Protein AF-V9DF09-F1 (afdb_monomer)

Solvent-accessible surface area (backbone atoms only — not comparable to full-atom values): 22386 Å² total; per-residue (Å²): 130,84,83,50,86,47,66,71,49,50,75,71,53,87,84,87,76,54,75,65,56,52,49,46,28,57,76,66,66,41,59,74,64,53,55,55,51,43,21,43,53,12,54,73,51,42,63,26,80,68,11,50,49,51,61,52,51,40,69,69,66,52,54,68,47,77,55,96,92,39,78,44,34,62,87,74,21,90,78,29,67,66,51,62,37,47,74,38,75,18,18,34,38,30,50,55,50,54,29,61,41,53,51,52,49,56,65,71,58,49,43,53,32,51,54,54,51,49,60,72,61,59,85,76,69,64,57,75,90,66,60,76,51,71,71,46,47,45,47,54,50,63,68,41,53,71,59,53,69,89,43,67,60,30,44,43,25,39,64,63,45,77,85,50,55,52,39,93,49,68,59,52,59,67,56,53,46,52,50,56,52,50,52,17,30,44,58,67,64,75,40,83,62,50,73,46,74,65,26,24,53,44,38,38,48,54,45,35,47,36,41,52,41,35,56,48,43,36,23,32,24,28,82,90,67,48,78,75,42,53,45,91,95,52,54,76,92,66,32,34,36,39,33,27,24,58,75,45,71,88,59,99,61,75,65,83,54,64,51,68,71,66,76,43,54,70,61,65,73,76,66,73,95,78,80,93,85,82,82,93,78,87,79,89,70,77,77,83,69,74,72,76,69,87,74,60,45,42,71,56,51,70,45,39,58,53,72,76,34,33,60,46,53,72,68,47,61,59,65,58,60,11,43,52,54,8,29,52,16,18,51,43,34,47,53,65,68,43,85,90,50,77,54,63,80,79,44,62,92,65,49,82,74,42,58,55,70,23,16,57,35,22,52,52,44,52,34,69,59,28,52,74,46,53,88,30,43,73,53,18,50,54,33,14,66,38,54,82,94,76,92

Mean predicted aligned error: 14.41 Å

Sequence (391 aa):
MASVKDWDALTKARHTFTTEQLLQFNAAGVDPYLIQVAELIGSQFNISLHGQRNPVNVFSSLPQAEFYGQRMGIGFSDRHIVRILAESNGGFAFLGIVSCLGEYFASDVIVAVIMKLGSNIQTDGMWEGWEPSDSQWKRLVYLCQGLLATSPFGTLISRNHEDLETGTDHVNVAQIVEALVNLSDLVGGGAKNFSLEHAGSDAYWFAAVAEYLFDLRVAVEDPDGVLLYARPGTNAKEAQFVLRSDVPLYSDEAAELLPLSEAFADIGHILGPSHRSALKTGAVAEPKNQLAPVSGGMVTWEKLFRSCFGRTFTDIEPSLVAVFTGGAASLLSSTLQYDHTKSQEFFLPHASTMRGLSGYGLVETVISWSPELRRMAPQMAKAARLPFQQA

Foldseek 3Di:
DPQDQAPVCLVVDDDDDDPLLVVQCVVLVADPSVLSLQLNLQVLFAWAPQLLVQLVVLVVPFDWDDDPNDIDTDLQGCSHSLVVLCVHNSSVSSLLLLALCLQFPDQVLSLLLSLVSSVVRDDDCVCVPPPDDSVNSSSVSVSSHCSCVVPCLLVQLVVLVPFFLWAPDADHSVLVNVLSSVLRCCLVVNAQADEREANTSCLSSSVSCSCNGRVFWEWEAEPVRHTSDTDPPDDPVRGRYYYYTHGGDDDPDDFCQDQPCVVCVVVVVVDDDDDDDDDDDDDPDDPPRPHSPQGGGDDALACVCCNRPNVNVVPPDLLVVLLVLLQVQLVQLCLLPDPPDPSVVVDDVCCNVPQCRHQLNVLVVSCVSHVVNVVSSVSNNVNSPDHPVGD

Organism: NCBI:txid1279043

Structure (mmCIF, N/CA/C/O backbone):
data_AF-V9DF09-F1
#
_entry.id   AF-V9DF09-F1
#
loop_
_atom_site.group_PDB
_atom_site.id
_atom_site.type_symbol
_atom_site.label_atom_id
_atom_site.label_alt_id
_atom_site.label_comp_id
_atom_site.label_asym_id
_atom_site.label_entity_id
_atom_site.label_seq_id
_atom_site.pdbx_PDB_ins_code
_atom_site.Cartn_x
_atom_site.Cartn_y
_atom_site.Cartn_z
_atom_site.occupancy
_atom_site.B_iso_or_equiv
_atom_site.auth_seq_id
_atom_site.auth_comp_id
_atom_site.auth_asym_id
_atom_site.auth_atom_id
_atom_site.pdbx_PDB_model_num
ATOM 1 N N . MET A 1 1 ? 8.593 18.150 15.189 1.00 40.41 1 MET A N 1
ATOM 2 C CA . MET A 1 1 ? 7.475 19.075 14.893 1.00 40.41 1 MET A CA 1
ATOM 3 C C . MET A 1 1 ? 6.352 18.806 15.883 1.00 40.41 1 MET A C 1
ATOM 5 O O . MET A 1 1 ? 6.195 17.656 16.273 1.00 40.41 1 MET A O 1
ATOM 9 N N . ALA A 1 2 ? 5.629 19.829 16.351 1.00 38.31 2 ALA A N 1
ATOM 10 C CA . ALA A 1 2 ? 4.414 19.600 17.138 1.00 38.31 2 ALA A CA 1
ATOM 11 C C . ALA A 1 2 ? 3.401 18.856 16.252 1.00 38.31 2 ALA A C 1
ATOM 13 O O . ALA A 1 2 ? 3.217 19.260 15.106 1.00 38.31 2 ALA A O 1
ATOM 14 N N . SER A 1 3 ? 2.805 17.760 16.735 1.00 52.84 3 SER A N 1
ATOM 15 C CA . SER A 1 3 ? 1.826 17.008 15.942 1.00 52.84 3 SER A CA 1
ATOM 16 C C . SER A 1 3 ? 0.586 17.876 15.753 1.00 52.84 3 SER A C 1
ATOM 18 O O . SER A 1 3 ? -0.126 18.150 16.722 1.00 52.84 3 SER A O 1
ATOM 20 N N . VAL A 1 4 ? 0.353 18.332 14.530 1.00 61.31 4 VAL A N 1
ATOM 21 C CA . VAL A 1 4 ? -0.899 18.974 14.140 1.00 61.31 4 VAL A CA 1
ATOM 22 C C . VAL A 1 4 ? -1.991 17.906 14.210 1.00 61.31 4 VAL A C 1
ATOM 24 O O . VAL A 1 4 ? -1.830 16.846 13.613 1.00 61.31 4 VAL A O 1
ATOM 27 N N . LYS A 1 5 ? -3.042 18.144 15.002 1.00 69.31 5 LYS A N 1
ATOM 28 C CA . LYS A 1 5 ? -4.109 17.157 15.262 1.00 69.31 5 LYS A CA 1
ATOM 29 C C . LYS A 1 5 ? -5.457 17.525 14.648 1.00 69.31 5 LYS A C 1
ATOM 31 O O . LYS A 1 5 ? -6.344 16.684 14.612 1.00 69.31 5 LYS A O 1
ATOM 36 N N . ASP A 1 6 ? -5.606 18.761 14.185 1.00 74.12 6 ASP A N 1
ATOM 37 C CA . ASP A 1 6 ? -6.826 19.267 13.567 1.00 74.12 6 ASP A CA 1
ATOM 38 C C . ASP A 1 6 ? -6.505 20.301 12.471 1.00 74.12 6 ASP A C 1
ATOM 40 O O . ASP A 1 6 ? -5.369 20.770 12.318 1.00 74.12 6 ASP A O 1
ATOM 44 N N . TRP A 1 7 ? -7.527 20.633 11.682 1.00 77.50 7 TRP A N 1
ATOM 45 C CA . TRP A 1 7 ? -7.456 21.589 10.571 1.00 77.50 7 TRP A CA 1
ATOM 46 C C . TRP A 1 7 ? -7.070 23.002 11.006 1.00 77.50 7 TRP A C 1
ATOM 48 O O . TRP A 1 7 ? -6.324 23.712 10.322 1.00 77.50 7 TRP A O 1
ATOM 58 N N . ASP A 1 8 ? -7.555 23.401 12.171 1.00 78.75 8 ASP A N 1
ATOM 59 C CA . ASP A 1 8 ? -7.306 24.705 12.762 1.00 78.75 8 ASP A CA 1
ATOM 60 C C . ASP A 1 8 ? -5.833 24.896 13.122 1.00 78.75 8 ASP A C 1
ATOM 62 O O . ASP A 1 8 ? -5.244 25.950 12.867 1.00 78.75 8 ASP A O 1
ATOM 66 N N . ALA A 1 9 ? -5.218 23.868 13.696 1.00 80.81 9 ALA A N 1
ATOM 67 C CA . ALA A 1 9 ? -3.801 23.842 13.992 1.00 80.81 9 ALA A CA 1
ATOM 68 C C . ALA A 1 9 ? -2.978 23.812 12.702 1.00 80.81 9 ALA A C 1
ATOM 70 O O . ALA A 1 9 ? -1.949 24.483 12.650 1.00 80.81 9 ALA A O 1
ATOM 71 N N . LEU A 1 10 ? -3.436 23.106 11.660 1.00 82.31 10 LEU A N 1
ATOM 72 C CA . LEU A 1 10 ? -2.724 23.016 10.383 1.00 82.31 10 LEU A CA 1
ATOM 73 C C . LEU A 1 10 ? -2.609 24.382 9.705 1.00 82.31 10 LEU A C 1
ATOM 75 O O . LEU A 1 10 ? -1.524 24.788 9.300 1.00 82.31 10 LEU A O 1
ATOM 79 N N . THR A 1 11 ? -3.712 25.126 9.628 1.00 80.06 11 THR A N 1
ATOM 80 C CA . THR A 1 11 ? -3.724 26.448 8.977 1.00 80.06 11 THR A CA 1
ATOM 81 C C . THR A 1 11 ? -2.930 27.510 9.732 1.00 80.06 11 THR A C 1
ATOM 83 O O . THR A 1 11 ? -2.440 28.467 9.131 1.00 80.06 11 THR A O 1
ATOM 86 N N . LYS A 1 12 ? -2.767 27.345 11.049 1.00 82.38 12 LYS A N 1
ATOM 87 C CA . LYS A 1 12 ? -1.980 28.248 11.905 1.00 82.38 12 LYS A CA 1
ATOM 88 C C . LYS A 1 12 ? -0.514 27.813 12.025 1.00 82.38 12 LYS A C 1
ATOM 90 O O . LYS A 1 12 ? 0.316 28.597 12.498 1.00 82.38 12 LYS A O 1
ATOM 95 N N . ALA A 1 13 ? -0.183 26.585 11.628 1.00 82.19 13 ALA A N 1
ATOM 96 C CA . ALA A 1 13 ? 1.156 26.033 11.749 1.00 82.19 13 ALA A CA 1
ATOM 97 C C . ALA A 1 13 ? 2.127 26.661 10.741 1.00 82.19 13 ALA A C 1
ATOM 99 O O . ALA A 1 13 ? 1.797 26.979 9.599 1.00 82.19 13 ALA A O 1
ATOM 100 N N . ARG A 1 14 ? 3.376 26.843 11.181 1.00 81.50 14 ARG A N 1
ATOM 101 C CA . ARG A 1 14 ? 4.477 27.268 10.314 1.00 81.50 14 ARG A CA 1
ATOM 102 C C . ARG A 1 14 ? 5.303 26.054 9.934 1.00 81.50 14 ARG A C 1
ATOM 104 O O . ARG A 1 14 ? 5.921 25.437 10.800 1.00 81.50 14 ARG A O 1
ATOM 111 N N . HIS A 1 15 ? 5.361 25.781 8.639 1.00 81.94 15 HIS A N 1
ATOM 112 C CA . HIS A 1 15 ? 6.188 24.725 8.073 1.00 81.94 15 HIS A CA 1
ATOM 113 C C . HIS A 1 15 ? 7.359 25.351 7.323 1.00 81.94 15 HIS A C 1
ATOM 115 O O . HIS A 1 15 ? 7.192 26.296 6.552 1.00 81.94 15 HIS A O 1
ATOM 121 N N . THR A 1 16 ? 8.562 24.853 7.587 1.00 84.94 16 THR A N 1
ATOM 122 C CA . THR A 1 16 ? 9.786 25.298 6.922 1.00 84.94 16 THR A CA 1
ATOM 123 C C . THR A 1 16 ? 10.300 24.174 6.047 1.00 84.94 16 THR A C 1
ATOM 125 O O . THR A 1 16 ? 10.597 23.097 6.559 1.00 84.94 16 THR A O 1
ATOM 128 N N . PHE A 1 17 ? 10.443 24.449 4.755 1.00 84.81 17 PHE A N 1
ATOM 129 C CA . PHE A 1 17 ? 11.029 23.528 3.790 1.00 84.81 17 PHE A CA 1
ATOM 130 C C . PHE A 1 17 ? 12.360 24.082 3.298 1.00 84.81 17 PHE A C 1
ATOM 132 O O . PHE A 1 17 ? 12.507 25.291 3.098 1.00 84.81 17 PHE A O 1
ATOM 139 N N . THR A 1 18 ? 13.337 23.206 3.091 1.00 87.94 18 THR A N 1
ATOM 140 C CA . THR A 1 18 ? 14.576 23.596 2.414 1.00 87.94 18 THR A CA 1
ATOM 141 C C . THR A 1 18 ? 14.304 23.822 0.924 1.00 87.94 18 THR A C 1
ATOM 143 O O . THR A 1 18 ? 13.385 23.237 0.348 1.00 87.94 18 THR A O 1
ATOM 146 N N . THR A 1 19 ? 15.127 24.637 0.259 1.00 87.12 19 THR A N 1
ATOM 147 C CA . THR A 1 19 ? 15.040 24.832 -1.202 1.00 87.12 19 THR A CA 1
ATOM 148 C C . THR A 1 19 ? 15.136 23.507 -1.960 1.00 87.12 19 THR A C 1
ATOM 150 O O . THR A 1 19 ? 14.499 23.326 -2.993 1.00 87.12 19 THR A O 1
ATOM 153 N N . GLU A 1 20 ? 15.908 22.564 -1.427 1.00 84.44 20 GLU A N 1
ATOM 154 C CA . GLU A 1 20 ? 16.041 21.227 -1.989 1.00 84.44 20 GLU A CA 1
ATOM 155 C C . GLU A 1 20 ? 14.741 20.418 -1.875 1.00 84.44 20 GLU A C 1
ATOM 157 O O . GLU A 1 20 ? 14.323 19.820 -2.862 1.00 84.44 20 GLU A O 1
ATOM 162 N N . GLN A 1 21 ? 14.056 20.448 -0.727 1.00 85.31 21 GLN A N 1
ATOM 163 C CA . GLN A 1 21 ? 12.744 19.804 -0.573 1.00 85.31 21 GLN A CA 1
ATOM 164 C C . GLN A 1 21 ? 11.708 20.413 -1.527 1.00 85.31 21 GLN A C 1
ATOM 166 O O . GLN A 1 21 ? 10.985 19.679 -2.197 1.00 85.31 21 GLN A O 1
ATOM 171 N N . LEU A 1 22 ? 11.688 21.743 -1.668 1.00 88.62 22 LEU A N 1
ATOM 172 C CA . LEU A 1 22 ? 10.810 22.428 -2.625 1.00 88.62 22 LEU A CA 1
ATOM 173 C C . LEU A 1 22 ? 11.089 22.016 -4.078 1.00 88.62 22 LEU A C 1
ATOM 175 O O . LEU A 1 22 ? 10.151 21.861 -4.860 1.00 88.62 22 LEU A O 1
ATOM 179 N N . LEU A 1 23 ? 12.357 21.798 -4.440 1.00 86.94 23 LEU A N 1
ATOM 180 C CA . LEU A 1 23 ? 12.723 21.282 -5.759 1.00 86.94 23 LEU A CA 1
ATOM 181 C C . LEU A 1 23 ? 12.178 19.864 -5.982 1.00 86.94 23 LEU A C 1
ATOM 183 O O . LEU A 1 23 ? 11.677 19.585 -7.068 1.00 86.94 23 LEU A O 1
ATOM 187 N N . GLN A 1 24 ? 12.234 18.991 -4.970 1.00 85.81 24 GLN A N 1
ATOM 188 C CA . GLN A 1 24 ? 11.687 17.629 -5.056 1.00 85.81 24 GLN A CA 1
ATOM 189 C C . GLN A 1 24 ? 10.163 17.633 -5.209 1.00 85.81 24 GLN A C 1
ATOM 191 O O . GLN A 1 24 ? 9.630 16.933 -6.068 1.00 85.81 24 GLN A O 1
ATOM 196 N N . PHE A 1 25 ? 9.465 18.462 -4.429 1.00 89.94 25 PHE A N 1
ATOM 197 C CA . PHE A 1 25 ? 8.016 18.645 -4.548 1.00 89.94 25 PHE A CA 1
ATOM 198 C C . PHE A 1 25 ? 7.619 19.118 -5.949 1.00 89.94 25 PHE A C 1
ATOM 200 O O . PHE A 1 25 ? 6.749 18.521 -6.584 1.00 89.94 25 PHE A O 1
ATOM 207 N N . ASN A 1 26 ? 8.336 20.108 -6.486 1.00 88.69 26 ASN A N 1
ATOM 208 C CA . ASN A 1 26 ? 8.121 20.591 -7.848 1.00 88.69 26 ASN A CA 1
ATOM 209 C C . ASN A 1 26 ? 8.395 19.498 -8.899 1.00 88.69 26 ASN A C 1
ATOM 211 O O . ASN A 1 26 ? 7.555 19.252 -9.762 1.00 88.69 26 ASN A O 1
ATOM 215 N N . ALA A 1 27 ? 9.517 18.779 -8.788 1.00 85.62 27 ALA A N 1
ATOM 216 C CA . ALA A 1 27 ? 9.872 17.697 -9.709 1.00 85.62 27 ALA A CA 1
ATOM 217 C C . ALA A 1 27 ? 8.830 16.564 -9.728 1.00 85.62 27 ALA A C 1
ATOM 219 O O . ALA A 1 27 ? 8.558 15.993 -10.782 1.00 85.62 27 ALA A O 1
ATOM 220 N N . ALA A 1 28 ? 8.216 16.268 -8.583 1.00 84.69 28 ALA A N 1
ATOM 221 C CA . ALA A 1 28 ? 7.148 15.281 -8.477 1.00 84.69 28 ALA A CA 1
ATOM 222 C C . ALA A 1 28 ? 5.756 15.825 -8.859 1.00 84.69 28 ALA A C 1
ATOM 224 O O . ALA A 1 28 ? 4.794 15.062 -8.985 1.00 84.69 28 ALA A O 1
ATOM 225 N N . GLY A 1 29 ? 5.626 17.143 -9.043 1.00 87.75 29 GLY A N 1
ATOM 226 C CA . GLY A 1 29 ? 4.351 17.816 -9.280 1.00 87.75 29 GLY A CA 1
ATOM 227 C C . GLY A 1 29 ? 3.398 17.745 -8.085 1.00 87.75 29 GLY A C 1
ATOM 228 O O . GLY A 1 29 ? 2.182 17.709 -8.290 1.00 87.75 29 GLY A O 1
ATOM 229 N N . VAL A 1 30 ? 3.945 17.680 -6.869 1.00 90.88 30 VAL A N 1
ATOM 230 C CA . VAL A 1 30 ? 3.204 17.590 -5.608 1.00 90.88 30 VAL A CA 1
ATOM 231 C C . VAL A 1 30 ? 3.325 18.901 -4.841 1.00 90.88 30 VAL A C 1
ATOM 233 O O . VAL A 1 30 ? 4.421 19.430 -4.681 1.00 90.88 30 VAL A O 1
ATOM 236 N N . ASP A 1 31 ? 2.206 19.418 -4.348 1.00 91.19 31 ASP A N 1
ATOM 237 C CA . ASP A 1 31 ? 2.191 20.590 -3.476 1.00 91.19 31 ASP A CA 1
ATOM 238 C C . ASP A 1 31 ? 2.730 20.231 -2.071 1.00 91.19 31 ASP A C 1
ATOM 240 O O . ASP A 1 31 ? 2.260 19.257 -1.478 1.00 91.19 31 ASP A O 1
ATOM 244 N N . PRO A 1 32 ? 3.678 20.990 -1.485 1.00 91.12 32 PRO A N 1
ATOM 245 C CA . PRO A 1 32 ? 4.113 20.780 -0.100 1.00 91.12 32 PRO A CA 1
ATOM 246 C C . PRO A 1 32 ? 2.961 20.767 0.919 1.00 91.12 32 PRO A C 1
ATOM 248 O O . PRO A 1 32 ? 3.045 20.079 1.938 1.00 91.12 32 PRO A O 1
ATOM 251 N N . TYR A 1 33 ? 1.875 21.498 0.651 1.00 90.50 33 TYR A N 1
ATOM 252 C CA . TYR A 1 33 ? 0.663 21.486 1.467 1.00 90.50 33 TYR A CA 1
ATOM 253 C C . TYR A 1 33 ? 0.002 20.100 1.511 1.00 90.50 33 TYR A C 1
ATOM 255 O O . TYR A 1 33 ? -0.411 19.662 2.585 1.00 90.50 33 TYR A O 1
ATOM 263 N N . LEU A 1 34 ? -0.016 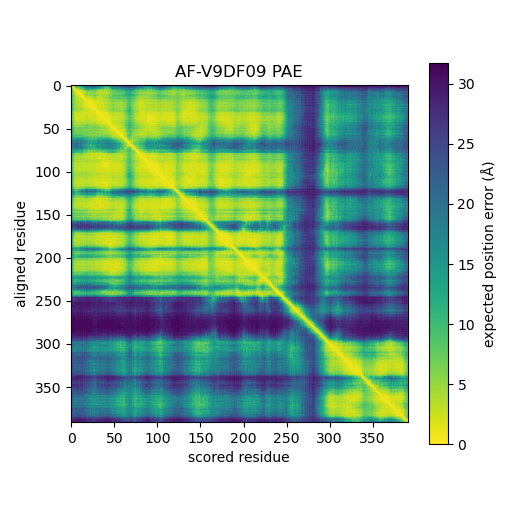19.367 0.388 1.00 92.19 34 LEU A N 1
ATOM 264 C CA . LEU A 1 34 ? -0.553 18.001 0.308 1.00 92.19 34 LEU A CA 1
ATOM 265 C C . LEU A 1 34 ? 0.107 17.078 1.334 1.00 92.19 34 LEU A C 1
ATOM 267 O O . LEU A 1 34 ? -0.566 16.270 1.967 1.00 92.19 34 LEU A O 1
ATOM 271 N N . ILE A 1 35 ? 1.423 17.215 1.511 1.00 91.88 35 ILE A N 1
ATOM 272 C CA . ILE A 1 35 ? 2.199 16.412 2.460 1.00 91.88 35 ILE A CA 1
ATOM 273 C C . ILE A 1 35 ? 1.715 16.668 3.883 1.00 91.88 35 ILE A C 1
ATOM 275 O O . ILE A 1 35 ? 1.483 15.723 4.624 1.00 91.88 35 ILE A O 1
ATOM 279 N N . GLN A 1 36 ? 1.470 17.926 4.246 1.00 90.62 36 GLN A N 1
ATOM 280 C CA . GLN A 1 36 ? 0.990 18.257 5.587 1.00 90.62 36 GLN A CA 1
ATOM 281 C C . GLN A 1 36 ? -0.442 17.765 5.833 1.00 90.62 36 GLN A C 1
ATOM 283 O O . GLN A 1 36 ? -0.755 17.299 6.928 1.00 90.62 36 GLN A O 1
ATOM 288 N N . VAL A 1 37 ? -1.298 17.793 4.808 1.00 91.12 37 VAL A N 1
ATOM 289 C CA . VAL A 1 37 ? -2.637 17.190 4.882 1.00 91.12 37 VAL A CA 1
ATOM 290 C C . VAL A 1 37 ? -2.550 15.669 5.033 1.00 91.12 37 VAL A C 1
ATOM 292 O O . VAL A 1 37 ? -3.256 15.097 5.859 1.00 91.12 37 VAL A O 1
ATOM 295 N N . ALA A 1 38 ? -1.664 15.007 4.288 1.00 93.31 38 ALA A N 1
ATOM 296 C CA . ALA A 1 38 ? -1.433 13.570 4.413 1.00 93.31 38 ALA A CA 1
ATOM 297 C C . ALA A 1 38 ? -0.951 13.192 5.825 1.00 93.31 38 ALA A C 1
ATOM 299 O O . ALA A 1 38 ? -1.461 12.241 6.419 1.00 93.31 38 ALA A O 1
ATOM 300 N N . GLU A 1 39 ? -0.028 13.971 6.399 1.00 92.44 39 GLU A N 1
ATOM 301 C CA . GLU A 1 39 ? 0.422 13.798 7.784 1.00 92.44 39 GLU A CA 1
ATOM 302 C C . GLU A 1 39 ? -0.724 13.951 8.791 1.00 92.44 39 GLU A C 1
ATOM 304 O O . GLU A 1 39 ? -0.837 13.143 9.714 1.00 92.44 39 GLU A O 1
ATOM 309 N N . LEU A 1 40 ? -1.592 14.952 8.602 1.00 90.62 40 LEU A N 1
ATOM 310 C CA . LEU A 1 40 ? -2.771 15.161 9.442 1.00 90.62 40 LEU A CA 1
ATOM 311 C C . LEU A 1 40 ? -3.735 13.969 9.352 1.00 90.62 40 LEU A C 1
ATOM 313 O O . LEU A 1 40 ? -4.148 13.448 10.388 1.00 90.62 40 LEU A O 1
ATOM 317 N N . ILE A 1 41 ? -4.036 13.488 8.142 1.00 91.88 41 ILE A N 1
ATOM 318 C CA . ILE A 1 41 ? -4.886 12.306 7.938 1.00 91.88 41 ILE A CA 1
ATOM 319 C C . ILE A 1 41 ? -4.294 11.093 8.651 1.00 91.88 41 ILE A C 1
ATOM 321 O O . ILE A 1 41 ? -5.000 10.425 9.407 1.00 91.88 41 ILE A O 1
ATOM 325 N N . GLY A 1 42 ? -3.001 10.836 8.457 1.00 92.31 42 GLY A N 1
ATOM 326 C CA . GLY A 1 42 ? -2.316 9.710 9.081 1.00 92.31 42 GLY A CA 1
ATOM 327 C C . GLY A 1 42 ? -2.197 9.814 10.600 1.00 92.31 42 GLY A C 1
ATOM 328 O O . GLY A 1 42 ? -2.158 8.791 11.275 1.00 92.31 42 GLY A O 1
ATOM 329 N N . SER A 1 43 ? -2.212 11.024 11.167 1.00 90.50 43 SER A N 1
ATOM 330 C CA . SER A 1 43 ? -2.129 11.232 12.621 1.00 90.50 43 SER A CA 1
ATOM 331 C C . SER A 1 43 ? -3.310 10.653 13.413 1.00 90.50 43 SER A C 1
ATOM 333 O O . SER A 1 43 ? -3.199 10.479 14.626 1.00 90.50 43 SER A O 1
ATOM 335 N N . GLN A 1 44 ? -4.413 10.318 12.735 1.00 87.88 44 GLN A N 1
ATOM 336 C CA . GLN A 1 44 ? -5.568 9.631 13.322 1.00 87.88 44 GLN A CA 1
ATOM 337 C C . GLN A 1 44 ? -5.314 8.145 13.598 1.00 87.88 44 GLN A C 1
ATOM 339 O O . GLN A 1 44 ? -6.076 7.511 14.327 1.00 87.88 44 GLN A O 1
ATOM 344 N N . PHE A 1 45 ? -4.273 7.571 12.996 1.00 91.19 45 PHE A N 1
ATOM 345 C CA . PHE A 1 45 ? -4.055 6.135 13.010 1.00 91.19 45 PHE A CA 1
ATOM 346 C C . PHE A 1 45 ? -3.029 5.715 14.058 1.00 91.19 45 PHE A C 1
ATOM 348 O O . PHE A 1 45 ? -1.884 6.169 14.074 1.00 91.19 45 PHE A O 1
ATOM 355 N N . ASN A 1 46 ? -3.428 4.768 14.902 1.00 90.56 46 ASN A N 1
ATOM 356 C CA . ASN A 1 46 ? -2.560 4.081 15.841 1.00 90.56 46 ASN A CA 1
ATOM 357 C C . ASN A 1 46 ? -2.034 2.804 15.187 1.00 90.56 46 ASN A C 1
ATOM 359 O O . ASN A 1 46 ? -2.727 1.793 15.111 1.00 90.56 46 ASN A O 1
ATOM 363 N N . ILE A 1 47 ? -0.784 2.840 14.732 1.00 90.25 47 ILE A N 1
ATOM 364 C CA . ILE A 1 47 ? -0.080 1.645 14.256 1.00 90.25 47 ILE A CA 1
ATOM 365 C C . ILE A 1 47 ? 0.593 0.974 15.448 1.00 90.25 47 ILE A C 1
ATOM 367 O O . ILE A 1 47 ? 1.293 1.632 16.227 1.00 90.25 47 ILE A O 1
ATOM 371 N N . SER A 1 48 ? 0.414 -0.340 15.582 1.00 89.19 48 SER A N 1
ATOM 372 C CA . SER A 1 48 ? 1.013 -1.099 16.678 1.00 89.19 48 SER A CA 1
ATOM 373 C C . SER A 1 48 ? 2.539 -1.086 16.607 1.00 89.19 48 SER A C 1
ATOM 375 O O . SER A 1 48 ? 3.140 -0.954 15.541 1.00 89.19 48 SER A O 1
ATOM 377 N N . LEU A 1 49 ? 3.202 -1.264 17.750 1.00 86.06 49 LEU A N 1
ATOM 378 C CA . LEU A 1 49 ? 4.667 -1.255 17.803 1.00 86.06 49 LEU A CA 1
ATOM 379 C C . LEU A 1 49 ? 5.291 -2.334 16.903 1.00 86.06 49 LEU A C 1
ATOM 381 O O . LEU A 1 49 ? 6.357 -2.120 16.328 1.00 86.06 49 LEU A O 1
ATOM 385 N N . HIS A 1 50 ? 4.647 -3.499 16.790 1.00 85.31 50 HIS A N 1
ATOM 386 C CA . HIS A 1 50 ? 5.103 -4.555 15.894 1.00 85.31 50 HIS A CA 1
ATOM 387 C C . HIS A 1 50 ? 4.823 -4.200 14.431 1.00 85.31 50 HIS A C 1
ATOM 389 O O . HIS A 1 50 ? 5.728 -4.308 13.606 1.00 85.31 50 HIS A O 1
ATOM 395 N N . GLY A 1 51 ? 3.629 -3.680 14.134 1.00 83.88 51 GLY A N 1
ATOM 396 C CA . GLY A 1 51 ? 3.255 -3.223 12.801 1.00 83.88 51 GLY A CA 1
ATOM 397 C C . GLY A 1 51 ? 4.164 -2.121 12.264 1.00 83.88 51 GLY A C 1
ATOM 398 O O . GLY A 1 51 ? 4.533 -2.159 11.100 1.00 83.88 51 GLY A O 1
ATOM 399 N N . GLN A 1 52 ? 4.653 -1.210 13.114 1.00 86.69 52 GLN A N 1
ATOM 400 C CA . GLN A 1 52 ? 5.636 -0.186 12.726 1.00 86.69 52 GLN A CA 1
ATOM 401 C C . GLN A 1 52 ? 6.962 -0.783 12.230 1.00 86.69 52 GLN A C 1
ATOM 403 O O . GLN A 1 52 ? 7.612 -0.208 11.357 1.00 86.69 52 GLN A O 1
ATOM 408 N N . ARG A 1 53 ? 7.380 -1.950 12.743 1.00 86.62 53 ARG A N 1
ATOM 409 C CA . ARG A 1 53 ? 8.633 -2.592 12.303 1.00 86.62 53 ARG A CA 1
ATOM 410 C C . ARG A 1 53 ? 8.568 -3.009 10.842 1.00 86.62 53 ARG A C 1
ATOM 412 O O . ARG A 1 53 ? 9.595 -2.999 10.171 1.00 86.62 53 ARG A O 1
ATOM 419 N N . ASN A 1 54 ? 7.381 -3.350 10.352 1.00 85.69 54 ASN A N 1
ATOM 420 C CA . ASN A 1 54 ? 7.202 -3.854 9.003 1.00 85.69 54 ASN A CA 1
ATOM 421 C C . ASN A 1 54 ? 7.526 -2.777 7.945 1.00 85.69 54 ASN A C 1
ATOM 423 O O . ASN A 1 54 ? 8.490 -2.986 7.202 1.00 85.69 54 ASN A O 1
ATOM 427 N N . PRO A 1 55 ? 6.882 -1.589 7.921 1.00 82.12 55 PRO A N 1
ATOM 428 C CA . PRO A 1 55 ? 7.287 -0.511 7.027 1.00 82.12 55 PRO A CA 1
ATOM 429 C C . PRO A 1 55 ? 8.726 -0.041 7.263 1.00 82.12 55 PRO A C 1
ATOM 431 O O . PRO A 1 55 ? 9.434 0.213 6.297 1.00 82.12 55 PRO A O 1
ATOM 434 N N . VAL A 1 56 ? 9.221 0.024 8.509 1.00 84.81 56 VAL A N 1
ATOM 435 C CA . VAL A 1 56 ? 10.626 0.409 8.783 1.00 84.81 56 VAL A CA 1
ATOM 436 C C . VAL A 1 56 ? 11.624 -0.542 8.110 1.00 84.81 56 VAL A C 1
ATOM 438 O O . VAL A 1 56 ? 12.602 -0.098 7.498 1.00 84.81 56 VAL A O 1
ATOM 441 N N . ASN A 1 57 ? 11.377 -1.851 8.178 1.00 84.00 57 ASN A N 1
ATOM 442 C CA . ASN A 1 57 ? 12.197 -2.851 7.495 1.00 84.00 57 ASN A CA 1
ATOM 443 C C . ASN A 1 57 ? 12.124 -2.682 5.975 1.00 84.00 57 ASN A C 1
ATOM 445 O O . ASN A 1 57 ? 13.141 -2.762 5.291 1.00 84.00 57 ASN A O 1
ATOM 449 N N . VAL A 1 58 ? 10.941 -2.371 5.449 1.00 82.00 58 VAL A N 1
ATOM 450 C CA . VAL A 1 58 ? 10.759 -2.077 4.027 1.00 82.00 58 VAL A CA 1
ATOM 451 C C . VAL A 1 58 ? 11.580 -0.852 3.622 1.00 82.00 58 VAL A C 1
ATOM 453 O O . VAL A 1 58 ? 12.437 -0.978 2.752 1.00 82.00 58 VAL A O 1
ATOM 456 N N . PHE A 1 59 ? 11.435 0.286 4.311 1.00 75.75 59 PHE A N 1
ATOM 457 C CA . PHE A 1 59 ? 12.173 1.525 4.027 1.00 75.75 59 PHE A CA 1
ATOM 458 C C . PHE A 1 59 ? 13.699 1.364 4.090 1.00 75.75 59 PHE A C 1
ATOM 460 O O . PHE A 1 59 ? 14.428 2.003 3.321 1.00 75.75 59 PHE A O 1
ATOM 467 N N . SER A 1 60 ? 14.188 0.514 4.997 1.00 75.75 60 SER A N 1
ATOM 468 C CA . SER A 1 60 ? 15.617 0.209 5.137 1.00 75.75 60 SER A CA 1
ATOM 469 C C . SER A 1 60 ? 16.133 -0.807 4.114 1.00 75.75 60 SER A C 1
ATOM 471 O O . SER A 1 60 ? 17.318 -0.774 3.791 1.00 75.75 60 SER A O 1
ATOM 473 N N . SER A 1 61 ? 15.263 -1.656 3.558 1.00 75.12 61 SER A N 1
ATOM 474 C CA . SER A 1 61 ? 15.609 -2.625 2.506 1.00 75.12 61 SER A CA 1
ATOM 475 C C . SER A 1 61 ? 15.687 -2.028 1.096 1.00 75.12 61 SER A C 1
ATOM 477 O O . SER A 1 61 ? 16.146 -2.700 0.171 1.00 75.12 61 SER A O 1
ATOM 479 N N . LEU A 1 62 ? 15.241 -0.779 0.913 1.00 70.44 62 LEU A N 1
ATOM 480 C CA . LEU A 1 62 ? 15.220 -0.128 -0.398 1.00 70.44 62 LEU A CA 1
ATOM 481 C C . LEU A 1 62 ? 16.652 0.021 -0.947 1.00 70.44 62 LEU A C 1
ATOM 483 O O . LEU A 1 62 ? 17.526 0.489 -0.212 1.00 70.44 62 LEU A O 1
ATOM 487 N N . PRO A 1 63 ? 16.919 -0.345 -2.218 1.00 65.62 63 PRO A N 1
ATOM 488 C CA . PRO A 1 63 ? 18.279 -0.400 -2.745 1.00 65.62 63 PRO A CA 1
ATOM 489 C C . PRO A 1 63 ? 18.972 0.963 -2.704 1.00 65.62 63 PRO A C 1
ATOM 491 O O . PRO A 1 63 ? 18.509 1.935 -3.308 1.00 65.62 63 PRO A O 1
ATOM 494 N N . GLN A 1 64 ? 20.122 1.016 -2.034 1.00 65.81 64 GLN A N 1
ATOM 495 C CA . GLN A 1 64 ? 21.002 2.179 -2.020 1.00 65.81 64 GLN A CA 1
ATOM 496 C C . GLN A 1 64 ? 22.387 1.785 -2.524 1.00 65.81 64 GLN A C 1
ATOM 498 O O . GLN A 1 64 ? 22.987 0.830 -2.038 1.00 65.81 64 GLN A O 1
ATOM 503 N N . ALA A 1 65 ? 22.893 2.537 -3.494 1.00 61.69 65 ALA A N 1
ATOM 504 C CA . ALA A 1 65 ? 24.252 2.437 -3.993 1.00 61.69 65 ALA A CA 1
ATOM 505 C C . ALA A 1 65 ? 25.003 3.721 -3.640 1.00 61.69 65 ALA A C 1
ATOM 507 O O . ALA A 1 65 ? 24.477 4.818 -3.798 1.00 61.69 65 ALA A O 1
ATOM 508 N N . GLU A 1 66 ? 26.239 3.609 -3.172 1.00 60.16 66 GLU A N 1
ATOM 509 C CA . GLU A 1 66 ? 27.096 4.773 -2.964 1.00 60.16 66 GLU A CA 1
ATOM 510 C C . GLU A 1 66 ? 27.974 4.993 -4.198 1.00 60.16 66 GLU A C 1
ATOM 512 O O . GLU A 1 66 ? 28.623 4.067 -4.687 1.00 60.16 66 GLU A O 1
ATOM 517 N N . PHE A 1 67 ? 27.996 6.219 -4.714 1.00 57.94 67 PHE A N 1
ATOM 518 C CA . PHE A 1 67 ? 28.819 6.613 -5.851 1.00 57.94 67 PHE A CA 1
ATOM 519 C C . PHE A 1 67 ? 29.478 7.963 -5.559 1.00 57.94 67 PHE A C 1
ATOM 521 O O . PHE A 1 67 ? 28.797 8.949 -5.295 1.00 57.94 67 PHE A O 1
ATOM 528 N N . TYR A 1 68 ? 30.816 7.999 -5.555 1.00 63.38 68 TYR A N 1
ATOM 529 C CA . TYR A 1 68 ? 31.623 9.182 -5.202 1.00 63.38 68 TYR A CA 1
ATOM 530 C C . TYR A 1 68 ? 31.208 9.877 -3.886 1.00 63.38 68 TYR A C 1
ATOM 532 O O . TYR A 1 68 ? 31.127 11.102 -3.819 1.00 63.38 68 TYR A O 1
ATOM 540 N N . GLY A 1 69 ? 30.936 9.105 -2.828 1.00 63.62 69 GLY A N 1
ATOM 541 C CA . GLY A 1 69 ? 30.533 9.650 -1.524 1.00 63.62 69 GLY A CA 1
ATOM 542 C C . GLY A 1 69 ? 29.094 10.176 -1.473 1.00 63.62 69 GLY A C 1
ATOM 543 O O . GLY A 1 69 ? 28.684 10.750 -0.465 1.00 63.62 69 GLY A O 1
ATOM 544 N N . GLN A 1 70 ? 28.316 10.001 -2.547 1.00 58.28 70 GLN A N 1
ATOM 545 C CA . GLN A 1 70 ? 26.884 10.287 -2.580 1.00 58.28 70 GLN A CA 1
ATOM 546 C C . GLN A 1 70 ? 26.091 8.980 -2.551 1.00 58.28 70 GLN A C 1
ATOM 548 O O . GLN A 1 70 ? 26.327 8.077 -3.355 1.00 58.28 70 GLN A O 1
ATOM 553 N N . ARG A 1 71 ? 25.115 8.881 -1.643 1.00 58.66 71 ARG A N 1
ATOM 554 C CA . ARG A 1 71 ? 24.147 7.777 -1.628 1.00 58.66 71 ARG A CA 1
ATOM 555 C C . ARG A 1 71 ? 23.101 8.026 -2.712 1.00 58.66 71 ARG A C 1
ATOM 557 O O . ARG A 1 71 ? 22.319 8.970 -2.631 1.00 58.66 71 ARG A O 1
ATOM 564 N N . MET A 1 72 ? 23.092 7.176 -3.729 1.00 54.34 72 MET A N 1
ATOM 565 C CA . MET A 1 72 ? 22.060 7.103 -4.755 1.00 54.34 72 MET A CA 1
ATOM 566 C C . MET A 1 72 ? 21.105 5.964 -4.401 1.00 54.34 72 MET A C 1
ATOM 568 O O . MET A 1 72 ? 21.491 4.798 -4.389 1.00 54.34 72 MET A O 1
ATOM 572 N N . GLY A 1 73 ? 19.849 6.282 -4.102 1.00 58.41 73 GLY A N 1
ATOM 573 C CA . GLY A 1 73 ? 18.813 5.253 -4.007 1.00 58.41 73 GLY A CA 1
ATOM 574 C C . GLY A 1 73 ? 18.202 4.982 -5.375 1.00 58.41 73 GLY A C 1
ATOM 575 O O . GLY A 1 73 ? 17.941 5.923 -6.124 1.00 58.41 73 GLY A O 1
ATOM 576 N N . ILE A 1 74 ? 17.956 3.712 -5.689 1.00 58.25 74 ILE A N 1
ATOM 577 C CA . ILE A 1 74 ? 17.149 3.328 -6.852 1.00 58.25 74 ILE A CA 1
ATOM 578 C C . ILE A 1 74 ? 15.686 3.290 -6.395 1.00 58.25 74 ILE A C 1
ATOM 580 O O . ILE A 1 74 ? 15.351 2.623 -5.416 1.00 58.25 74 ILE A O 1
ATOM 584 N N . GLY A 1 75 ? 14.821 4.050 -7.073 1.00 64.75 75 GLY A N 1
ATOM 585 C CA . GLY A 1 75 ? 13.432 4.273 -6.663 1.00 64.75 75 GLY A CA 1
ATOM 586 C C . GLY A 1 75 ? 13.336 5.327 -5.558 1.00 64.75 75 GLY A C 1
ATOM 587 O O . GLY A 1 75 ? 13.324 6.527 -5.826 1.00 64.75 75 GLY A O 1
ATOM 588 N N . PHE A 1 76 ? 13.328 4.888 -4.301 1.00 69.38 76 PHE A N 1
ATOM 589 C CA . PHE A 1 76 ? 13.114 5.745 -3.130 1.00 69.38 76 PHE A CA 1
ATOM 590 C C . PHE A 1 76 ? 14.432 6.249 -2.528 1.00 69.38 76 PHE A C 1
ATOM 592 O O . PHE A 1 76 ? 14.862 5.805 -1.454 1.00 69.38 76 PHE A O 1
ATOM 599 N N . SER A 1 77 ? 15.085 7.180 -3.227 1.00 69.75 77 SER A N 1
ATOM 600 C CA . SER A 1 77 ? 16.289 7.857 -2.722 1.00 69.75 77 SER A CA 1
ATOM 601 C C . SER A 1 77 ? 16.074 8.501 -1.348 1.00 69.75 77 SER A C 1
ATOM 603 O O . SER A 1 77 ? 14.937 8.780 -0.972 1.00 69.75 77 SER A O 1
ATOM 605 N N . ASP A 1 78 ? 17.162 8.781 -0.618 1.00 69.88 78 ASP A N 1
ATOM 606 C CA . ASP A 1 78 ? 17.130 9.443 0.703 1.00 69.88 78 ASP A CA 1
ATOM 607 C C . ASP A 1 78 ? 16.340 10.765 0.706 1.00 69.88 78 ASP A C 1
ATOM 609 O O . ASP A 1 78 ? 15.884 11.215 1.750 1.00 69.88 78 ASP A O 1
ATOM 613 N N . ARG A 1 79 ? 16.143 11.365 -0.473 1.00 75.06 79 ARG A N 1
ATOM 614 C CA . ARG A 1 79 ? 15.479 12.657 -0.685 1.00 75.06 79 ARG A CA 1
ATOM 615 C C . ARG A 1 79 ? 14.089 12.527 -1.312 1.00 75.06 79 ARG A C 1
ATOM 617 O O . ARG A 1 79 ? 13.482 13.532 -1.667 1.00 75.06 79 ARG A O 1
ATOM 624 N N . HIS A 1 80 ? 13.604 11.302 -1.500 1.00 83.00 80 HIS A N 1
ATOM 625 C CA . HIS A 1 80 ? 12.295 11.042 -2.084 1.00 83.00 80 HIS A CA 1
ATOM 626 C C . HIS A 1 80 ? 11.177 11.520 -1.147 1.00 83.00 80 HIS A C 1
ATOM 628 O O . HIS A 1 80 ? 11.278 11.364 0.069 1.00 83.00 80 HIS A O 1
ATOM 634 N N . ILE A 1 81 ? 10.079 12.034 -1.710 1.00 87.06 81 ILE A N 1
ATOM 635 C CA . ILE A 1 81 ? 8.935 12.585 -0.954 1.00 87.06 81 ILE A CA 1
ATOM 636 C C . ILE A 1 81 ? 8.393 11.595 0.079 1.00 87.06 81 ILE A C 1
ATOM 638 O O . ILE A 1 81 ? 8.086 11.979 1.199 1.00 87.06 81 ILE A O 1
ATOM 642 N N . VAL A 1 82 ? 8.344 10.310 -0.267 1.00 86.94 82 VAL A N 1
ATOM 643 C CA . VAL A 1 82 ? 7.941 9.238 0.658 1.00 86.94 82 VAL A CA 1
ATOM 644 C C . VAL A 1 82 ? 8.829 9.169 1.903 1.00 86.94 82 VAL A C 1
ATOM 646 O O . VAL A 1 82 ? 8.320 8.955 2.994 1.00 86.94 82 VAL A O 1
ATOM 649 N N . ARG A 1 83 ? 10.144 9.389 1.789 1.00 84.94 83 ARG A N 1
ATOM 650 C CA . ARG A 1 83 ? 11.015 9.409 2.972 1.00 84.94 83 ARG A CA 1
ATOM 651 C C . ARG A 1 83 ? 10.791 10.653 3.817 1.00 84.94 83 ARG A C 1
ATOM 653 O O . ARG A 1 83 ? 10.752 10.518 5.028 1.00 84.94 83 ARG A O 1
ATOM 660 N N . ILE A 1 84 ? 10.575 11.808 3.182 1.00 86.12 84 ILE A N 1
ATOM 661 C CA . ILE A 1 84 ? 10.218 13.056 3.877 1.00 86.12 84 ILE A CA 1
ATOM 662 C C . ILE A 1 84 ? 8.917 12.857 4.666 1.00 86.12 84 ILE A C 1
ATOM 664 O O . ILE A 1 84 ? 8.849 13.181 5.845 1.00 86.12 84 ILE A O 1
ATOM 668 N N . LEU A 1 85 ? 7.901 12.260 4.040 1.00 88.62 85 LEU A N 1
ATOM 669 C CA . LEU A 1 85 ? 6.620 11.980 4.683 1.00 88.62 85 LEU A CA 1
ATOM 670 C C . LEU A 1 85 ? 6.768 10.958 5.830 1.00 88.62 85 LEU A C 1
ATOM 672 O O . LEU A 1 85 ? 6.109 11.085 6.854 1.00 88.62 85 LEU A O 1
ATOM 676 N N . ALA A 1 86 ? 7.684 9.993 5.719 1.00 88.31 86 ALA A N 1
ATOM 677 C CA . ALA A 1 86 ? 7.969 9.033 6.786 1.00 88.31 86 ALA A CA 1
ATOM 678 C C . ALA A 1 86 ? 8.700 9.632 8.009 1.00 88.31 86 ALA A C 1
ATOM 680 O O . ALA A 1 86 ? 8.797 8.954 9.032 1.00 88.31 86 ALA A O 1
ATOM 681 N N . GLU A 1 87 ? 9.221 10.866 7.939 1.00 87.12 87 GLU A N 1
ATOM 682 C CA . GLU A 1 87 ? 9.912 11.513 9.069 1.00 87.12 87 GLU A CA 1
ATOM 683 C C . GLU A 1 87 ? 8.963 11.876 10.219 1.00 87.12 87 GLU A C 1
ATOM 685 O O . GLU A 1 87 ? 9.398 11.995 11.369 1.00 87.12 87 GLU A O 1
ATOM 690 N N . SER A 1 88 ? 7.672 12.060 9.930 1.00 88.88 88 SER A N 1
ATOM 691 C CA . SER A 1 88 ? 6.658 12.340 10.942 1.00 88.88 88 SER A CA 1
ATOM 692 C C . SER A 1 88 ? 5.828 11.095 11.245 1.00 88.88 88 SER A C 1
ATOM 694 O O . SER A 1 88 ? 5.575 10.269 10.374 1.00 88.88 88 SER A O 1
ATOM 696 N N . ASN A 1 89 ? 5.363 10.954 12.491 1.00 88.44 89 ASN A N 1
ATOM 697 C CA . ASN A 1 89 ? 4.535 9.805 12.880 1.00 88.44 89 ASN A CA 1
ATOM 698 C C . ASN A 1 89 ? 3.234 9.731 12.062 1.00 88.44 89 ASN A C 1
ATOM 700 O O . ASN A 1 89 ? 2.804 8.642 11.692 1.00 88.44 89 ASN A O 1
ATOM 704 N N . GLY A 1 90 ? 2.623 10.887 11.775 1.00 90.19 90 GLY A N 1
ATOM 705 C CA . GLY A 1 90 ? 1.407 10.964 10.970 1.00 90.19 90 GLY A CA 1
ATOM 706 C C . GLY A 1 90 ? 1.669 10.564 9.523 1.00 90.19 90 GLY A C 1
ATOM 707 O O . GLY A 1 90 ? 0.966 9.718 8.982 1.00 90.19 90 GLY A O 1
ATOM 708 N N . GLY A 1 91 ? 2.731 11.087 8.909 1.00 92.19 91 GLY A N 1
ATOM 709 C CA . GLY A 1 91 ? 3.080 10.720 7.541 1.00 92.19 91 GLY A CA 1
ATOM 710 C C . GLY A 1 91 ? 3.547 9.268 7.410 1.00 92.19 91 GLY A C 1
ATOM 711 O O . GLY A 1 91 ? 3.154 8.587 6.466 1.00 92.19 91 GLY A O 1
ATOM 712 N N . PHE A 1 92 ? 4.274 8.738 8.397 1.00 91.38 92 PHE A N 1
ATOM 713 C CA . PHE A 1 92 ? 4.603 7.314 8.484 1.00 91.38 92 PHE A CA 1
ATOM 714 C C . PHE A 1 92 ? 3.341 6.444 8.505 1.00 91.38 92 PHE A C 1
ATOM 716 O O . PHE A 1 92 ? 3.254 5.457 7.770 1.00 91.38 92 PHE A O 1
ATOM 723 N N . ALA A 1 93 ? 2.344 6.820 9.311 1.00 92.88 93 ALA A N 1
ATOM 724 C CA . ALA A 1 93 ? 1.103 6.067 9.393 1.00 92.88 93 ALA A CA 1
ATOM 725 C C . ALA A 1 93 ? 0.271 6.148 8.110 1.00 92.88 93 ALA A C 1
ATOM 727 O O . ALA A 1 93 ? -0.199 5.123 7.610 1.00 92.88 93 ALA A O 1
ATOM 728 N N . PHE A 1 94 ? 0.176 7.344 7.528 1.00 94.69 94 PHE A N 1
ATOM 729 C CA . PHE A 1 94 ? -0.442 7.558 6.224 1.00 94.69 94 PHE A CA 1
ATOM 730 C C . PHE A 1 94 ? 0.201 6.682 5.143 1.00 94.69 94 PHE A C 1
ATOM 732 O O . PHE A 1 94 ? -0.504 5.996 4.405 1.00 94.69 94 PHE A O 1
ATOM 739 N N . LEU A 1 95 ? 1.536 6.652 5.078 1.00 92.94 95 LEU A N 1
ATOM 740 C CA . LEU A 1 95 ? 2.274 5.827 4.122 1.00 92.94 95 LEU A CA 1
ATOM 741 C C . LEU A 1 95 ? 1.981 4.344 4.298 1.00 92.94 95 LEU A C 1
ATOM 743 O O . LEU A 1 95 ? 1.779 3.658 3.299 1.00 92.94 95 LEU A O 1
ATOM 747 N N . GLY A 1 96 ? 1.933 3.850 5.537 1.00 92.19 96 GLY A N 1
ATOM 748 C CA . GLY A 1 96 ? 1.577 2.459 5.813 1.00 92.19 96 GLY A CA 1
ATOM 749 C C . GLY A 1 96 ? 0.220 2.090 5.211 1.00 92.19 96 GLY A C 1
ATOM 750 O O . GLY A 1 96 ? 0.112 1.095 4.496 1.00 92.19 96 GLY A O 1
ATOM 751 N N . ILE A 1 97 ? -0.789 2.936 5.425 1.00 94.00 97 ILE A N 1
ATOM 752 C CA . ILE A 1 97 ? -2.160 2.713 4.947 1.00 94.00 97 ILE A CA 1
ATOM 753 C C . ILE A 1 97 ? -2.249 2.823 3.427 1.00 94.00 97 ILE A C 1
ATOM 755 O O . ILE A 1 97 ? -2.748 1.907 2.777 1.00 94.00 97 ILE A O 1
ATOM 759 N N . VAL A 1 98 ? -1.738 3.911 2.845 1.00 94.06 98 VAL A N 1
ATOM 760 C CA . VAL A 1 98 ? -1.787 4.131 1.390 1.00 94.06 98 VAL A CA 1
ATOM 761 C C . VAL A 1 98 ? -1.006 3.062 0.640 1.00 94.06 98 VAL A C 1
ATOM 763 O O . VAL A 1 98 ? -1.433 2.646 -0.433 1.00 94.06 98 VAL A O 1
ATOM 766 N N . SER A 1 99 ? 0.090 2.564 1.208 1.00 90.62 99 SER A N 1
ATOM 767 C CA . SER A 1 99 ? 0.842 1.477 0.581 1.00 90.62 99 SER A CA 1
ATOM 768 C C . SER A 1 99 ? 0.090 0.153 0.660 1.00 90.62 99 SER A C 1
ATOM 770 O O . SER A 1 99 ? 0.042 -0.558 -0.333 1.00 90.62 99 SER A O 1
ATOM 772 N N . CYS A 1 100 ? -0.571 -0.156 1.784 1.00 91.88 100 CYS A N 1
ATOM 773 C CA . CYS A 1 100 ? -1.435 -1.338 1.872 1.00 91.88 100 CYS A CA 1
ATOM 774 C C . CYS A 1 100 ? -2.609 -1.268 0.882 1.00 91.88 100 CYS A C 1
ATOM 776 O O . CYS A 1 100 ? -2.953 -2.271 0.258 1.00 91.88 100 CYS A O 1
ATOM 778 N N . LEU A 1 101 ? -3.215 -0.087 0.722 1.00 91.69 101 LEU A N 1
ATOM 779 C CA . LEU A 1 101 ? -4.259 0.160 -0.274 1.00 91.69 101 LEU A CA 1
ATOM 780 C C . LEU A 1 101 ? -3.715 0.007 -1.705 1.00 91.69 101 LEU A C 1
ATOM 782 O O . LEU A 1 101 ? -4.375 -0.598 -2.542 1.00 91.69 101 LEU A O 1
ATOM 786 N N . GLY A 1 102 ? -2.505 0.510 -1.967 1.00 88.06 102 GLY A N 1
ATOM 787 C CA . GLY A 1 102 ? -1.831 0.486 -3.270 1.00 88.06 102 GLY A CA 1
ATOM 788 C C . GLY A 1 102 ? -1.468 -0.898 -3.803 1.00 88.06 102 GLY A C 1
ATOM 789 O O . GLY A 1 102 ? -1.265 -1.039 -5.004 1.00 88.06 102 GLY A O 1
ATOM 790 N N . GLU A 1 103 ? -1.404 -1.906 -2.936 1.00 85.25 103 GLU A N 1
ATOM 791 C CA . GLU A 1 103 ? -1.128 -3.298 -3.319 1.00 85.25 103 GLU A CA 1
ATOM 792 C C . GLU A 1 103 ? -2.384 -4.052 -3.798 1.00 85.25 103 GLU A C 1
ATOM 794 O O . GLU A 1 103 ? -2.265 -5.136 -4.367 1.00 85.25 103 GLU A O 1
ATOM 799 N N . TYR A 1 104 ? -3.586 -3.504 -3.573 1.00 84.31 104 TYR A N 1
ATOM 800 C CA . TYR A 1 104 ? -4.848 -4.202 -3.857 1.00 84.31 104 TYR A CA 1
ATOM 801 C C . TYR A 1 104 ? -5.860 -3.366 -4.648 1.00 84.31 104 TYR A C 1
ATOM 803 O O . TYR A 1 104 ? -6.460 -3.865 -5.596 1.00 84.31 104 TYR A O 1
ATOM 811 N N . PHE A 1 105 ? -6.042 -2.092 -4.299 1.00 84.25 105 PHE A N 1
ATOM 812 C CA . PHE A 1 105 ? -7.054 -1.230 -4.906 1.00 84.25 105 PHE A CA 1
ATOM 813 C C . PHE A 1 105 ? -6.483 -0.344 -6.018 1.00 84.25 105 PHE A C 1
ATOM 815 O O . PHE A 1 105 ? -5.342 0.115 -5.973 1.00 84.25 105 PHE A O 1
ATOM 822 N N . ALA A 1 106 ? -7.321 -0.030 -7.008 1.00 83.75 106 ALA A N 1
ATOM 823 C CA . ALA A 1 106 ? -6.988 0.949 -8.038 1.00 83.75 106 ALA A CA 1
ATOM 824 C C . ALA A 1 106 ? -6.866 2.365 -7.449 1.00 83.75 106 ALA A C 1
ATOM 826 O O . ALA A 1 106 ? -7.610 2.735 -6.539 1.00 83.75 106 ALA A O 1
ATOM 827 N N . SER A 1 107 ? -5.991 3.198 -8.024 1.00 84.75 107 SER A N 1
ATOM 828 C CA . SER A 1 107 ? -5.695 4.547 -7.516 1.00 84.75 107 SER A CA 1
ATOM 829 C C . SER A 1 107 ? -6.934 5.425 -7.299 1.00 84.75 107 SER A C 1
ATOM 831 O O . SER A 1 107 ? -6.946 6.217 -6.363 1.00 84.75 107 SER A O 1
ATOM 833 N N . ASP A 1 108 ? -7.983 5.285 -8.115 1.00 84.94 108 ASP A N 1
ATOM 834 C CA . ASP A 1 108 ? -9.237 6.038 -7.950 1.00 84.94 108 ASP A CA 1
ATOM 835 C C . ASP A 1 108 ? -9.956 5.709 -6.632 1.00 84.94 108 ASP A C 1
ATOM 837 O O . ASP A 1 108 ? -10.422 6.612 -5.937 1.00 84.94 108 ASP A O 1
ATOM 841 N N . VAL A 1 109 ? -9.980 4.430 -6.247 1.00 87.12 109 VAL A N 1
ATOM 842 C CA . VAL A 1 109 ? -10.555 3.976 -4.972 1.00 87.12 109 VAL A CA 1
ATOM 843 C C . VAL A 1 109 ? -9.719 4.500 -3.808 1.00 87.12 109 VAL A C 1
ATOM 845 O O . VAL A 1 109 ? -10.271 5.008 -2.836 1.00 87.12 109 VAL A O 1
ATOM 848 N N . ILE A 1 110 ? -8.389 4.451 -3.926 1.00 91.12 110 ILE A N 1
ATOM 849 C CA . ILE A 1 110 ? -7.468 4.946 -2.892 1.00 91.12 110 ILE A CA 1
ATOM 850 C C . ILE A 1 110 ? -7.696 6.436 -2.637 1.00 91.12 110 ILE A C 1
ATOM 852 O O . ILE A 1 110 ? -7.799 6.855 -1.486 1.00 91.12 110 ILE A O 1
ATOM 856 N N . VAL A 1 111 ? -7.816 7.237 -3.698 1.00 91.50 111 VAL A N 1
ATOM 857 C CA . VAL A 1 111 ? -8.104 8.670 -3.566 1.00 91.50 111 VAL A CA 1
ATOM 858 C C . VAL A 1 111 ? -9.462 8.890 -2.909 1.00 91.50 111 VAL A C 1
ATOM 860 O O . VAL A 1 111 ? -9.543 9.676 -1.969 1.00 91.50 111 VAL A O 1
ATOM 863 N N . ALA A 1 112 ? -10.503 8.156 -3.308 1.00 89.44 112 ALA A N 1
ATOM 864 C CA . ALA A 1 112 ? -11.813 8.256 -2.666 1.00 89.44 112 ALA A CA 1
ATOM 865 C C . ALA A 1 112 ? -11.759 7.920 -1.161 1.00 89.44 112 ALA A C 1
ATOM 867 O O . ALA A 1 112 ? -12.372 8.620 -0.352 1.00 89.44 112 ALA A O 1
ATOM 868 N N . VAL A 1 113 ? -10.981 6.904 -0.769 1.00 92.81 113 VAL A N 1
ATOM 869 C CA . VAL A 1 113 ? -10.730 6.546 0.638 1.00 92.81 113 VAL A CA 1
ATOM 870 C C . VAL A 1 113 ? -10.005 7.675 1.373 1.00 92.81 113 VAL A C 1
ATOM 872 O O . VAL A 1 113 ? -10.447 8.071 2.449 1.00 92.81 113 VAL A O 1
ATOM 875 N N . ILE A 1 114 ? -8.939 8.243 0.796 1.00 93.25 114 ILE A N 1
ATOM 876 C CA . ILE A 1 114 ? -8.191 9.361 1.398 1.00 93.25 114 ILE A CA 1
ATOM 877 C C . ILE A 1 114 ? -9.097 10.578 1.607 1.00 93.25 114 ILE A C 1
ATOM 879 O O . ILE A 1 114 ? -9.106 11.156 2.693 1.00 93.25 114 ILE A O 1
ATOM 883 N N . MET A 1 115 ? -9.886 10.947 0.599 1.00 89.44 115 MET A N 1
ATOM 884 C CA . MET A 1 115 ? -10.809 12.082 0.677 1.00 89.44 115 MET A CA 1
ATOM 885 C C . MET A 1 115 ? -11.867 11.860 1.759 1.00 89.44 115 MET A C 1
ATOM 887 O O . MET A 1 115 ? -12.146 12.749 2.567 1.00 89.44 115 MET A O 1
ATOM 891 N N . LYS A 1 116 ? -12.408 10.640 1.844 1.00 89.44 116 LYS A N 1
ATOM 892 C CA . LYS A 1 116 ? -13.368 10.273 2.884 1.00 89.44 116 LYS A CA 1
ATOM 893 C C . LYS A 1 116 ? -12.733 10.290 4.282 1.00 89.44 116 LYS A C 1
ATOM 895 O O . LYS A 1 116 ? -13.357 10.803 5.208 1.00 89.44 116 LYS A O 1
ATOM 900 N N . LEU A 1 117 ? -11.491 9.830 4.437 1.00 89.81 117 LEU A N 1
ATOM 901 C CA . LEU A 1 117 ? -10.735 9.946 5.691 1.00 89.81 117 LEU A CA 1
ATOM 902 C C . LEU A 1 117 ? -10.474 11.402 6.086 1.00 89.81 117 LEU A C 1
ATOM 904 O O . LEU A 1 117 ? -10.620 11.746 7.256 1.00 89.81 117 LEU A O 1
ATOM 908 N N . GLY A 1 118 ? -10.131 12.262 5.125 1.00 86.44 118 GLY A N 1
ATOM 909 C CA . GLY A 1 118 ? -9.965 13.698 5.352 1.00 86.44 118 GLY A CA 1
ATOM 910 C C . GLY A 1 118 ? -11.250 14.366 5.841 1.00 86.44 118 GLY A C 1
ATOM 911 O O . GLY A 1 118 ? -11.213 15.171 6.774 1.00 86.44 118 GLY A O 1
ATOM 912 N N . SER A 1 119 ? -12.401 13.956 5.292 1.00 82.81 119 SER A N 1
ATOM 913 C CA . SER A 1 119 ? -13.709 14.463 5.719 1.00 82.81 119 SER A CA 1
ATOM 914 C C . SER A 1 119 ? -14.055 14.133 7.178 1.00 82.81 119 SER A C 1
ATOM 916 O O . SER A 1 119 ? -14.724 14.926 7.832 1.00 82.81 119 SER A O 1
ATOM 918 N N . ASN A 1 120 ? -13.539 13.029 7.733 1.00 81.06 120 ASN A N 1
ATOM 919 C CA . ASN A 1 120 ? -13.786 12.649 9.130 1.00 81.06 120 ASN A CA 1
ATOM 920 C C . ASN A 1 120 ? -13.045 13.542 10.147 1.00 81.06 120 ASN A C 1
ATOM 922 O O . ASN A 1 120 ? -13.416 13.567 11.316 1.00 81.06 120 ASN A O 1
ATOM 926 N N . ILE A 1 121 ? -12.020 14.286 9.714 1.00 75.75 121 ILE A N 1
ATOM 927 C CA . ILE A 1 121 ? -11.234 15.206 10.564 1.00 75.75 121 ILE A CA 1
ATOM 928 C C . ILE A 1 121 ? -11.934 16.565 10.704 1.00 75.75 121 ILE A C 1
ATOM 930 O O . ILE A 1 121 ? -11.507 17.419 11.478 1.00 75.75 121 ILE A O 1
ATOM 934 N N . GLN A 1 122 ? -12.980 16.818 9.915 1.00 67.88 122 GLN A N 1
ATOM 935 C CA . GLN A 1 122 ? -13.643 18.115 9.877 1.00 67.88 122 GLN A CA 1
ATOM 936 C C . GLN A 1 122 ? -14.224 18.497 11.241 1.00 67.88 122 GLN A C 1
ATOM 938 O O . GLN A 1 122 ? -15.019 17.761 11.821 1.00 67.88 122 GLN A O 1
ATOM 943 N N . THR A 1 123 ? -13.888 19.701 11.702 1.00 58.31 123 THR A N 1
ATOM 944 C CA . THR A 1 123 ? -14.561 20.343 12.835 1.00 58.31 123 THR A CA 1
ATOM 945 C C . THR A 1 123 ? -15.560 21.419 12.406 1.00 58.31 123 THR A C 1
ATOM 947 O O . THR A 1 123 ? -16.559 21.554 13.091 1.00 58.31 123 THR A O 1
ATOM 950 N N . ASP A 1 124 ? -15.378 22.112 11.268 1.00 56.62 124 ASP A N 1
ATOM 951 C CA . ASP A 1 124 ? -16.225 23.270 10.892 1.00 56.62 124 ASP A CA 1
ATOM 952 C C . ASP A 1 124 ? -16.290 23.565 9.366 1.00 56.62 124 ASP A C 1
ATOM 954 O O . ASP A 1 124 ? -16.122 24.701 8.926 1.00 56.62 124 ASP A O 1
ATOM 958 N N . GLY A 1 125 ? -16.474 22.559 8.499 1.00 58.06 125 GLY A N 1
ATOM 959 C CA . GLY A 1 125 ? -16.668 22.774 7.044 1.00 58.06 125 GLY A CA 1
ATOM 960 C C . GLY A 1 125 ? -15.450 23.307 6.260 1.00 58.06 125 GLY A C 1
ATOM 961 O O . GLY A 1 125 ? -15.510 23.435 5.043 1.00 58.06 125 GLY A O 1
ATOM 962 N N . MET A 1 126 ? -14.316 23.556 6.926 1.00 60.84 126 MET A N 1
ATOM 963 C CA . MET A 1 126 ? -13.071 24.079 6.331 1.00 60.84 126 MET A CA 1
ATOM 964 C C . MET A 1 126 ? -12.464 23.217 5.216 1.00 60.84 126 MET A C 1
ATOM 966 O O . MET A 1 126 ? -11.677 23.715 4.419 1.00 60.84 126 MET A O 1
ATOM 970 N N . TRP A 1 127 ? -12.797 21.932 5.166 1.00 68.38 127 TRP A N 1
ATOM 971 C CA . TRP A 1 127 ? -12.341 21.026 4.112 1.00 68.38 127 TRP A CA 1
ATOM 972 C C . TRP A 1 127 ? -12.910 21.407 2.736 1.00 68.38 127 TRP A C 1
ATOM 974 O O . TRP A 1 127 ? -12.215 21.278 1.729 1.00 68.38 127 TRP A O 1
ATOM 984 N N . GLU A 1 128 ? -14.135 21.946 2.687 1.00 66.00 128 GLU A N 1
ATOM 985 C CA . GLU A 1 128 ? -14.752 22.411 1.444 1.00 66.00 128 GLU A CA 1
ATOM 986 C C . GLU A 1 128 ? -13.995 23.645 0.917 1.00 66.00 128 GLU A C 1
ATOM 988 O O . GLU A 1 128 ? -14.138 24.763 1.410 1.00 66.00 128 GLU A O 1
ATOM 993 N N . GLY A 1 129 ? -13.140 23.428 -0.088 1.00 70.44 129 GLY A N 1
ATOM 994 C CA . GLY A 1 129 ? -12.359 24.472 -0.766 1.00 70.44 129 GLY A CA 1
ATOM 995 C C . GLY A 1 129 ? -10.874 24.539 -0.398 1.00 70.44 129 GLY A C 1
ATOM 996 O O . GLY A 1 129 ? -10.124 25.221 -1.095 1.00 70.44 129 GLY A O 1
ATOM 997 N N . TRP A 1 130 ? -10.438 23.817 0.638 1.00 76.19 130 TRP A N 1
ATOM 998 C CA . TRP A 1 130 ? -9.016 23.672 0.995 1.00 76.19 130 TRP A CA 1
ATOM 999 C C . TRP A 1 130 ? -8.490 22.254 0.771 1.00 76.19 130 TRP A C 1
ATOM 1001 O O . TRP A 1 130 ? -7.304 22.002 0.961 1.00 76.19 130 TRP A O 1
ATOM 1011 N N . GLU A 1 131 ? -9.345 21.324 0.349 1.00 83.25 131 GLU A N 1
ATOM 1012 C CA . GLU A 1 131 ? -8.922 19.977 -0.006 1.00 83.25 131 GLU A CA 1
ATOM 1013 C C . GLU A 1 131 ? -7.938 19.990 -1.193 1.00 83.25 131 GLU A C 1
ATOM 1015 O O . GLU A 1 131 ? -8.149 20.687 -2.194 1.00 83.25 131 GLU A O 1
ATOM 1020 N N . PRO A 1 132 ? -6.844 19.217 -1.118 1.00 89.25 132 PRO A N 1
ATOM 1021 C CA . PRO A 1 132 ? -6.009 18.995 -2.283 1.00 89.25 132 PRO A CA 1
ATOM 1022 C C . PRO A 1 132 ? -6.803 18.291 -3.388 1.00 89.25 132 PRO A C 1
ATOM 1024 O O . PRO A 1 132 ? -7.631 17.424 -3.116 1.00 89.25 132 PRO A O 1
ATOM 1027 N N . SER A 1 133 ? -6.530 18.637 -4.647 1.00 89.81 133 SER A N 1
ATOM 1028 C CA . SER A 1 133 ? -7.267 18.077 -5.781 1.00 89.81 133 SER A CA 1
ATOM 1029 C C . SER A 1 133 ? -7.022 16.576 -5.963 1.00 89.81 133 SER A C 1
ATOM 1031 O O . SER A 1 133 ? -5.929 16.075 -5.691 1.00 89.81 133 SER A O 1
ATOM 1033 N N . ASP A 1 134 ? -7.977 15.868 -6.572 1.00 88.88 134 ASP A N 1
ATOM 1034 C CA . ASP A 1 134 ? -7.832 14.449 -6.943 1.00 88.88 134 ASP A CA 1
ATOM 1035 C C . ASP A 1 134 ? -6.524 14.161 -7.688 1.00 88.88 134 ASP A C 1
ATOM 1037 O O . ASP A 1 134 ? -5.855 13.157 -7.456 1.00 88.88 134 ASP A O 1
ATOM 1041 N N . SER A 1 135 ? -6.121 15.062 -8.587 1.00 89.50 135 SER A N 1
ATOM 1042 C CA . SER A 1 135 ? -4.873 14.939 -9.341 1.00 89.50 135 SER A CA 1
ATOM 1043 C C . SER A 1 135 ? -3.621 15.011 -8.461 1.00 89.50 135 SER A C 1
ATOM 1045 O O . SER A 1 135 ? -2.635 14.342 -8.772 1.00 89.50 135 SER A O 1
ATOM 1047 N N . GLN A 1 136 ? -3.646 15.788 -7.374 1.00 92.62 136 GLN A N 1
ATOM 1048 C CA . GLN A 1 136 ? -2.563 15.855 -6.393 1.00 92.62 136 GLN A CA 1
ATOM 1049 C C . GLN A 1 136 ? -2.500 14.555 -5.587 1.00 92.62 136 GLN A C 1
ATOM 1051 O O . GLN A 1 136 ? -1.430 13.952 -5.487 1.00 92.62 136 GLN A O 1
ATOM 1056 N N . TRP A 1 137 ? -3.647 14.051 -5.125 1.00 93.56 137 TRP A N 1
ATOM 1057 C CA . TRP A 1 137 ? -3.712 12.767 -4.428 1.00 93.56 137 TRP A CA 1
ATOM 1058 C C . TRP A 1 137 ? -3.248 11.601 -5.295 1.00 93.56 137 TRP A C 1
ATOM 1060 O O . TRP A 1 137 ? -2.423 10.810 -4.848 1.00 93.56 137 TRP A O 1
ATOM 1070 N N . LYS A 1 138 ? -3.682 11.528 -6.559 1.00 92.12 138 LYS A N 1
ATOM 1071 C CA . LYS A 1 138 ? -3.220 10.494 -7.501 1.00 92.12 138 LYS A CA 1
ATOM 1072 C C . LYS A 1 138 ? -1.706 10.511 -7.668 1.00 92.12 138 LYS A C 1
ATOM 1074 O O . LYS A 1 138 ? -1.086 9.454 -7.650 1.00 92.12 138 LYS A O 1
ATOM 1079 N N . ARG A 1 139 ? -1.098 11.696 -7.803 1.00 91.69 139 ARG A N 1
ATOM 1080 C CA . ARG A 1 139 ? 0.367 11.825 -7.886 1.00 91.69 139 ARG A CA 1
ATOM 1081 C C . ARG A 1 139 ? 1.039 11.280 -6.634 1.00 91.69 139 ARG A C 1
ATOM 1083 O O . ARG A 1 139 ? 1.981 10.508 -6.762 1.00 91.69 139 ARG A O 1
ATOM 1090 N N . LEU A 1 140 ? 0.536 11.620 -5.448 1.00 92.88 140 LEU A N 1
ATOM 1091 C CA . LEU A 1 140 ? 1.079 11.087 -4.200 1.00 92.88 140 LEU A CA 1
ATOM 1092 C C . LEU A 1 140 ? 0.913 9.566 -4.095 1.00 92.88 140 LEU A C 1
ATOM 1094 O O . LEU A 1 140 ? 1.862 8.887 -3.715 1.00 92.88 140 LEU A O 1
ATOM 1098 N N . VAL A 1 141 ? -0.241 9.023 -4.489 1.00 92.12 141 VAL A N 1
ATOM 1099 C CA . VAL A 1 141 ? -0.478 7.571 -4.541 1.00 92.12 141 VAL A CA 1
ATOM 1100 C C . VAL A 1 141 ? 0.531 6.897 -5.471 1.00 92.12 141 VAL A C 1
ATOM 1102 O O . VAL A 1 141 ? 1.180 5.943 -5.054 1.00 92.12 141 VAL A O 1
ATOM 1105 N N . TYR A 1 142 ? 0.750 7.425 -6.681 1.00 89.81 142 TYR A N 1
ATOM 1106 C CA . TYR A 1 142 ? 1.756 6.890 -7.608 1.00 89.81 142 TYR A CA 1
ATOM 1107 C C . TYR A 1 142 ? 3.177 6.949 -7.046 1.00 89.81 142 TYR A C 1
ATOM 1109 O O . TYR A 1 142 ? 3.956 6.027 -7.264 1.00 89.81 142 TYR A O 1
ATOM 1117 N N . LEU A 1 143 ? 3.514 7.988 -6.278 1.00 87.69 143 LEU A N 1
ATOM 1118 C CA . LEU A 1 143 ? 4.806 8.065 -5.595 1.00 87.69 143 LEU A CA 1
ATOM 1119 C C . LEU A 1 143 ? 4.958 7.024 -4.482 1.00 87.69 143 LEU A C 1
ATOM 1121 O O . LEU A 1 143 ? 6.090 6.725 -4.120 1.00 87.69 143 LEU A O 1
ATOM 1125 N N . CYS A 1 144 ? 3.864 6.500 -3.925 1.00 87.00 144 CYS A N 1
ATOM 1126 C CA . CYS A 1 144 ? 3.880 5.477 -2.874 1.00 87.00 144 CYS A CA 1
ATOM 1127 C C . CYS A 1 144 ? 3.785 4.044 -3.424 1.00 87.00 144 CYS A C 1
ATOM 1129 O O . CYS A 1 144 ? 3.974 3.089 -2.671 1.00 87.00 144 CYS A O 1
ATOM 1131 N N . GLN A 1 145 ? 3.491 3.871 -4.716 1.00 83.31 145 GLN A N 1
ATOM 1132 C CA . GLN A 1 145 ? 3.340 2.547 -5.318 1.00 83.31 145 GLN A CA 1
ATOM 1133 C C . GLN A 1 145 ? 4.635 1.736 -5.268 1.00 83.31 145 GLN A C 1
ATOM 1135 O O . GLN A 1 145 ? 5.739 2.259 -5.423 1.00 83.31 145 GLN A O 1
ATOM 1140 N N . GLY A 1 146 ? 4.483 0.428 -5.055 1.00 78.19 146 GLY A N 1
ATOM 1141 C CA . GLY A 1 146 ? 5.602 -0.503 -4.958 1.00 78.19 146 GLY A CA 1
ATOM 1142 C C . GLY A 1 146 ? 6.436 -0.340 -3.689 1.00 78.19 146 GLY A C 1
ATOM 1143 O O . GLY A 1 146 ? 7.493 -0.961 -3.586 1.00 78.19 146 GLY A O 1
ATOM 1144 N N . LEU A 1 147 ? 5.990 0.463 -2.713 1.00 84.31 147 LEU A N 1
ATOM 1145 C CA . LEU A 1 147 ? 6.698 0.577 -1.445 1.00 84.31 147 LEU A CA 1
ATOM 1146 C C . LEU A 1 147 ? 6.768 -0.781 -0.742 1.00 84.31 147 LEU A C 1
ATOM 1148 O O . LEU A 1 147 ? 7.840 -1.173 -0.301 1.00 84.31 147 LEU A O 1
ATOM 1152 N N . LEU A 1 148 ? 5.660 -1.523 -0.690 1.00 86.25 148 LEU A N 1
ATOM 1153 C CA . LEU A 1 148 ? 5.583 -2.831 -0.035 1.00 86.25 148 LEU A CA 1
ATOM 1154 C C . LEU A 1 148 ? 6.030 -3.993 -0.937 1.00 86.25 148 LEU A C 1
ATOM 1156 O O . LEU A 1 148 ? 5.932 -5.144 -0.509 1.00 86.25 148 LEU A O 1
ATOM 1160 N N . ALA A 1 149 ? 6.604 -3.716 -2.114 1.00 79.12 149 ALA A N 1
ATOM 1161 C CA . ALA A 1 149 ? 6.950 -4.736 -3.104 1.00 79.12 149 ALA A CA 1
ATOM 1162 C C . ALA A 1 149 ? 7.995 -5.758 -2.622 1.00 79.12 149 ALA A C 1
ATOM 1164 O O . ALA A 1 149 ? 8.018 -6.898 -3.082 1.00 79.12 149 ALA A O 1
ATOM 1165 N N . THR A 1 150 ? 8.880 -5.365 -1.700 1.00 76.81 150 THR A N 1
ATOM 1166 C CA . THR A 1 150 ? 9.875 -6.263 -1.080 1.00 76.81 150 THR A CA 1
ATOM 1167 C C . THR A 1 150 ? 9.369 -6.917 0.205 1.00 76.81 150 THR A C 1
ATOM 1169 O O . THR A 1 150 ? 10.088 -7.689 0.842 1.00 76.81 150 THR A O 1
ATOM 1172 N N . SER A 1 151 ? 8.145 -6.596 0.614 1.00 83.44 151 SER A N 1
ATOM 1173 C CA . SER A 1 151 ? 7.545 -7.061 1.855 1.00 83.44 151 SER A CA 1
ATOM 1174 C C . SER A 1 151 ? 6.701 -8.322 1.632 1.00 83.44 151 SER A C 1
ATOM 1176 O O . SER A 1 151 ? 6.240 -8.580 0.520 1.00 83.44 151 SER A O 1
ATOM 1178 N N . PRO A 1 152 ? 6.413 -9.097 2.691 1.00 81.62 152 PRO A N 1
ATOM 1179 C CA . PRO A 1 152 ? 5.502 -10.229 2.583 1.00 81.62 152 PRO A CA 1
ATOM 1180 C C . PRO A 1 152 ? 4.028 -9.810 2.444 1.00 81.62 152 PRO A C 1
ATOM 1182 O O . PRO A 1 152 ? 3.196 -10.690 2.243 1.00 81.62 152 PRO A O 1
ATOM 1185 N N . PHE A 1 153 ? 3.679 -8.520 2.544 1.00 85.69 153 PHE A N 1
ATOM 1186 C CA . PHE A 1 153 ? 2.287 -8.059 2.586 1.00 85.69 153 PHE A CA 1
ATOM 1187 C C . PHE A 1 153 ? 1.465 -8.529 1.382 1.00 85.69 153 PHE A C 1
ATOM 1189 O O . PHE A 1 153 ? 0.440 -9.181 1.562 1.00 85.69 153 PHE A O 1
ATOM 1196 N N . GLY A 1 154 ? 1.954 -8.299 0.160 1.00 78.25 154 GLY A N 1
ATOM 1197 C CA . GLY A 1 154 ? 1.255 -8.735 -1.049 1.00 78.25 154 GLY A CA 1
ATOM 1198 C C . GLY A 1 154 ? 1.053 -10.254 -1.108 1.00 78.25 154 GLY A C 1
ATOM 1199 O O . GLY A 1 154 ? 0.025 -10.721 -1.585 1.00 78.25 154 GLY A O 1
ATOM 1200 N N . THR A 1 155 ? 1.984 -11.032 -0.541 1.00 73.88 155 THR A N 1
ATOM 1201 C CA . THR A 1 155 ? 1.838 -12.492 -0.432 1.00 73.88 155 THR A CA 1
ATOM 1202 C C . THR A 1 155 ? 0.902 -12.934 0.691 1.00 73.88 155 THR A C 1
ATOM 1204 O O . THR A 1 155 ? 0.371 -14.035 0.604 1.00 73.88 155 THR A O 1
ATOM 1207 N N . LEU A 1 156 ? 0.685 -12.120 1.733 1.00 75.44 156 LEU A N 1
ATOM 1208 C CA . LEU A 1 156 ? -0.312 -12.402 2.775 1.00 75.44 156 LEU A CA 1
ATOM 1209 C C . LEU A 1 156 ? -1.725 -12.330 2.193 1.00 75.44 156 LEU A C 1
ATOM 1211 O O . LEU A 1 156 ? -2.530 -13.209 2.476 1.00 75.44 156 LEU A O 1
ATOM 1215 N N . ILE A 1 157 ? -1.989 -11.354 1.318 1.00 74.81 157 ILE A N 1
ATOM 1216 C CA . ILE A 1 157 ? -3.257 -11.253 0.580 1.00 74.81 157 ILE A CA 1
ATOM 1217 C C . ILE A 1 157 ? -3.475 -12.521 -0.259 1.00 74.81 157 ILE A C 1
ATOM 1219 O O . ILE A 1 157 ? -4.509 -13.170 -0.140 1.00 74.81 157 ILE A O 1
ATOM 1223 N N . SER A 1 158 ? -2.469 -12.913 -1.050 1.00 64.50 158 SER A N 1
ATOM 1224 C CA . SER A 1 158 ? -2.558 -14.062 -1.961 1.00 64.50 158 SER A CA 1
ATOM 1225 C C . SER A 1 158 ? -2.620 -15.414 -1.238 1.00 64.50 158 SER A C 1
ATOM 1227 O O . SER A 1 158 ? -3.359 -16.296 -1.659 1.00 64.50 158 SER A O 1
ATOM 1229 N N . ARG A 1 159 ? -1.884 -15.594 -0.129 1.00 59.00 159 ARG A N 1
ATOM 1230 C CA . ARG A 1 159 ? -1.948 -16.818 0.700 1.00 59.00 159 ARG A CA 1
ATOM 1231 C C . ARG A 1 159 ? -3.328 -17.046 1.289 1.00 59.00 159 ARG A C 1
ATOM 1233 O O . ARG A 1 159 ? -3.740 -18.186 1.438 1.00 59.00 159 ARG A O 1
ATOM 1240 N N . ASN A 1 160 ? -4.016 -15.965 1.619 1.00 52.31 160 ASN A N 1
ATOM 1241 C CA . ASN A 1 160 ? -5.364 -16.026 2.151 1.00 52.31 160 ASN A CA 1
ATOM 1242 C C . ASN A 1 160 ? -6.409 -16.335 1.052 1.00 52.31 160 ASN A C 1
ATOM 1244 O O . ASN A 1 160 ? -7.542 -16.663 1.377 1.00 52.31 160 ASN A O 1
ATOM 1248 N N . HIS A 1 161 ? -6.018 -16.281 -0.230 1.00 52.66 161 HIS A N 1
ATOM 1249 C CA . HIS A 1 161 ? -6.860 -16.550 -1.400 1.00 52.66 161 HIS A CA 1
ATOM 1250 C C . HIS A 1 161 ? -6.686 -17.964 -1.993 1.00 52.66 161 HIS A C 1
ATOM 1252 O O . HIS A 1 161 ? -7.549 -18.390 -2.754 1.00 52.66 161 HIS A O 1
ATOM 1258 N N . GLU A 1 162 ? -5.594 -18.689 -1.686 1.00 48.75 162 GLU A N 1
ATOM 1259 C CA . GLU A 1 162 ? -5.250 -19.967 -2.355 1.00 48.75 162 GLU A CA 1
ATOM 1260 C C . GLU A 1 162 ? -6.268 -21.107 -2.104 1.00 48.75 162 GLU A C 1
ATOM 1262 O O . GLU A 1 162 ? -6.247 -22.075 -2.858 1.00 48.75 162 GLU A O 1
ATOM 1267 N N . ASP A 1 163 ? -7.196 -20.973 -1.145 1.00 42.50 163 ASP A N 1
ATOM 1268 C CA . ASP A 1 163 ? -8.138 -22.043 -0.767 1.00 42.50 163 ASP A CA 1
ATOM 1269 C C . ASP A 1 163 ? -9.639 -21.677 -0.884 1.00 42.50 163 ASP A C 1
ATOM 1271 O O . ASP A 1 163 ? -10.492 -22.518 -0.595 1.00 42.50 163 ASP A O 1
ATOM 1275 N N . LEU A 1 164 ? -10.006 -20.438 -1.252 1.00 46.62 164 LEU A N 1
ATOM 1276 C CA . LEU A 1 164 ? -11.377 -19.927 -1.059 1.00 46.62 164 LEU A CA 1
ATOM 1277 C C . LEU A 1 164 ? -11.807 -18.950 -2.181 1.00 46.62 164 LEU A C 1
ATOM 1279 O O . LEU A 1 164 ? -11.324 -17.819 -2.243 1.00 46.62 164 LEU A O 1
ATOM 1283 N N . GLU A 1 165 ? -12.747 -19.360 -3.047 1.00 47.34 165 GLU A N 1
ATOM 1284 C CA . GLU A 1 165 ? -13.436 -18.486 -4.023 1.00 47.34 165 GLU A CA 1
ATOM 1285 C C . GLU A 1 165 ? -14.371 -17.493 -3.315 1.00 47.34 165 GLU A C 1
ATOM 1287 O O . GLU A 1 165 ? -15.534 -17.776 -3.057 1.00 47.34 165 GLU A O 1
ATOM 1292 N N . THR A 1 166 ? -13.891 -16.311 -2.961 1.00 47.91 166 THR A N 1
ATOM 1293 C CA . THR A 1 166 ? -14.751 -15.297 -2.342 1.00 47.91 166 THR A CA 1
ATOM 1294 C C . THR A 1 166 ? -15.851 -14.804 -3.284 1.00 47.91 166 THR A C 1
ATOM 1296 O O . THR A 1 166 ? -15.671 -14.751 -4.501 1.00 47.91 166 THR A O 1
ATOM 1299 N N . GLY A 1 167 ? -17.005 -14.431 -2.716 1.00 51.72 167 GLY A N 1
ATOM 1300 C CA . GLY A 1 167 ? -18.095 -13.814 -3.475 1.00 51.72 167 GLY A CA 1
ATOM 1301 C C . GLY A 1 167 ? -17.635 -12.580 -4.266 1.00 51.72 167 GLY A C 1
ATOM 1302 O O . GLY A 1 167 ? -16.663 -11.923 -3.9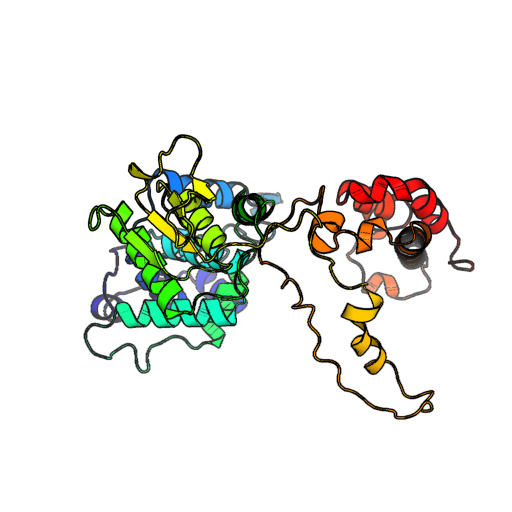03 1.00 51.72 167 GLY A O 1
ATOM 1303 N N . THR A 1 168 ? -18.353 -12.244 -5.341 1.00 53.62 168 THR A N 1
ATOM 1304 C CA . THR A 1 168 ? -18.024 -11.123 -6.249 1.00 53.62 168 THR A CA 1
ATOM 1305 C C . THR A 1 168 ? -18.250 -9.734 -5.651 1.00 53.62 168 THR A C 1
ATOM 1307 O O . THR A 1 168 ? -18.010 -8.725 -6.316 1.00 53.62 168 THR A O 1
ATOM 1310 N N . ASP A 1 169 ? -18.784 -9.670 -4.435 1.00 62.25 169 ASP A N 1
ATOM 1311 C CA . ASP A 1 169 ? -19.099 -8.412 -3.782 1.00 62.25 169 ASP A CA 1
ATOM 1312 C C . ASP A 1 169 ? -17.817 -7.794 -3.216 1.00 62.25 169 ASP A C 1
ATOM 1314 O O . ASP A 1 169 ? -17.109 -8.392 -2.406 1.00 62.25 169 ASP A O 1
ATOM 1318 N N . HIS A 1 170 ? -17.526 -6.576 -3.662 1.00 71.31 170 HIS A N 1
ATOM 1319 C CA . HIS A 1 170 ? -16.438 -5.751 -3.149 1.00 71.31 170 HIS A CA 1
ATOM 1320 C C . HIS A 1 170 ? -16.972 -4.767 -2.112 1.00 71.31 170 HIS A C 1
ATOM 1322 O O . HIS A 1 170 ? -18.097 -4.263 -2.230 1.00 71.31 170 HIS A O 1
ATOM 1328 N N . VAL A 1 171 ? -16.148 -4.429 -1.124 1.00 75.25 171 VAL A N 1
ATOM 1329 C CA . VAL A 1 171 ? -16.507 -3.403 -0.150 1.00 75.25 171 VAL A CA 1
ATOM 1330 C C . VAL A 1 171 ? -16.539 -2.024 -0.799 1.00 75.25 171 VAL A C 1
ATOM 1332 O O . VAL A 1 171 ? -15.740 -1.675 -1.671 1.00 75.25 171 VAL A O 1
ATOM 1335 N N . ASN A 1 172 ? -17.464 -1.187 -0.339 1.00 84.12 172 ASN A N 1
ATOM 1336 C CA . ASN A 1 172 ? -17.496 0.206 -0.761 1.00 84.12 172 ASN A CA 1
ATOM 1337 C C . ASN A 1 172 ? -16.489 1.061 0.035 1.00 84.12 172 ASN A C 1
ATOM 1339 O O . ASN A 1 172 ? -15.994 0.683 1.097 1.00 84.12 172 ASN A O 1
ATOM 1343 N N . VAL A 1 173 ? -16.227 2.276 -0.454 1.00 87.00 173 VAL A N 1
ATOM 1344 C CA . VAL A 1 173 ? -15.287 3.226 0.171 1.00 87.00 173 VAL A CA 1
ATOM 1345 C C . VAL A 1 173 ? -15.624 3.515 1.640 1.00 87.00 173 VAL A C 1
ATOM 1347 O O . VAL A 1 173 ? -14.715 3.675 2.453 1.00 87.00 173 VAL A O 1
ATOM 1350 N N . ALA A 1 174 ? -16.909 3.577 2.005 1.00 86.69 174 ALA A N 1
ATOM 1351 C CA . ALA A 1 174 ? -17.312 3.853 3.381 1.00 86.69 174 ALA A CA 1
ATOM 1352 C C . ALA A 1 174 ? -16.945 2.696 4.321 1.00 86.69 174 ALA A C 1
ATOM 1354 O O . ALA A 1 174 ? -16.411 2.954 5.396 1.00 86.69 174 ALA A O 1
ATOM 1355 N N . GLN A 1 175 ? -17.141 1.448 3.884 1.00 85.69 175 GLN A N 1
ATOM 1356 C CA . GLN A 1 175 ? -16.737 0.253 4.631 1.00 85.69 175 GLN A CA 1
ATOM 1357 C C . GLN A 1 175 ? -15.213 0.158 4.779 1.00 85.69 175 GLN A C 1
ATOM 1359 O O . GLN A 1 175 ? -14.729 -0.170 5.860 1.00 85.69 175 GLN A O 1
ATOM 1364 N N . ILE A 1 176 ? -14.439 0.501 3.736 1.00 90.00 176 ILE A N 1
ATOM 1365 C CA . ILE A 1 176 ? -12.966 0.553 3.825 1.00 90.00 176 ILE A CA 1
ATOM 1366 C C . ILE A 1 176 ? -12.534 1.537 4.913 1.00 90.00 176 ILE A C 1
ATOM 1368 O O . ILE A 1 176 ? -11.713 1.206 5.769 1.00 90.00 176 ILE A O 1
ATOM 1372 N N . VAL A 1 177 ? -13.101 2.744 4.899 1.00 91.38 177 VAL A N 1
ATOM 1373 C CA . VAL A 1 177 ? -12.791 3.782 5.887 1.00 91.38 177 VAL A CA 1
ATOM 1374 C C . VAL A 1 177 ? -13.198 3.360 7.294 1.00 91.38 177 VAL A C 1
ATOM 1376 O O . VAL A 1 177 ? -12.394 3.482 8.216 1.00 91.38 177 VAL A O 1
ATOM 1379 N N . GLU A 1 178 ? -14.415 2.846 7.456 1.00 90.50 178 GLU A N 1
ATOM 1380 C CA . GLU A 1 178 ? -14.923 2.359 8.737 1.00 90.50 178 GLU A CA 1
ATOM 1381 C C . GLU A 1 178 ? -14.006 1.284 9.320 1.00 90.50 178 GLU A C 1
ATOM 1383 O O . GLU A 1 178 ? -13.587 1.384 10.473 1.00 90.50 178 GLU A O 1
ATOM 1388 N N . ALA A 1 179 ? -13.636 0.286 8.521 1.00 91.38 179 ALA A N 1
ATOM 1389 C CA . ALA A 1 179 ? -12.758 -0.782 8.963 1.00 91.38 179 ALA A CA 1
ATOM 1390 C C . ALA A 1 179 ? -11.368 -0.257 9.352 1.00 91.38 179 ALA A C 1
ATOM 1392 O O . ALA A 1 179 ? -10.884 -0.584 10.431 1.00 91.38 179 ALA A O 1
ATOM 1393 N N . LEU A 1 180 ? -10.740 0.603 8.540 1.00 93.94 180 LEU A N 1
ATOM 1394 C CA . LEU A 1 180 ? -9.419 1.168 8.850 1.00 93.94 180 LEU A CA 1
ATOM 1395 C C . LEU A 1 180 ? -9.413 1.976 10.159 1.00 93.94 180 LEU A C 1
ATOM 1397 O O . LEU A 1 180 ? -8.473 1.855 10.949 1.00 93.94 180 LEU A O 1
ATOM 1401 N N . VAL A 1 181 ? -10.452 2.779 10.404 1.00 91.62 181 VAL A N 1
ATOM 1402 C CA . VAL A 1 181 ? -10.596 3.544 11.654 1.00 91.62 181 VAL A CA 1
ATOM 1403 C C . VAL A 1 181 ? -10.791 2.600 12.842 1.00 91.62 181 VAL A C 1
ATOM 1405 O O . VAL A 1 181 ? -10.079 2.720 13.837 1.00 91.62 181 VAL A O 1
ATOM 1408 N N . ASN A 1 182 ? -11.661 1.593 12.722 1.00 91.44 182 ASN A N 1
ATOM 1409 C CA . ASN A 1 182 ? -11.873 0.618 13.794 1.00 91.44 182 ASN A CA 1
ATOM 1410 C C . ASN A 1 182 ? -10.611 -0.208 14.104 1.00 91.44 182 ASN A C 1
ATOM 1412 O O . ASN A 1 182 ? -10.331 -0.485 15.269 1.00 91.44 182 ASN A O 1
ATOM 1416 N N . LEU A 1 183 ? -9.809 -0.570 13.095 1.00 92.38 183 LEU A N 1
ATOM 1417 C CA . LEU A 1 183 ? -8.519 -1.243 13.303 1.00 92.38 183 LEU A CA 1
ATOM 1418 C C . LEU A 1 183 ? -7.553 -0.375 14.124 1.00 92.38 183 LEU A C 1
ATOM 1420 O O . LEU A 1 183 ? -6.904 -0.872 15.046 1.00 92.38 183 LEU A O 1
ATOM 1424 N N . SER A 1 184 ? -7.502 0.928 13.837 1.00 91.56 184 SER A N 1
ATOM 1425 C CA . SER A 1 184 ? -6.743 1.896 14.636 1.00 91.56 184 SER A CA 1
ATOM 1426 C C . SER A 1 184 ? -7.252 1.988 16.077 1.00 91.56 184 SER A C 1
ATOM 1428 O O . SER A 1 184 ? -6.456 1.966 17.021 1.00 91.56 184 SER A O 1
ATOM 1430 N N . ASP A 1 185 ? -8.569 2.042 16.271 1.00 90.06 185 ASP A N 1
ATOM 1431 C CA . ASP A 1 185 ? -9.179 2.155 17.598 1.00 90.06 185 ASP A CA 1
ATOM 1432 C C . ASP A 1 185 ? -8.965 0.900 18.453 1.00 90.06 185 ASP A C 1
ATOM 1434 O O . ASP A 1 185 ? -8.764 1.005 19.667 1.00 90.06 185 ASP A O 1
ATOM 1438 N N . LEU A 1 186 ? -8.932 -0.288 17.837 1.00 89.69 186 LEU A N 1
ATOM 1439 C CA . LEU A 1 186 ? -8.571 -1.541 18.509 1.00 89.69 186 LEU A CA 1
ATOM 1440 C C . LEU A 1 186 ? -7.140 -1.497 19.064 1.00 89.69 186 LEU A C 1
ATOM 1442 O O . LEU A 1 186 ? -6.901 -1.951 20.185 1.00 89.69 186 LEU A O 1
ATOM 1446 N N . VAL A 1 187 ? -6.190 -0.923 18.319 1.00 88.94 187 VAL A N 1
ATOM 1447 C CA . VAL A 1 187 ? -4.802 -0.746 18.786 1.00 88.94 187 VAL A CA 1
ATOM 1448 C C . VAL A 1 187 ? -4.709 0.337 19.860 1.00 88.94 187 VAL A C 1
ATOM 1450 O O . VAL A 1 187 ? -3.989 0.168 20.845 1.00 88.94 187 VAL A O 1
ATOM 1453 N N . GLY A 1 188 ? -5.456 1.433 19.703 1.00 82.94 188 GLY A N 1
ATOM 1454 C CA . GLY A 1 188 ? -5.531 2.525 20.678 1.00 82.94 188 GLY A CA 1
ATOM 1455 C C . GLY A 1 188 ? -6.226 2.151 21.994 1.00 82.94 188 GLY A C 1
ATOM 1456 O O . GLY A 1 188 ? -6.175 2.924 22.951 1.00 82.94 188 GLY A O 1
ATOM 1457 N N . GLY A 1 189 ? -6.862 0.976 22.066 1.00 77.75 189 GLY A N 1
ATOM 1458 C CA . GLY A 1 189 ? -7.618 0.506 23.228 1.00 77.75 189 GLY A CA 1
ATOM 1459 C C . GLY A 1 189 ? -9.022 1.109 23.350 1.00 77.75 189 GLY A C 1
ATOM 1460 O O . GLY A 1 189 ? -9.646 0.979 24.404 1.00 77.75 189 GLY A O 1
ATOM 1461 N N . GLY A 1 190 ? -9.518 1.766 22.296 1.00 68.44 190 GLY A N 1
ATOM 1462 C CA . GLY A 1 190 ? -10.862 2.345 22.234 1.00 68.44 190 GLY A CA 1
ATOM 1463 C C . GLY A 1 190 ? -11.962 1.293 22.069 1.00 68.44 190 GLY A C 1
ATOM 1464 O O . GLY A 1 190 ? -13.034 1.424 22.659 1.00 68.44 190 GLY A O 1
ATOM 1465 N N . ALA A 1 191 ? -11.676 0.209 21.344 1.00 71.75 191 ALA A N 1
ATOM 1466 C CA . ALA A 1 191 ? -12.578 -0.925 21.154 1.00 71.75 191 ALA A CA 1
ATOM 1467 C C . ALA A 1 191 ? -11.933 -2.233 21.645 1.00 71.75 191 ALA A C 1
ATOM 1469 O O . ALA A 1 191 ? -10.712 -2.381 21.634 1.00 71.75 191 ALA A O 1
ATOM 1470 N N . LYS A 1 192 ? -12.752 -3.201 22.084 1.00 73.44 192 LYS A N 1
ATOM 1471 C CA . LYS A 1 192 ? -12.266 -4.547 22.450 1.00 73.44 192 LYS A CA 1
ATOM 1472 C C . LYS A 1 192 ? -12.265 -5.499 21.255 1.00 73.44 192 LYS A C 1
ATOM 1474 O O . LYS A 1 192 ? -11.314 -6.258 21.077 1.00 73.44 192 LYS A O 1
ATOM 1479 N N . ASN A 1 1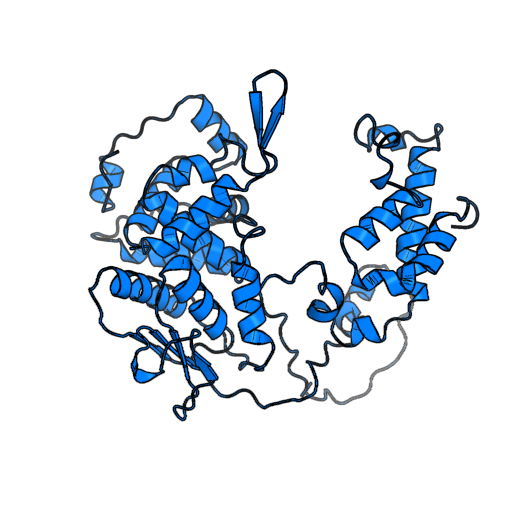93 ? -13.339 -5.452 20.469 1.00 83.50 193 ASN A N 1
ATOM 1480 C CA . ASN A 1 193 ? -13.591 -6.328 19.335 1.00 83.50 193 ASN A CA 1
ATOM 1481 C C . ASN A 1 193 ? -14.373 -5.532 18.276 1.00 83.50 193 ASN A C 1
ATOM 1483 O O . ASN A 1 193 ? -15.229 -4.728 18.649 1.00 83.50 193 ASN A O 1
ATOM 1487 N N . PHE A 1 194 ? -14.124 -5.779 16.991 1.00 86.81 194 PHE A N 1
ATOM 1488 C CA . PHE A 1 194 ? -14.894 -5.218 15.876 1.00 86.81 194 PHE A CA 1
ATOM 1489 C C . PHE A 1 194 ? -15.221 -6.320 14.864 1.00 86.81 194 PHE A C 1
ATOM 1491 O O . PHE A 1 194 ? -14.396 -7.207 14.628 1.00 86.81 194 PHE A O 1
ATOM 1498 N N . SER A 1 195 ? -16.418 -6.267 14.280 1.00 85.44 195 SER A N 1
ATOM 1499 C CA . SER A 1 195 ? -16.836 -7.183 13.223 1.00 85.44 195 SER A CA 1
ATOM 1500 C C . SER A 1 195 ? -17.305 -6.418 11.996 1.00 85.44 195 SER A C 1
ATOM 1502 O O . SER A 1 195 ? -18.193 -5.577 12.121 1.00 85.44 195 SER A O 1
ATOM 1504 N N . LEU A 1 196 ? -16.742 -6.736 10.832 1.00 84.56 196 LEU A N 1
ATOM 1505 C CA . LEU A 1 196 ? -17.162 -6.171 9.553 1.00 84.56 196 LEU A CA 1
ATOM 1506 C C . LEU A 1 196 ? -18.008 -7.197 8.797 1.00 84.56 196 LEU A C 1
ATOM 1508 O O . LEU A 1 196 ? -17.548 -8.310 8.536 1.00 84.56 196 LEU A O 1
ATOM 1512 N N . GLU A 1 197 ? -19.235 -6.816 8.456 1.00 82.19 197 GLU A N 1
ATOM 1513 C CA . GLU A 1 197 ? -20.155 -7.639 7.668 1.00 82.19 197 GLU A CA 1
ATOM 1514 C C . GLU A 1 197 ? -20.006 -7.343 6.171 1.00 82.19 197 GLU A C 1
ATOM 1516 O O . GLU A 1 197 ? -19.668 -6.221 5.784 1.00 82.19 197 GLU A O 1
ATOM 1521 N N . HIS A 1 198 ? -20.268 -8.355 5.338 1.00 75.19 198 HIS A N 1
ATOM 1522 C CA . HIS A 1 198 ? -20.189 -8.275 3.875 1.00 75.19 198 HIS A CA 1
ATOM 1523 C C . HIS A 1 198 ? -18.818 -7.810 3.365 1.00 75.19 198 HIS A C 1
ATOM 1525 O O . HIS A 1 198 ? -18.720 -6.952 2.490 1.00 75.19 198 HIS A O 1
ATOM 1531 N N . ALA A 1 199 ? -17.743 -8.370 3.929 1.00 72.81 199 ALA A N 1
ATOM 1532 C CA . ALA A 1 199 ? -16.382 -8.063 3.488 1.00 72.81 199 ALA A CA 1
ATOM 1533 C C . ALA A 1 199 ? -16.040 -8.678 2.113 1.00 72.81 199 ALA A C 1
ATOM 1535 O O . ALA A 1 199 ? -15.067 -8.258 1.488 1.00 72.81 199 ALA A O 1
ATOM 1536 N N . GLY A 1 200 ? -16.828 -9.659 1.655 1.00 72.69 200 GLY A N 1
ATOM 1537 C CA . GLY A 1 200 ? -16.758 -10.225 0.309 1.00 72.69 200 GLY A CA 1
ATOM 1538 C C . GLY A 1 200 ? -15.358 -10.705 -0.081 1.00 72.69 200 GLY A C 1
ATOM 1539 O O . GLY A 1 200 ? -14.679 -11.366 0.717 1.00 72.69 200 GLY A O 1
ATOM 1540 N N . SER A 1 201 ? -14.910 -10.350 -1.287 1.00 72.31 201 SER A N 1
ATOM 1541 C CA . SER A 1 201 ? -13.559 -10.664 -1.781 1.00 72.31 201 SER A CA 1
ATOM 1542 C C . SER A 1 201 ? -12.435 -9.937 -1.063 1.00 72.31 201 SER A C 1
ATOM 1544 O O . SER A 1 201 ? -11.290 -10.391 -1.065 1.00 72.31 201 SER A O 1
ATOM 1546 N N . ASP A 1 202 ? -12.763 -8.838 -0.399 1.00 79.75 202 ASP A N 1
ATOM 1547 C CA . ASP A 1 202 ? -11.778 -7.939 0.184 1.00 79.75 202 ASP A CA 1
ATOM 1548 C C . ASP A 1 202 ? -11.451 -8.332 1.639 1.00 79.75 202 ASP A C 1
ATOM 1550 O O . ASP A 1 202 ? -10.539 -7.774 2.256 1.00 79.75 202 ASP A O 1
ATOM 1554 N N . ALA A 1 203 ? -12.144 -9.340 2.192 1.00 79.62 203 ALA A N 1
ATOM 1555 C CA . ALA A 1 203 ? -11.935 -9.856 3.546 1.00 79.62 203 ALA A CA 1
ATOM 1556 C C . ALA A 1 203 ? -10.463 -10.206 3.815 1.00 79.62 203 ALA A C 1
ATOM 1558 O O . ALA A 1 203 ? -9.898 -9.844 4.847 1.00 79.62 203 ALA A O 1
ATOM 1559 N N . TYR A 1 204 ? -9.796 -10.848 2.860 1.00 78.44 204 TYR A N 1
ATOM 1560 C CA . TYR A 1 204 ? -8.397 -11.241 3.012 1.00 78.44 204 TYR A CA 1
ATOM 1561 C C . TYR A 1 204 ? -7.424 -10.075 2.976 1.00 78.44 204 TYR A C 1
ATOM 1563 O O . TYR A 1 204 ? -6.396 -10.119 3.656 1.00 78.44 204 TYR A O 1
ATOM 1571 N N . TRP A 1 205 ? -7.761 -9.021 2.232 1.00 87.19 205 TRP A N 1
ATOM 1572 C CA . TRP A 1 205 ? -7.009 -7.778 2.282 1.00 87.19 205 TRP A CA 1
ATOM 1573 C C . TRP A 1 205 ? -7.125 -7.145 3.671 1.00 87.19 205 TRP A C 1
ATOM 1575 O O . TRP A 1 205 ? -6.105 -6.830 4.284 1.00 87.19 205 TRP A O 1
ATOM 1585 N N . PHE A 1 206 ? -8.337 -7.052 4.228 1.00 87.62 206 PHE A N 1
ATOM 1586 C CA . PHE A 1 206 ? -8.531 -6.547 5.590 1.00 87.62 206 PHE A CA 1
ATOM 1587 C C . PHE A 1 206 ? -7.797 -7.387 6.637 1.00 87.62 206 PHE A C 1
ATOM 1589 O O . PHE A 1 206 ? -7.190 -6.826 7.551 1.00 87.62 206 PHE A O 1
ATOM 1596 N N . ALA A 1 207 ? -7.805 -8.714 6.493 1.00 84.44 207 ALA A N 1
ATOM 1597 C CA . ALA A 1 207 ? -7.053 -9.601 7.370 1.00 84.44 207 ALA A CA 1
ATOM 1598 C C . ALA A 1 207 ? -5.545 -9.336 7.277 1.00 84.44 207 ALA A C 1
ATOM 1600 O O . ALA A 1 207 ? -4.891 -9.145 8.303 1.00 84.44 207 ALA A O 1
ATOM 1601 N N . ALA A 1 208 ? -5.006 -9.217 6.060 1.00 87.56 208 ALA A N 1
ATOM 1602 C CA . ALA A 1 208 ? -3.602 -8.887 5.847 1.00 87.56 208 ALA A CA 1
ATOM 1603 C C . ALA A 1 208 ? -3.234 -7.522 6.453 1.00 87.56 208 ALA A C 1
ATOM 1605 O O . ALA A 1 208 ? -2.196 -7.410 7.099 1.00 87.56 208 ALA A O 1
ATOM 1606 N N . VAL A 1 209 ? -4.076 -6.493 6.306 1.00 92.12 209 VAL A N 1
ATOM 1607 C CA . VAL A 1 209 ? -3.849 -5.162 6.903 1.00 92.12 209 VAL A CA 1
ATOM 1608 C C . VAL A 1 209 ? -3.847 -5.228 8.426 1.00 92.12 209 VAL A C 1
ATOM 1610 O O . VAL A 1 209 ? -2.940 -4.697 9.074 1.00 92.12 209 VAL A O 1
ATOM 1613 N N . ALA A 1 210 ? -4.844 -5.890 9.005 1.00 90.38 210 ALA A N 1
ATOM 1614 C CA . ALA A 1 210 ? -4.980 -6.028 10.446 1.00 90.38 210 ALA A CA 1
ATOM 1615 C C . ALA A 1 210 ? -3.786 -6.779 11.064 1.00 90.38 210 ALA A C 1
ATOM 1617 O O . ALA A 1 210 ? -3.276 -6.363 12.105 1.00 90.38 210 ALA A O 1
ATOM 1618 N N . GLU A 1 211 ? -3.278 -7.821 10.403 1.00 89.31 211 GLU A N 1
ATOM 1619 C CA . GLU A 1 211 ? -2.087 -8.551 10.848 1.00 89.31 211 GLU A CA 1
ATOM 1620 C C . GLU A 1 211 ? -0.787 -7.776 10.622 1.00 89.31 211 GLU A C 1
ATOM 1622 O O . GLU A 1 211 ? 0.047 -7.673 11.522 1.00 89.31 211 GLU A O 1
ATOM 1627 N N . TYR A 1 212 ? -0.598 -7.230 9.422 1.00 89.75 212 TYR A N 1
ATOM 1628 C CA . TYR A 1 212 ? 0.671 -6.645 9.001 1.00 89.75 212 TYR A CA 1
ATOM 1629 C C . TYR A 1 212 ? 0.911 -5.259 9.599 1.00 89.75 212 TYR A C 1
ATOM 1631 O O . TYR A 1 212 ? 2.027 -4.962 10.028 1.00 89.75 212 TYR A O 1
ATOM 1639 N N . LEU A 1 213 ? -0.115 -4.404 9.621 1.00 91.06 213 LEU A N 1
ATOM 1640 C CA . LEU A 1 213 ? 0.014 -3.006 10.033 1.00 91.06 213 LEU A CA 1
ATOM 1641 C C . LEU A 1 213 ? -0.439 -2.782 11.479 1.00 91.06 213 LEU A C 1
A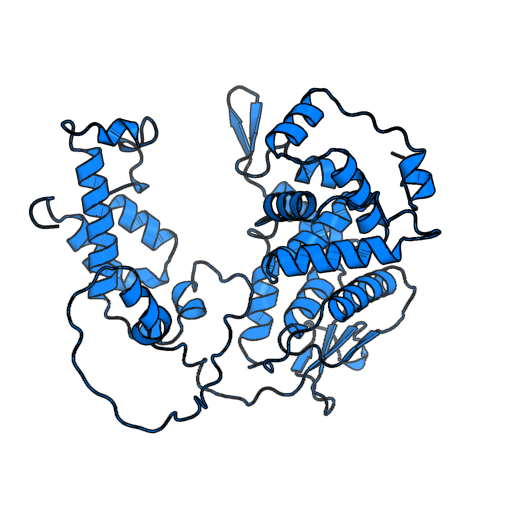TOM 1643 O O . LEU A 1 213 ? 0.178 -2.003 12.199 1.00 91.06 213 LEU A O 1
ATOM 1647 N N . PHE A 1 214 ? -1.482 -3.477 11.931 1.00 91.00 214 PHE A N 1
ATOM 1648 C CA . PHE A 1 214 ? -2.046 -3.269 13.269 1.00 91.00 214 PHE A CA 1
ATOM 1649 C C . PHE A 1 214 ? -1.654 -4.361 14.279 1.00 91.00 214 PHE A C 1
ATOM 1651 O O . PHE A 1 214 ? -1.864 -4.177 15.474 1.00 91.00 214 PHE A O 1
ATOM 1658 N N . ASP A 1 215 ? -0.989 -5.445 13.853 1.00 89.69 215 ASP A N 1
ATOM 1659 C CA . ASP A 1 215 ? -0.638 -6.618 14.683 1.00 89.69 215 ASP A CA 1
ATOM 1660 C C . ASP A 1 215 ? -1.824 -7.168 15.493 1.00 89.69 215 ASP A C 1
ATOM 1662 O O . ASP A 1 215 ? -1.698 -7.582 16.647 1.00 89.69 215 ASP A O 1
ATOM 1666 N N . LEU A 1 216 ? -3.006 -7.156 14.884 1.00 88.06 216 LEU A N 1
ATOM 1667 C CA . LEU A 1 216 ? -4.226 -7.635 15.512 1.00 88.06 216 LEU A CA 1
ATOM 1668 C C . LEU A 1 216 ? -4.386 -9.145 15.325 1.00 88.06 216 LEU A C 1
ATOM 1670 O O . LEU A 1 216 ? -3.791 -9.781 14.448 1.00 88.06 216 LEU A O 1
ATOM 1674 N N . ARG A 1 217 ? -5.200 -9.735 16.199 1.00 86.50 217 ARG A N 1
ATOM 1675 C CA . ARG A 1 217 ? -5.683 -11.111 16.055 1.00 86.50 217 ARG A CA 1
ATOM 1676 C C . ARG A 1 217 ? -6.942 -11.111 15.197 1.00 86.50 217 ARG A C 1
ATOM 1678 O O . ARG A 1 217 ? -7.951 -10.540 15.614 1.00 86.50 217 ARG A O 1
ATOM 1685 N N . VAL A 1 218 ? -6.874 -11.746 14.031 1.00 84.38 218 VAL A N 1
ATOM 1686 C CA . VAL A 1 218 ? -7.946 -11.731 13.029 1.00 84.38 218 VAL A CA 1
ATOM 1687 C C . VAL A 1 218 ? -8.547 -13.119 12.850 1.00 84.38 218 VAL A C 1
ATOM 1689 O O . VAL A 1 218 ? -7.824 -14.119 12.877 1.00 84.38 218 VAL A O 1
ATOM 1692 N N . ALA A 1 219 ? -9.860 -13.155 12.641 1.00 82.75 219 ALA A N 1
ATOM 1693 C CA . ALA A 1 219 ? -10.589 -14.310 12.141 1.00 82.75 219 ALA A CA 1
ATOM 1694 C C . ALA A 1 219 ? -11.502 -13.897 10.976 1.00 82.75 219 ALA A C 1
ATOM 1696 O O . ALA A 1 219 ? -12.046 -12.793 10.970 1.00 82.75 219 ALA A O 1
ATOM 1697 N N . VAL A 1 220 ? -11.671 -14.784 10.001 1.00 78.06 220 VAL A N 1
ATOM 1698 C CA . VAL A 1 220 ? -12.678 -14.679 8.942 1.00 78.06 220 VAL A CA 1
ATOM 1699 C C . VAL A 1 220 ? -13.672 -15.809 9.155 1.00 78.06 220 VAL A C 1
ATOM 1701 O O . VAL A 1 220 ? -13.280 -16.973 9.254 1.00 78.06 220 VAL A O 1
ATOM 1704 N N . GLU A 1 221 ? -14.943 -15.456 9.245 1.00 80.25 221 GLU A N 1
ATOM 1705 C CA . GLU A 1 221 ? -16.065 -16.361 9.439 1.00 80.25 221 GLU A CA 1
ATOM 1706 C C . GLU A 1 221 ? -17.037 -16.248 8.259 1.00 80.25 221 GLU A C 1
ATOM 1708 O O . GLU A 1 221 ? -17.206 -15.195 7.645 1.00 80.25 221 GLU A O 1
ATOM 1713 N N . ASP A 1 222 ? -17.688 -17.357 7.963 1.00 73.25 222 ASP A N 1
ATOM 1714 C CA . ASP A 1 222 ? -18.892 -17.448 7.143 1.00 73.25 222 ASP A CA 1
ATOM 1715 C C . ASP A 1 222 ? -20.091 -16.779 7.870 1.00 73.25 222 ASP A C 1
ATOM 1717 O O . ASP A 1 222 ? -20.099 -16.758 9.108 1.00 73.25 222 ASP A O 1
ATOM 1721 N N . PRO A 1 223 ? -21.114 -16.244 7.171 1.00 71.00 223 PRO A N 1
ATOM 1722 C CA . PRO A 1 223 ? -22.450 -15.973 7.713 1.00 71.00 223 PRO A CA 1
ATOM 1723 C C . PRO A 1 223 ? -22.984 -16.996 8.725 1.00 71.00 223 PRO A C 1
ATOM 1725 O O . PRO A 1 223 ? -23.581 -16.599 9.729 1.00 71.00 223 PRO A O 1
ATOM 1728 N N . ASP A 1 224 ? -22.738 -18.292 8.510 1.00 70.81 224 ASP A N 1
ATOM 1729 C CA . ASP A 1 224 ? -23.157 -19.369 9.420 1.00 70.81 224 ASP A CA 1
ATOM 1730 C C . ASP A 1 224 ? -22.263 -19.497 10.678 1.00 70.81 224 ASP A C 1
ATOM 1732 O O . ASP A 1 224 ? -22.497 -20.338 11.552 1.00 70.81 224 ASP A O 1
ATOM 1736 N N . GLY A 1 225 ? -21.237 -18.650 10.807 1.00 71.94 225 GLY A N 1
ATOM 1737 C CA . GLY A 1 225 ? -20.279 -18.631 11.915 1.00 71.94 225 GLY A CA 1
ATOM 1738 C C . GLY A 1 225 ? -19.190 -19.700 11.811 1.00 71.94 225 GLY A C 1
ATOM 1739 O O . GLY A 1 225 ? -18.513 -19.999 12.799 1.00 71.94 225 GLY A O 1
ATOM 1740 N N . VAL A 1 226 ? -19.028 -20.313 10.636 1.00 74.56 226 VAL A N 1
ATOM 1741 C CA . VAL A 1 226 ? -17.959 -21.280 10.368 1.00 74.56 226 VAL A CA 1
ATOM 1742 C C . VAL A 1 226 ? -16.649 -20.529 10.152 1.00 74.56 226 VAL A C 1
ATOM 1744 O O . VAL A 1 226 ? -16.574 -19.607 9.346 1.00 74.56 226 VAL A O 1
ATOM 1747 N N . LEU A 1 227 ? -15.597 -20.923 10.871 1.00 73.00 227 LEU A N 1
ATOM 1748 C CA . LEU A 1 227 ? -14.280 -20.304 10.745 1.00 73.00 227 LEU A CA 1
ATOM 1749 C C . LEU A 1 227 ? -13.638 -20.680 9.402 1.00 73.00 227 LEU A C 1
ATOM 1751 O O . LEU A 1 227 ? -13.294 -21.842 9.193 1.00 73.00 227 LEU A O 1
ATOM 1755 N N . LEU A 1 228 ? -13.439 -19.688 8.536 1.00 69.69 228 LEU A N 1
ATOM 1756 C CA . LEU A 1 228 ? -12.765 -19.829 7.243 1.00 69.69 228 LEU A CA 1
ATOM 1757 C C . LEU A 1 228 ? -11.257 -19.604 7.380 1.00 69.69 228 LEU A C 1
ATOM 1759 O O . LEU A 1 228 ? -10.452 -20.331 6.806 1.00 69.69 228 LEU A O 1
ATOM 1763 N N . TYR A 1 229 ? -10.868 -18.617 8.188 1.00 71.88 229 TYR A N 1
ATOM 1764 C CA . TYR A 1 229 ? -9.472 -18.269 8.428 1.00 71.88 229 TYR A CA 1
ATOM 1765 C C . TYR A 1 229 ? -9.271 -17.761 9.852 1.00 71.88 229 TYR A C 1
ATOM 1767 O O . TYR A 1 229 ? -10.107 -17.043 10.393 1.00 71.88 229 TYR A O 1
ATOM 1775 N N . ALA A 1 230 ? -8.125 -18.067 10.449 1.00 74.00 230 ALA A N 1
ATOM 1776 C CA . ALA A 1 230 ? -7.644 -17.382 11.639 1.00 74.00 230 ALA A CA 1
ATOM 1777 C C . ALA A 1 230 ? -6.128 -17.255 11.583 1.00 74.00 230 ALA A C 1
ATOM 1779 O O . ALA A 1 230 ? -5.434 -18.175 11.136 1.00 74.00 230 ALA A O 1
ATOM 1780 N N . ARG A 1 231 ? -5.613 -16.147 12.123 1.00 71.81 231 ARG A N 1
ATOM 1781 C CA . ARG A 1 231 ? -4.175 -15.974 12.322 1.00 71.81 231 ARG A CA 1
ATOM 1782 C C . ARG A 1 231 ? -3.607 -17.192 13.071 1.00 71.81 231 ARG A C 1
ATOM 1784 O O . ARG A 1 231 ? -4.160 -17.565 14.113 1.00 71.81 231 ARG A O 1
ATOM 1791 N N . PRO A 1 232 ? -2.487 -17.791 12.628 1.00 64.88 232 PRO A N 1
ATOM 1792 C CA . PRO A 1 232 ? -1.885 -18.928 13.318 1.00 64.88 232 PRO A CA 1
ATOM 1793 C C . PRO A 1 232 ? -1.660 -18.644 14.810 1.00 64.88 232 PRO A C 1
ATOM 1795 O O . PRO A 1 232 ? -1.027 -17.655 15.178 1.00 64.88 232 PRO A O 1
ATOM 1798 N N . GLY A 1 233 ? -2.192 -19.512 15.676 1.00 62.34 233 GLY A N 1
ATOM 1799 C CA . GLY A 1 233 ? -2.129 -19.346 17.134 1.00 62.34 233 GLY A CA 1
ATOM 1800 C C . GLY A 1 233 ? -3.245 -18.491 17.748 1.00 62.34 233 GLY A C 1
ATOM 1801 O O . GLY A 1 233 ? -3.188 -18.216 18.943 1.00 62.34 233 GLY A O 1
ATOM 1802 N N . THR A 1 234 ? -4.252 -18.087 16.968 1.00 65.38 234 THR A N 1
ATOM 1803 C CA . THR A 1 234 ? -5.455 -17.384 17.442 1.00 65.38 234 THR A CA 1
ATOM 1804 C C . THR A 1 234 ? -6.673 -18.303 17.362 1.00 65.38 234 THR A C 1
ATOM 1806 O O . THR A 1 234 ? -6.944 -18.891 16.319 1.00 65.38 234 THR A O 1
ATOM 1809 N N . ASN A 1 235 ? -7.443 -18.399 18.448 1.00 64.06 235 ASN A N 1
ATOM 1810 C CA . ASN A 1 235 ? -8.776 -19.008 18.420 1.00 64.06 235 ASN A CA 1
ATOM 1811 C C . ASN A 1 235 ? -9.817 -17.966 17.975 1.00 64.06 235 ASN A C 1
ATOM 1813 O O . ASN A 1 235 ? -9.695 -16.802 18.349 1.00 64.06 235 ASN A O 1
ATOM 1817 N N . ALA A 1 236 ? -10.894 -18.368 17.289 1.00 60.62 236 ALA A N 1
ATOM 1818 C CA . ALA A 1 236 ? -11.971 -17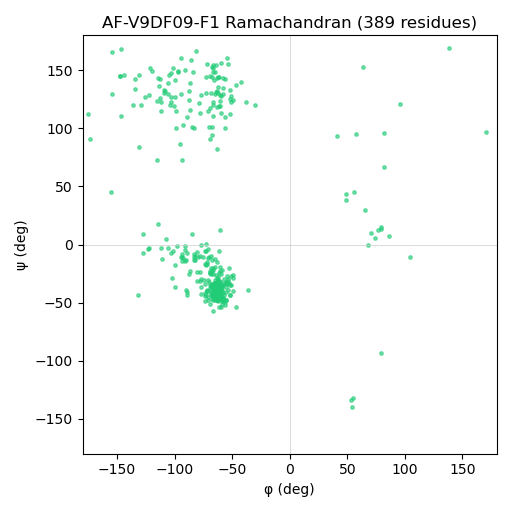.454 16.859 1.00 60.62 236 ALA A CA 1
ATOM 1819 C C . ALA A 1 236 ? -12.525 -16.576 18.007 1.00 60.62 236 ALA A C 1
ATOM 1821 O O . ALA A 1 236 ? -12.792 -15.392 17.842 1.00 60.62 236 ALA A O 1
ATOM 1822 N N . LYS A 1 237 ? -12.590 -17.127 19.228 1.00 65.12 237 LYS A N 1
ATOM 1823 C CA . LYS A 1 237 ? -13.043 -16.416 20.440 1.00 65.12 237 LYS A CA 1
ATOM 1824 C C . LYS A 1 237 ? -12.061 -15.364 20.975 1.00 65.12 237 LYS A C 1
ATOM 1826 O O . LYS A 1 237 ? -12.431 -14.569 21.834 1.00 65.12 237 LYS A O 1
ATOM 1831 N N . GLU A 1 238 ? -10.815 -15.387 20.518 1.00 74.44 238 GLU A N 1
ATOM 1832 C CA . GLU A 1 238 ? -9.742 -14.472 20.922 1.00 74.44 238 GLU A CA 1
ATOM 1833 C C . GLU A 1 238 ? -9.433 -13.425 19.839 1.00 74.44 238 GLU A C 1
ATOM 1835 O O . GLU A 1 238 ? -8.598 -12.537 20.064 1.00 74.44 238 GLU A O 1
ATOM 1840 N N . ALA A 1 239 ? -10.102 -13.517 18.682 1.00 77.62 239 ALA A N 1
ATOM 1841 C CA . ALA A 1 239 ? -9.990 -12.554 17.600 1.00 77.62 239 ALA A CA 1
ATOM 1842 C C . ALA A 1 239 ? -10.511 -11.180 18.048 1.00 77.62 239 ALA A C 1
ATOM 1844 O O . ALA A 1 239 ? -11.582 -11.043 18.643 1.00 77.62 239 ALA A O 1
ATOM 1845 N N . GLN A 1 240 ? -9.713 -10.153 17.774 1.00 80.19 240 GLN A N 1
ATOM 1846 C CA . GLN A 1 240 ? -10.063 -8.751 18.003 1.00 80.19 240 GLN A CA 1
ATOM 1847 C C . GLN A 1 240 ? -10.795 -8.172 16.793 1.00 80.19 240 GLN A C 1
ATOM 1849 O O . GLN A 1 240 ? -11.575 -7.234 16.936 1.00 80.19 240 GLN A O 1
ATOM 1854 N N . PHE A 1 241 ? -10.558 -8.746 15.616 1.00 81.19 241 PHE A N 1
ATOM 1855 C CA . PHE A 1 241 ? -11.195 -8.349 14.377 1.00 81.19 241 PHE A CA 1
ATOM 1856 C C . PHE A 1 241 ? -11.775 -9.575 13.674 1.00 81.19 241 PHE A C 1
ATOM 1858 O O . PHE A 1 241 ? -11.046 -10.525 13.385 1.00 81.19 241 PHE A O 1
ATOM 1865 N N . VAL A 1 242 ? -13.089 -9.561 13.454 1.00 81.75 242 VAL A N 1
ATOM 1866 C CA . VAL A 1 242 ? -13.827 -10.653 12.812 1.00 81.75 242 V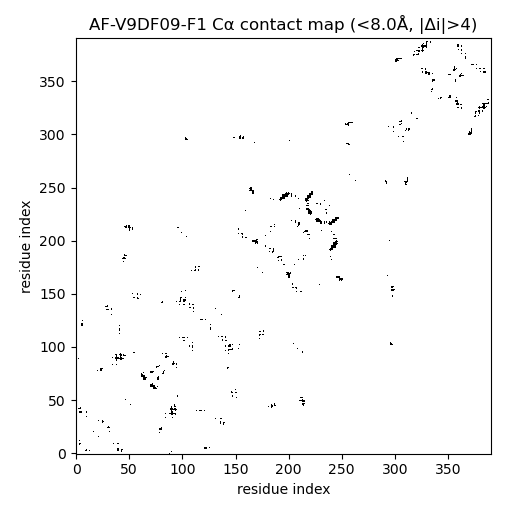AL A CA 1
ATOM 1867 C C . VAL A 1 242 ? -14.407 -10.156 11.494 1.00 81.75 242 VAL A C 1
ATOM 1869 O O . VAL A 1 242 ? -15.144 -9.176 11.456 1.00 81.75 242 VAL A O 1
ATOM 1872 N N . LEU A 1 243 ? -14.081 -10.826 10.402 1.00 79.31 243 LEU A N 1
ATOM 1873 C CA . LEU A 1 243 ? -14.608 -10.522 9.077 1.00 79.31 243 LEU A CA 1
ATOM 1874 C C . LEU A 1 243 ? -15.675 -11.548 8.735 1.00 79.31 243 LEU A C 1
ATOM 1876 O O . LEU A 1 243 ? -15.395 -12.739 8.800 1.00 79.31 243 LEU A O 1
ATOM 1880 N N . ARG A 1 244 ? -16.872 -11.098 8.363 1.00 77.00 244 ARG A N 1
ATOM 1881 C CA . ARG A 1 244 ? -17.923 -11.982 7.858 1.00 77.00 244 ARG A CA 1
ATOM 1882 C C . ARG A 1 244 ? -18.036 -11.834 6.353 1.00 77.00 244 ARG A C 1
ATOM 1884 O O . ARG A 1 244 ? -18.282 -10.730 5.858 1.00 77.00 244 ARG A O 1
ATOM 1891 N N . SER A 1 245 ? -17.829 -12.933 5.639 1.00 68.06 245 SER A N 1
ATOM 1892 C CA . SER A 1 245 ? -17.904 -12.978 4.180 1.00 68.06 245 SER A CA 1
ATOM 1893 C C . SER A 1 245 ? -18.707 -14.189 3.732 1.00 68.06 245 SER A C 1
ATOM 1895 O O . SER A 1 245 ? -18.511 -15.277 4.271 1.00 68.06 245 SER A O 1
ATOM 1897 N N . ASP A 1 246 ? -19.624 -13.982 2.785 1.00 63.25 246 ASP A N 1
ATOM 1898 C CA . ASP A 1 246 ? -20.474 -15.040 2.242 1.00 63.25 246 ASP A CA 1
ATOM 1899 C C . ASP A 1 246 ? -19.636 -16.181 1.635 1.00 63.25 246 ASP A C 1
ATOM 1901 O O . ASP A 1 246 ? -18.567 -15.964 1.058 1.00 63.25 246 ASP A O 1
ATOM 1905 N N . VAL A 1 247 ? -20.129 -17.411 1.804 1.00 49.19 247 VAL A N 1
ATOM 1906 C CA . VAL A 1 247 ? -19.422 -18.667 1.509 1.00 49.19 247 VAL A CA 1
ATOM 1907 C C . VAL A 1 247 ? -18.971 -18.783 0.051 1.00 49.19 247 VAL A C 1
ATOM 1909 O O . VAL A 1 247 ? -19.807 -18.712 -0.852 1.00 49.19 247 VAL A O 1
ATOM 1912 N N . PRO A 1 248 ? -17.689 -19.114 -0.181 1.00 47.19 248 PRO A N 1
ATOM 1913 C CA . PRO A 1 248 ? -17.212 -19.729 -1.412 1.00 47.19 248 PRO A CA 1
ATOM 1914 C C . PRO A 1 248 ? -17.880 -21.070 -1.707 1.00 47.19 248 PRO A C 1
ATOM 1916 O O . PRO A 1 248 ? -17.808 -22.002 -0.901 1.00 47.19 248 PRO A O 1
ATOM 1919 N N . LEU A 1 249 ? -18.434 -21.239 -2.906 1.00 36.62 249 LEU A N 1
ATOM 1920 C CA . LEU A 1 249 ? -18.590 -22.584 -3.454 1.00 36.62 249 LEU A CA 1
ATOM 1921 C C . LEU A 1 249 ? -17.185 -23.174 -3.633 1.00 36.62 249 LEU A C 1
ATOM 1923 O O . LEU A 1 249 ? -16.369 -22.646 -4.375 1.00 36.62 249 LEU A O 1
ATOM 1927 N N . TYR A 1 250 ? -16.896 -24.270 -2.932 1.00 32.69 250 TYR A N 1
ATOM 1928 C CA . TYR A 1 250 ? -15.688 -25.055 -3.169 1.00 32.69 250 TYR A CA 1
ATOM 1929 C C . TYR A 1 250 ? -15.697 -25.560 -4.616 1.00 32.69 250 TYR A C 1
ATOM 1931 O O . TYR A 1 250 ? -16.508 -26.420 -4.970 1.00 32.69 250 TYR A O 1
ATOM 1939 N N . SER A 1 251 ? -14.771 -25.063 -5.429 1.00 35.34 251 SER A N 1
ATOM 1940 C CA . SER A 1 251 ? -14.387 -25.686 -6.688 1.00 35.34 251 SER A CA 1
ATOM 1941 C C . SER A 1 251 ? -12.956 -26.203 -6.548 1.00 35.34 251 SER A C 1
ATOM 1943 O O . SER A 1 251 ? -12.016 -25.429 -6.404 1.00 35.34 251 SER A O 1
ATOM 1945 N N . ASP A 1 252 ? -12.778 -27.525 -6.617 1.00 31.27 252 ASP A N 1
ATOM 1946 C CA . ASP A 1 252 ? -11.463 -28.184 -6.770 1.00 31.27 252 ASP A CA 1
ATOM 1947 C C . ASP A 1 252 ? -10.762 -27.787 -8.092 1.00 31.27 252 ASP A C 1
ATOM 1949 O O . ASP A 1 252 ? -9.618 -28.163 -8.373 1.00 31.27 252 ASP A O 1
ATOM 1953 N N . GLU A 1 253 ? -11.451 -27.034 -8.946 1.00 36.72 253 GLU A N 1
ATOM 1954 C CA . GLU A 1 253 ? -10.938 -26.528 -10.200 1.00 36.72 253 GLU A CA 1
ATOM 1955 C C . GLU A 1 253 ? -10.510 -25.082 -9.989 1.00 36.72 253 GLU A C 1
ATOM 1957 O O . GLU A 1 253 ? -11.339 -24.178 -9.979 1.00 36.72 253 GLU A O 1
ATOM 1962 N N . ALA A 1 254 ? -9.197 -24.879 -9.817 1.00 35.12 254 ALA A N 1
ATOM 1963 C CA . ALA A 1 254 ? -8.567 -23.567 -9.928 1.00 35.12 254 ALA A CA 1
ATOM 1964 C C . ALA A 1 254 ? -9.230 -22.788 -11.068 1.00 35.12 254 ALA A C 1
ATOM 1966 O O . ALA A 1 254 ? -9.246 -23.311 -12.187 1.00 35.12 254 ALA A O 1
ATOM 1967 N N . ALA A 1 255 ? -9.767 -21.603 -10.748 1.00 41.28 255 ALA A N 1
ATOM 1968 C CA . ALA A 1 255 ? -10.555 -20.763 -11.641 1.00 41.28 255 ALA A CA 1
ATOM 1969 C C . ALA A 1 255 ? -10.136 -20.943 -13.105 1.00 41.28 255 ALA A C 1
ATOM 1971 O O . ALA A 1 255 ? -8.969 -20.723 -13.458 1.00 41.28 255 ALA A O 1
ATOM 1972 N N . GLU A 1 256 ? -11.079 -21.372 -13.949 1.00 38.47 256 GLU A N 1
ATOM 1973 C CA . GLU A 1 256 ? -10.916 -21.366 -15.400 1.00 38.47 256 GLU A CA 1
ATOM 1974 C C . GLU A 1 256 ? -10.753 -19.911 -15.851 1.00 38.47 256 GLU A C 1
ATOM 1976 O O . GLU A 1 256 ? -11.698 -19.234 -16.253 1.00 38.47 256 GLU A O 1
ATOM 1981 N N . LEU A 1 257 ? -9.531 -19.389 -15.743 1.00 39.41 257 LEU A N 1
ATOM 1982 C CA .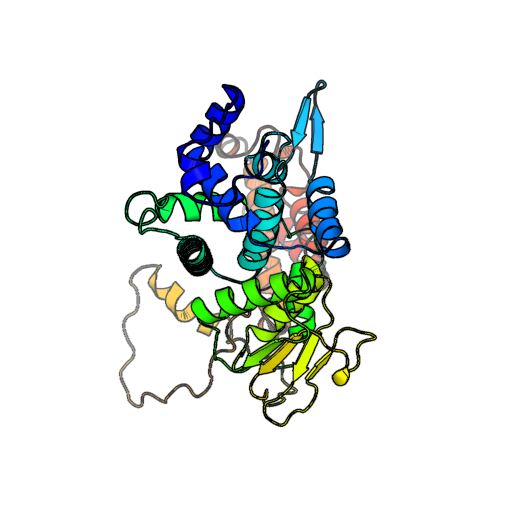 LEU A 1 257 ? -9.158 -18.154 -16.402 1.00 39.41 257 LEU A CA 1
ATOM 1983 C C . LEU A 1 257 ? -9.348 -18.405 -17.890 1.00 39.41 257 LEU A C 1
ATOM 1985 O O . LEU A 1 257 ? -8.725 -19.313 -18.447 1.00 39.41 257 LEU A O 1
ATOM 1989 N N . LEU A 1 258 ? -10.241 -17.617 -18.494 1.00 39.78 258 LEU A N 1
ATOM 1990 C CA . LEU A 1 258 ? -10.596 -17.709 -19.904 1.00 39.78 258 LEU A CA 1
ATOM 1991 C C . LEU A 1 258 ? -9.331 -17.918 -20.751 1.00 39.78 258 LEU A C 1
ATOM 1993 O O . LEU A 1 258 ? -8.300 -17.279 -20.487 1.00 39.78 258 LEU A O 1
ATOM 1997 N N . PRO A 1 259 ? -9.383 -18.780 -21.781 1.00 39.78 259 PRO A N 1
ATOM 1998 C CA . PRO A 1 259 ? -8.303 -18.893 -22.745 1.00 39.78 259 PRO A CA 1
ATOM 1999 C C . PRO A 1 259 ? -7.864 -17.494 -23.193 1.00 39.78 259 PRO A C 1
ATOM 2001 O O . PRO A 1 259 ? -8.705 -16.634 -23.457 1.00 39.78 259 PRO A O 1
ATOM 2004 N N . LEU A 1 260 ? -6.554 -17.246 -23.304 1.00 39.25 260 LEU A N 1
ATOM 2005 C CA . LEU A 1 260 ? -6.003 -15.943 -23.724 1.00 39.25 260 LEU A CA 1
ATOM 2006 C C . LEU A 1 260 ? -6.667 -15.408 -25.010 1.00 39.25 260 LEU A C 1
ATOM 2008 O O . LEU A 1 260 ? -6.778 -14.200 -25.193 1.00 39.25 260 LEU A O 1
ATOM 2012 N N . SER A 1 261 ? -7.139 -16.303 -25.884 1.00 42.97 261 SER A N 1
ATOM 2013 C CA . SER A 1 261 ? -7.893 -15.977 -27.099 1.00 42.97 261 SER A CA 1
ATOM 2014 C C . SER A 1 261 ? -9.242 -15.298 -26.846 1.00 42.97 261 SER A C 1
ATOM 2016 O O . SER A 1 261 ? -9.676 -14.504 -27.673 1.00 42.97 261 SER A O 1
ATOM 2018 N N . GLU A 1 262 ? -9.902 -15.602 -25.732 1.00 43.97 262 GLU A N 1
ATOM 2019 C CA . GLU A 1 262 ? -11.189 -15.021 -25.338 1.00 43.97 262 GLU A CA 1
ATOM 2020 C C . GLU A 1 262 ? -10.990 -13.754 -24.499 1.00 43.97 262 GLU A C 1
ATOM 2022 O O . GLU A 1 262 ? -11.660 -12.755 -24.746 1.00 43.97 262 GLU A O 1
ATOM 2027 N N . ALA A 1 263 ? -9.999 -13.739 -23.598 1.00 42.25 263 ALA A N 1
ATOM 2028 C CA . ALA A 1 263 ? -9.644 -12.548 -22.815 1.00 42.25 263 ALA A CA 1
ATOM 2029 C C . ALA A 1 263 ? -9.127 -11.381 -23.684 1.00 42.25 263 ALA A C 1
ATOM 2031 O O . ALA A 1 263 ? -9.268 -10.216 -23.316 1.00 42.25 263 ALA A O 1
ATOM 2032 N N . PHE A 1 264 ? -8.549 -11.686 -24.853 1.00 41.00 264 PHE A N 1
ATOM 2033 C CA . PHE A 1 264 ? -8.014 -10.703 -25.801 1.00 41.00 264 PHE A CA 1
ATOM 2034 C C . PHE A 1 264 ? -8.765 -10.641 -27.138 1.00 41.00 264 PHE A C 1
ATOM 2036 O O . PHE A 1 264 ? -8.239 -10.072 -28.100 1.00 41.00 264 PHE A O 1
ATOM 2043 N N . ALA A 1 265 ? -9.994 -11.163 -27.214 1.00 44.03 265 ALA A N 1
ATOM 2044 C CA . ALA A 1 265 ? -10.809 -11.115 -28.433 1.00 44.03 265 ALA A CA 1
ATOM 2045 C C . ALA A 1 265 ? -10.959 -9.680 -28.994 1.00 44.03 265 ALA A C 1
ATOM 2047 O O . ALA A 1 265 ? -10.953 -9.482 -30.210 1.00 44.03 265 ALA A O 1
ATOM 2048 N N . ASP A 1 266 ? -10.964 -8.668 -28.119 1.00 42.25 266 ASP A N 1
ATOM 2049 C CA . ASP A 1 266 ? -11.069 -7.255 -28.499 1.00 42.25 266 ASP A CA 1
ATOM 2050 C C . ASP A 1 266 ? -9.746 -6.593 -28.925 1.00 42.25 266 ASP A C 1
ATOM 2052 O O . ASP A 1 266 ? -9.767 -5.535 -29.558 1.00 42.25 266 ASP A O 1
ATOM 2056 N N . ILE A 1 267 ? -8.579 -7.208 -28.689 1.00 40.78 267 ILE A N 1
ATOM 2057 C CA . ILE A 1 267 ? -7.306 -6.674 -29.220 1.00 40.78 267 ILE A CA 1
ATOM 2058 C C . ILE A 1 267 ? -7.251 -6.821 -30.750 1.00 40.78 267 ILE A C 1
ATOM 2060 O O . ILE A 1 267 ? -6.622 -6.008 -31.434 1.00 40.78 267 ILE A O 1
ATOM 2064 N N . GLY A 1 268 ? -8.004 -7.772 -31.315 1.00 35.09 268 GLY A N 1
ATOM 2065 C CA . GLY A 1 268 ? -8.197 -7.904 -32.761 1.00 35.09 268 GLY A CA 1
ATOM 2066 C C . GLY A 1 268 ? -8.846 -6.679 -33.421 1.00 35.09 268 GLY A C 1
ATOM 2067 O O . GLY A 1 268 ? -8.683 -6.478 -34.623 1.00 35.09 268 GLY A O 1
ATOM 2068 N N . HIS A 1 269 ? -9.517 -5.809 -32.656 1.00 38.72 269 HIS A N 1
ATOM 2069 C CA . HIS A 1 269 ? -10.127 -4.584 -33.178 1.00 38.72 269 HIS A CA 1
ATOM 2070 C C . HIS A 1 269 ? -9.159 -3.394 -33.311 1.00 38.72 269 HIS A C 1
ATOM 2072 O O . HIS A 1 269 ? -9.522 -2.394 -33.934 1.00 38.72 269 HIS A O 1
ATOM 2078 N N . ILE A 1 270 ? -7.923 -3.493 -32.803 1.00 37.22 270 ILE A N 1
ATOM 2079 C CA . ILE A 1 270 ? -6.932 -2.398 -32.846 1.00 37.22 270 ILE A CA 1
ATOM 2080 C C . ILE A 1 270 ? -5.999 -2.496 -34.077 1.00 37.22 270 ILE A C 1
ATOM 2082 O O . ILE A 1 270 ? -5.304 -1.537 -34.410 1.00 37.22 270 ILE A O 1
ATOM 2086 N N . LEU A 1 271 ? -6.045 -3.590 -34.847 1.00 29.53 271 LEU A N 1
ATOM 2087 C CA . LEU A 1 271 ? -5.231 -3.780 -36.057 1.00 29.53 271 LEU A CA 1
ATOM 2088 C C . LEU A 1 271 ? -6.073 -3.872 -37.342 1.00 29.53 271 LEU A C 1
ATOM 2090 O O . LEU A 1 271 ? -6.146 -4.925 -37.951 1.00 29.53 271 LEU A O 1
ATOM 2094 N N . GLY A 1 272 ? -6.635 -2.744 -37.791 1.00 28.56 272 GLY A N 1
ATOM 2095 C CA . GLY A 1 272 ? -6.938 -2.460 -39.209 1.00 28.56 272 GLY A CA 1
ATOM 2096 C C . GLY A 1 272 ? -7.977 -3.337 -39.956 1.00 28.56 272 GLY A C 1
ATOM 2097 O O . GLY A 1 272 ? -8.205 -4.499 -39.648 1.00 28.56 272 GLY A O 1
ATOM 2098 N N . PRO A 1 273 ? -8.659 -2.799 -40.987 1.00 37.75 273 PRO A N 1
ATOM 2099 C CA . PRO A 1 273 ? -9.864 -3.416 -41.525 1.00 37.75 273 PRO A CA 1
ATOM 2100 C C . PRO A 1 273 ? -9.534 -4.412 -42.638 1.00 37.75 273 PRO A C 1
ATOM 2102 O O . PRO A 1 273 ? -9.196 -4.016 -43.751 1.00 37.75 273 PRO A O 1
ATOM 2105 N N . SER A 1 274 ? -9.700 -5.709 -42.398 1.00 32.62 274 SER A N 1
ATOM 2106 C CA . SER A 1 274 ? -9.845 -6.706 -43.464 1.00 32.62 274 SER A CA 1
ATOM 2107 C C . SER A 1 274 ? -10.616 -7.914 -42.942 1.00 32.62 274 SER A C 1
ATOM 2109 O O . SER A 1 274 ? -10.276 -8.460 -41.905 1.00 32.62 274 SER A O 1
ATOM 2111 N N . HIS A 1 275 ? -11.642 -8.316 -43.696 1.00 28.88 275 HIS A N 1
ATOM 2112 C CA . HIS A 1 275 ? -12.572 -9.426 -43.434 1.00 28.88 275 HIS A CA 1
ATOM 2113 C C . HIS A 1 275 ? -13.749 -9.163 -42.478 1.00 28.88 275 HIS A C 1
ATOM 2115 O O . HIS A 1 275 ? -13.961 -9.831 -41.473 1.00 28.88 275 HIS A O 1
ATOM 2121 N N . ARG A 1 276 ? -14.661 -8.289 -42.928 1.00 33.25 276 ARG A N 1
ATOM 2122 C CA . ARG A 1 276 ? -16.098 -8.536 -42.734 1.00 33.25 276 ARG A CA 1
ATOM 2123 C C . ARG A 1 276 ? -16.508 -9.723 -43.607 1.00 33.25 276 ARG A C 1
ATOM 2125 O O . ARG A 1 276 ? -16.436 -9.587 -44.823 1.00 33.25 276 ARG A O 1
ATOM 2132 N N . SER A 1 277 ? -16.968 -10.825 -43.012 1.00 27.89 277 SER A N 1
ATOM 2133 C CA . SER A 1 277 ? -18.108 -11.627 -43.503 1.00 27.89 277 SER A CA 1
ATOM 2134 C C . SER A 1 277 ? -18.244 -12.959 -42.748 1.00 27.89 277 SER A C 1
ATOM 2136 O O . SER A 1 277 ? -17.627 -13.942 -43.141 1.00 27.89 277 SER A O 1
ATOM 2138 N N . ALA A 1 278 ? -19.113 -12.996 -41.733 1.00 29.06 278 ALA A N 1
ATOM 2139 C CA . ALA A 1 278 ? -19.970 -14.138 -41.365 1.00 29.06 278 ALA A CA 1
ATOM 2140 C C . ALA A 1 278 ? -20.928 -13.668 -40.244 1.00 29.06 278 ALA A C 1
ATOM 2142 O O . ALA A 1 278 ? -20.508 -13.451 -39.117 1.00 29.06 278 ALA A O 1
ATOM 2143 N N . LEU A 1 279 ? -22.117 -13.158 -40.595 1.00 27.33 279 LEU A N 1
ATOM 2144 C CA . LEU A 1 279 ? -23.419 -13.822 -40.362 1.00 27.33 279 LEU A CA 1
ATOM 2145 C C . LEU A 1 279 ? -23.681 -14.141 -38.876 1.00 27.33 279 LEU A C 1
ATOM 2147 O O . LEU A 1 279 ? -23.167 -15.109 -38.343 1.00 27.33 279 LEU A O 1
ATOM 2151 N N . LYS A 1 280 ? -24.387 -13.276 -38.133 1.00 32.34 280 LYS A N 1
ATOM 2152 C CA . LYS A 1 280 ? -25.861 -13.292 -37.954 1.00 32.34 280 LYS A CA 1
ATOM 2153 C C . LYS A 1 280 ? -26.463 -14.695 -37.781 1.00 32.34 280 LYS A C 1
ATOM 2155 O O . LYS A 1 280 ? -26.892 -15.271 -38.769 1.00 32.34 280 LYS A O 1
ATOM 2160 N N . THR A 1 281 ? -26.615 -15.109 -36.523 1.00 28.42 281 THR A N 1
ATOM 2161 C CA . THR A 1 281 ? -27.760 -15.817 -35.898 1.00 28.42 281 THR A CA 1
ATOM 2162 C C . THR A 1 281 ? -27.407 -15.907 -34.407 1.00 28.42 281 THR A C 1
ATOM 2164 O O . THR A 1 281 ? -26.349 -16.421 -34.088 1.00 28.42 281 THR A O 1
ATOM 2167 N N . GLY A 1 282 ? -28.093 -15.227 -33.489 1.00 28.81 282 GLY A N 1
ATOM 2168 C CA . GLY A 1 282 ? -29.304 -15.745 -32.848 1.00 28.81 282 GLY A CA 1
ATOM 2169 C C . GLY A 1 282 ? -28.942 -16.408 -31.507 1.00 28.81 282 GLY A C 1
ATOM 2170 O O . GLY A 1 282 ? -28.187 -17.367 -31.513 1.00 28.81 282 GLY A O 1
ATOM 2171 N N . ALA A 1 283 ? -29.520 -15.899 -30.411 1.00 23.95 283 ALA A N 1
ATOM 2172 C CA . ALA A 1 283 ? -29.311 -16.254 -28.997 1.00 23.95 283 ALA A CA 1
ATOM 2173 C C . ALA A 1 283 ? -28.082 -15.611 -28.322 1.00 23.95 283 ALA A C 1
ATOM 2175 O O . ALA A 1 283 ? -26.969 -16.123 -28.365 1.00 23.95 283 ALA A O 1
ATOM 2176 N N . VAL A 1 284 ? -28.324 -14.491 -27.631 1.00 28.55 284 VAL A N 1
ATOM 2177 C CA . VAL A 1 284 ? -27.490 -14.070 -26.499 1.00 28.55 284 VAL A CA 1
ATOM 2178 C C . VAL A 1 284 ? -27.732 -15.110 -25.408 1.00 28.55 284 VAL A C 1
ATOM 2180 O O . VAL A 1 284 ? -28.736 -15.051 -24.703 1.00 28.55 284 VAL A O 1
ATOM 2183 N N . ALA A 1 285 ? -26.877 -16.128 -25.351 1.00 26.20 285 ALA A N 1
ATOM 2184 C CA . ALA A 1 285 ? -26.741 -16.921 -24.146 1.00 26.20 285 ALA A CA 1
ATOM 2185 C C . ALA A 1 285 ? -26.135 -15.995 -23.088 1.00 26.20 285 ALA A C 1
ATOM 2187 O O . ALA A 1 285 ? -25.067 -15.424 -23.307 1.00 26.20 285 ALA A O 1
ATOM 2188 N N . GLU A 1 286 ? -26.850 -15.794 -21.983 1.00 26.17 286 GLU A N 1
ATOM 2189 C CA . GLU A 1 286 ? -26.293 -15.176 -20.783 1.00 26.17 286 GLU A CA 1
ATOM 2190 C C . GLU A 1 286 ? -24.992 -15.913 -20.423 1.00 26.17 286 GLU A C 1
ATOM 2192 O O . GLU A 1 286 ? -25.028 -17.140 -20.261 1.00 26.17 286 GLU A O 1
ATOM 2197 N N . PRO A 1 287 ? -23.838 -15.229 -20.326 1.00 30.89 287 PRO A N 1
ATOM 2198 C CA . PRO A 1 287 ? -22.621 -15.885 -19.889 1.00 30.89 287 PRO A CA 1
ATOM 2199 C C . PRO A 1 287 ? -22.773 -16.214 -18.401 1.00 30.89 287 PRO A C 1
ATOM 2201 O O . PRO A 1 287 ? -22.644 -15.354 -17.536 1.00 30.89 287 PRO A O 1
ATOM 2204 N N . LYS A 1 288 ? -23.078 -17.484 -18.114 1.00 30.81 288 LYS A N 1
ATOM 2205 C CA . LYS A 1 288 ? -23.094 -18.071 -16.765 1.00 30.81 288 LYS A CA 1
ATOM 2206 C C . LYS A 1 288 ? -21.701 -18.295 -16.170 1.00 30.81 288 LYS A C 1
ATOM 2208 O O . LYS A 1 288 ? -21.611 -18.740 -15.034 1.00 30.81 288 LYS A O 1
ATOM 2213 N N . ASN A 1 289 ? -20.640 -17.947 -16.887 1.00 31.95 289 ASN A N 1
ATOM 2214 C CA . ASN A 1 289 ? -19.295 -17.936 -16.336 1.00 31.95 289 ASN A CA 1
ATOM 2215 C C . ASN A 1 289 ? -19.011 -16.509 -15.877 1.00 31.95 289 ASN A C 1
ATOM 2217 O O . ASN A 1 289 ? -18.510 -15.686 -16.645 1.00 31.95 289 ASN A O 1
ATOM 2221 N N . GLN A 1 290 ? -19.417 -16.206 -14.641 1.00 34.75 290 GLN A N 1
ATOM 2222 C CA . GLN A 1 290 ? -18.871 -15.064 -13.917 1.00 34.75 290 GLN A CA 1
ATOM 2223 C C . GLN A 1 290 ? -17.353 -15.223 -13.970 1.00 34.75 290 GLN A C 1
ATOM 2225 O O . GLN A 1 290 ? -16.816 -16.205 -13.463 1.00 34.75 290 GLN A O 1
ATOM 2230 N N . LEU A 1 291 ? -16.686 -14.317 -14.691 1.00 34.28 291 LEU A N 1
ATOM 2231 C CA . LEU A 1 291 ? -15.235 -14.239 -14.692 1.00 34.28 291 LEU A CA 1
ATOM 2232 C C . LEU A 1 291 ? -14.800 -14.237 -13.231 1.00 34.28 291 LEU A C 1
ATOM 2234 O O . LEU A 1 291 ? -15.251 -13.360 -12.498 1.00 34.28 291 LEU A O 1
ATOM 2238 N N . ALA A 1 292 ? -13.933 -15.165 -12.822 1.00 36.69 292 ALA A N 1
ATOM 2239 C CA . ALA A 1 292 ? -13.160 -14.949 -11.611 1.00 36.69 292 ALA A CA 1
ATOM 2240 C C . ALA A 1 292 ? -12.415 -13.622 -11.832 1.00 36.69 292 ALA A C 1
ATOM 2242 O O . ALA A 1 292 ? -11.583 -13.547 -12.749 1.00 36.69 292 ALA A O 1
ATOM 2243 N N . PRO A 1 293 ? -12.774 -12.537 -11.121 1.00 39.44 293 PRO A N 1
ATOM 2244 C CA . PRO A 1 293 ? -12.082 -11.280 -11.306 1.00 39.44 293 PRO A CA 1
ATOM 2245 C C . PRO A 1 293 ? -10.621 -11.506 -10.927 1.00 39.44 293 PRO A C 1
ATOM 2247 O O . PRO A 1 293 ? -10.313 -12.288 -10.028 1.00 39.44 293 PRO A O 1
ATOM 2250 N N . VAL A 1 294 ? -9.711 -10.841 -11.638 1.00 39.84 294 VAL A N 1
ATOM 2251 C CA . VAL A 1 294 ? -8.302 -10.782 -11.247 1.00 39.84 294 VAL A CA 1
ATOM 2252 C C . VAL A 1 294 ? -8.265 -10.216 -9.828 1.00 39.84 294 VAL A C 1
ATOM 2254 O O . VAL A 1 294 ? -8.436 -9.014 -9.637 1.00 39.84 294 VAL A O 1
ATOM 2257 N N . SER A 1 295 ? -8.111 -11.086 -8.830 1.00 44.06 295 SER A N 1
ATOM 2258 C CA . SER A 1 295 ? -7.989 -10.679 -7.436 1.00 44.06 295 SER A CA 1
ATOM 2259 C C . SER A 1 295 ? -6.698 -9.877 -7.292 1.00 44.06 295 SER A C 1
ATOM 2261 O O . SER A 1 295 ? -5.639 -10.324 -7.744 1.00 44.06 295 SER A O 1
ATOM 2263 N N . GLY A 1 296 ? -6.774 -8.690 -6.687 1.00 51.31 296 GLY A N 1
ATOM 2264 C CA . GLY A 1 296 ? -5.590 -7.892 -6.370 1.00 51.31 296 GLY A CA 1
ATOM 2265 C C . GLY A 1 296 ? -4.629 -8.643 -5.438 1.00 51.31 296 GLY A C 1
ATOM 2266 O O . GLY A 1 296 ? -5.029 -9.546 -4.704 1.00 51.31 296 GLY A O 1
ATOM 2267 N N . GLY A 1 297 ? -3.350 -8.270 -5.455 1.00 55.38 297 GLY A N 1
ATOM 2268 C CA . GLY A 1 297 ? -2.302 -8.894 -4.643 1.00 55.38 297 GLY A CA 1
ATOM 2269 C C . GLY A 1 297 ? -1.000 -9.108 -5.414 1.00 55.38 297 GLY A C 1
ATOM 2270 O O . GLY A 1 297 ? -0.942 -8.966 -6.637 1.00 55.38 297 GLY A O 1
ATOM 2271 N N . MET A 1 298 ? 0.069 -9.457 -4.693 1.00 60.78 298 MET A N 1
ATOM 2272 C CA . MET A 1 298 ? 1.351 -9.791 -5.318 1.00 60.78 298 MET A CA 1
ATOM 2273 C C . MET A 1 298 ? 1.531 -11.297 -5.411 1.00 60.78 298 MET A C 1
ATOM 2275 O O . MET A 1 298 ? 1.252 -12.045 -4.468 1.00 60.78 298 MET A O 1
ATOM 2279 N N . VAL A 1 299 ? 2.103 -11.731 -6.527 1.00 62.50 299 VAL A N 1
ATOM 2280 C CA . VAL A 1 299 ? 2.567 -13.102 -6.705 1.00 62.50 299 VAL A CA 1
ATOM 2281 C C . VAL A 1 299 ? 4.085 -13.142 -6.619 1.00 62.50 299 VAL A C 1
ATOM 2283 O O . VAL A 1 299 ? 4.773 -12.224 -7.069 1.00 62.50 299 VAL A O 1
ATOM 2286 N N . THR A 1 300 ? 4.636 -14.222 -6.070 1.00 66.81 300 THR A N 1
ATOM 2287 C CA . THR A 1 300 ? 6.074 -14.451 -6.162 1.00 66.81 300 THR A CA 1
ATOM 2288 C C . THR A 1 300 ? 6.472 -14.700 -7.615 1.00 66.81 300 THR A C 1
ATOM 2290 O O . THR A 1 300 ? 5.800 -15.420 -8.351 1.00 66.81 300 THR A O 1
ATOM 2293 N N . TRP A 1 301 ? 7.624 -14.162 -8.010 1.00 69.44 301 TRP A N 1
ATOM 2294 C CA . TRP A 1 301 ? 8.244 -14.402 -9.318 1.00 69.44 301 TRP A CA 1
ATOM 2295 C C . TRP A 1 301 ? 8.385 -15.894 -9.678 1.00 69.44 301 TRP A C 1
ATOM 2297 O O . TRP A 1 301 ? 8.377 -16.263 -10.850 1.00 69.44 301 TRP A O 1
ATOM 2307 N N . GLU A 1 302 ? 8.481 -16.761 -8.667 1.00 69.69 302 GLU A N 1
ATOM 2308 C CA . GLU A 1 302 ? 8.558 -18.218 -8.809 1.00 69.69 302 GLU A CA 1
ATOM 2309 C C . GLU A 1 302 ? 7.261 -18.879 -9.293 1.00 69.69 302 GLU A C 1
ATOM 2311 O O . GLU A 1 302 ? 7.324 -19.997 -9.801 1.00 69.69 302 GLU A O 1
ATOM 2316 N N . LYS A 1 303 ? 6.110 -18.223 -9.107 1.00 67.31 303 LYS A N 1
ATOM 2317 C CA . LYS A 1 303 ? 4.774 -18.724 -9.469 1.00 67.31 303 LYS A CA 1
ATOM 2318 C C . LYS A 1 303 ? 3.979 -17.736 -10.335 1.00 67.31 303 LYS A C 1
ATOM 2320 O O . LYS A 1 303 ? 2.784 -17.932 -10.531 1.00 67.31 303 LYS A O 1
ATOM 2325 N N . LEU A 1 304 ? 4.613 -16.662 -10.813 1.00 73.38 304 LEU A N 1
ATOM 2326 C CA . LEU A 1 304 ? 3.964 -15.549 -11.506 1.00 73.38 304 LEU A CA 1
ATOM 2327 C C . LEU A 1 304 ? 2.986 -16.020 -12.589 1.00 73.38 304 LEU A C 1
ATOM 2329 O O . LEU A 1 304 ? 1.823 -15.633 -12.588 1.00 73.38 304 LEU A O 1
ATOM 2333 N N . PHE A 1 305 ? 3.443 -16.862 -13.511 1.00 73.38 305 PHE A N 1
ATOM 2334 C CA . PHE A 1 305 ? 2.639 -17.266 -14.651 1.00 73.38 305 PHE A CA 1
ATOM 2335 C C . PHE A 1 305 ? 1.520 -18.220 -14.253 1.00 73.38 305 PHE A C 1
ATOM 2337 O O . PHE A 1 305 ? 0.389 -18.050 -14.703 1.00 73.38 305 PHE A O 1
ATOM 2344 N N . ARG A 1 306 ? 1.799 -19.211 -13.401 1.00 69.00 306 ARG A N 1
ATOM 2345 C CA . ARG A 1 306 ? 0.763 -20.144 -12.951 1.00 69.00 306 ARG A CA 1
ATOM 2346 C C . ARG A 1 306 ? -0.291 -19.464 -12.084 1.00 69.00 306 ARG A C 1
ATOM 2348 O O . ARG A 1 306 ? -1.454 -19.824 -12.196 1.00 69.00 306 ARG A O 1
ATOM 2355 N N . SER A 1 307 ? 0.076 -18.498 -11.251 1.00 61.94 307 SER A N 1
ATOM 2356 C CA . SER A 1 307 ? -0.894 -17.781 -10.421 1.00 61.94 307 SER A CA 1
ATOM 2357 C C . SER A 1 307 ? -1.686 -16.737 -11.206 1.00 61.94 307 SER A C 1
ATOM 2359 O O . SER A 1 307 ? -2.870 -16.582 -10.949 1.00 61.94 307 SER A O 1
ATOM 2361 N N . CYS A 1 308 ? -1.075 -16.042 -12.174 1.00 65.12 308 CYS A N 1
ATOM 2362 C CA . CYS A 1 308 ? -1.787 -15.039 -12.974 1.00 65.12 308 CYS A CA 1
ATOM 2363 C C . CYS A 1 308 ? -2.621 -15.637 -14.112 1.00 65.12 308 CYS A C 1
ATOM 2365 O O . CYS A 1 308 ? -3.616 -15.038 -14.501 1.00 65.12 308 CYS A O 1
ATOM 2367 N N . PHE A 1 309 ? -2.198 -16.768 -14.684 1.00 67.06 309 PHE A N 1
ATOM 2368 C CA . PHE A 1 309 ? -2.815 -17.343 -15.886 1.00 67.06 309 PHE A CA 1
ATOM 2369 C C . PHE A 1 309 ? -3.318 -18.779 -15.692 1.00 67.06 309 PHE A C 1
ATOM 2371 O O . PHE A 1 309 ? -3.907 -19.339 -16.614 1.00 67.06 309 PHE A O 1
ATOM 2378 N N . GLY A 1 310 ? -3.100 -19.398 -14.528 1.00 65.12 310 GLY A N 1
ATOM 2379 C CA . GLY A 1 310 ? -3.676 -20.700 -14.189 1.00 65.12 310 GLY A CA 1
ATOM 2380 C C . GLY A 1 310 ? -3.367 -21.789 -15.219 1.00 65.12 310 GLY A C 1
ATOM 2381 O O . GLY A 1 310 ? -2.222 -21.963 -15.658 1.00 65.12 310 GLY A O 1
ATOM 2382 N N . ARG A 1 311 ? -4.421 -22.515 -15.617 1.00 58.28 311 ARG A N 1
ATOM 2383 C CA . ARG A 1 311 ? -4.357 -23.568 -16.643 1.00 58.28 311 ARG A CA 1
ATOM 2384 C C . ARG A 1 311 ? -3.947 -23.031 -18.016 1.00 58.28 311 ARG A C 1
ATOM 2386 O O . ARG A 1 311 ? -3.212 -23.690 -18.742 1.00 58.28 311 ARG A O 1
ATOM 2393 N N . THR A 1 312 ? -4.284 -21.786 -18.341 1.00 65.12 312 THR A N 1
ATOM 2394 C CA . THR A 1 312 ? -3.913 -21.177 -19.626 1.00 65.12 312 THR A CA 1
ATOM 2395 C C . THR A 1 312 ? -2.396 -21.107 -19.819 1.00 65.12 312 THR A C 1
ATOM 2397 O O . THR A 1 312 ? -1.906 -21.307 -20.929 1.00 65.12 312 THR A O 1
ATOM 2400 N N . PHE A 1 313 ? -1.617 -20.919 -18.747 1.00 72.44 313 PHE A N 1
ATOM 2401 C CA . PHE A 1 313 ? -0.159 -21.049 -18.828 1.00 72.44 313 PHE A CA 1
ATOM 2402 C C . PHE A 1 313 ? 0.328 -22.504 -18.835 1.00 72.44 313 PHE A C 1
ATOM 2404 O O . PHE A 1 313 ? 1.372 -22.795 -19.427 1.00 72.44 313 PHE A O 1
ATOM 2411 N N . THR A 1 314 ? -0.362 -23.444 -18.186 1.00 70.94 314 THR A N 1
ATOM 2412 C CA . THR A 1 314 ? 0.046 -24.857 -18.273 1.00 70.94 314 THR A CA 1
ATOM 2413 C C . THR A 1 314 ? -0.162 -25.417 -19.672 1.00 70.94 314 THR A C 1
ATOM 2415 O O . THR A 1 314 ? 0.697 -26.175 -20.132 1.00 70.94 314 THR A O 1
ATOM 2418 N N . ASP A 1 315 ? -1.221 -24.960 -20.337 1.00 73.19 315 ASP A N 1
ATOM 2419 C CA . ASP A 1 315 ? -1.729 -25.486 -21.603 1.00 73.19 315 ASP A CA 1
ATOM 2420 C C . ASP A 1 315 ? -1.163 -24.745 -22.822 1.00 73.19 315 ASP A C 1
ATOM 2422 O O . ASP A 1 315 ? -1.244 -25.251 -23.943 1.00 73.19 315 ASP A O 1
ATOM 2426 N N . ILE A 1 316 ? -0.546 -23.570 -22.622 1.00 78.69 316 ILE A N 1
ATOM 2427 C CA . ILE A 1 316 ? 0.135 -22.850 -23.701 1.00 78.69 316 ILE A CA 1
ATOM 2428 C C . ILE A 1 316 ? 1.230 -23.720 -24.316 1.00 78.69 316 ILE A C 1
ATOM 2430 O O . ILE A 1 316 ? 2.039 -24.338 -23.613 1.00 78.69 316 ILE A O 1
ATOM 2434 N N . GLU A 1 317 ? 1.288 -23.737 -25.648 1.00 79.75 317 GLU A N 1
ATOM 2435 C CA . GLU A 1 317 ? 2.317 -24.483 -26.356 1.00 79.75 317 GLU A CA 1
ATOM 2436 C C . GLU A 1 317 ? 3.706 -23.926 -25.978 1.00 79.75 317 GLU A C 1
ATOM 2438 O O . GLU A 1 317 ? 3.992 -22.752 -26.244 1.00 79.75 317 GLU A O 1
ATOM 2443 N N . PRO A 1 318 ? 4.605 -24.737 -25.379 1.00 80.06 318 PRO A N 1
ATOM 2444 C CA . PRO A 1 318 ? 5.906 -24.255 -24.911 1.00 80.06 318 PRO A CA 1
ATOM 2445 C C . PRO A 1 318 ? 6.755 -23.608 -26.010 1.00 80.06 318 PRO A C 1
ATOM 2447 O O . PRO A 1 318 ? 7.540 -22.697 -25.745 1.00 80.06 318 PRO A O 1
ATOM 2450 N N . SER A 1 319 ? 6.567 -24.058 -27.252 1.00 80.44 319 SER A N 1
ATOM 2451 C CA . SER A 1 319 ? 7.261 -23.544 -28.430 1.00 80.44 319 SER A CA 1
ATOM 2452 C C . SER A 1 319 ? 6.934 -22.071 -28.694 1.00 80.44 319 SER A C 1
ATOM 2454 O O . SER A 1 319 ? 7.829 -21.320 -29.070 1.00 80.44 319 SER A O 1
ATOM 2456 N N . LEU A 1 320 ? 5.699 -21.630 -28.443 1.00 82.81 320 LEU A N 1
ATOM 2457 C CA . LEU A 1 320 ? 5.237 -20.279 -28.754 1.00 82.81 320 LEU A CA 1
ATOM 2458 C C . LEU A 1 320 ? 5.887 -19.252 -27.825 1.00 82.81 320 LEU A C 1
ATOM 2460 O O . LEU A 1 320 ? 6.469 -18.269 -28.285 1.00 82.81 320 LEU A O 1
ATOM 2464 N N . VAL A 1 321 ? 5.887 -19.533 -26.521 1.00 82.62 321 VAL A N 1
ATOM 2465 C CA . VAL A 1 321 ? 6.574 -18.711 -25.513 1.00 82.62 321 VAL A CA 1
ATOM 2466 C C . VAL A 1 321 ? 8.087 -18.721 -25.751 1.00 82.62 321 VAL A C 1
ATOM 2468 O O . VAL A 1 321 ? 8.751 -17.684 -25.637 1.00 82.62 321 VAL A O 1
ATOM 2471 N N . ALA A 1 322 ? 8.635 -19.878 -26.137 1.00 84.12 322 ALA A N 1
ATOM 2472 C CA . ALA A 1 322 ? 10.054 -20.026 -26.415 1.00 84.12 322 ALA A CA 1
ATOM 2473 C C . ALA A 1 322 ? 10.516 -19.238 -27.646 1.00 84.12 322 ALA A C 1
ATOM 2475 O O . ALA A 1 322 ? 11.553 -18.573 -27.592 1.00 84.12 322 ALA A O 1
ATOM 2476 N N . VAL A 1 323 ? 9.750 -19.299 -28.737 1.00 84.50 323 VAL A N 1
ATOM 2477 C CA . VAL A 1 323 ? 10.015 -18.566 -29.980 1.00 84.50 323 VAL A CA 1
ATOM 2478 C C . VAL A 1 323 ? 9.840 -17.072 -29.761 1.00 84.50 323 VAL A C 1
ATOM 2480 O O . VAL A 1 323 ? 10.709 -16.317 -30.180 1.00 84.50 323 VAL A O 1
ATOM 2483 N N . PHE A 1 324 ? 8.795 -16.638 -29.051 1.00 84.69 324 PHE A N 1
ATOM 2484 C CA . PHE A 1 324 ? 8.605 -15.223 -28.735 1.00 84.69 324 PHE A CA 1
ATOM 2485 C C . PHE A 1 324 ? 9.779 -14.668 -27.922 1.00 84.69 324 PHE A C 1
ATOM 2487 O O . PHE A 1 324 ? 10.428 -13.707 -28.331 1.00 84.69 324 PHE A O 1
ATOM 2494 N N . THR A 1 325 ? 10.108 -15.312 -26.799 1.00 84.81 325 THR A N 1
ATOM 2495 C CA . THR A 1 325 ? 11.165 -14.812 -25.908 1.00 84.81 325 THR A CA 1
ATOM 2496 C C . THR A 1 325 ? 12.544 -14.908 -26.552 1.00 84.81 325 THR A C 1
ATOM 2498 O O . THR A 1 325 ? 13.340 -13.974 -26.477 1.00 84.81 325 THR A O 1
ATOM 2501 N N . GLY A 1 326 ? 12.838 -16.034 -27.206 1.00 84.31 326 GLY A N 1
ATOM 2502 C CA . GLY A 1 326 ? 14.108 -16.230 -27.895 1.00 84.31 326 GLY A CA 1
ATOM 2503 C C . GLY A 1 326 ? 14.254 -15.328 -29.123 1.00 84.31 326 GLY A C 1
ATOM 2504 O O . GLY A 1 326 ? 15.323 -14.762 -29.334 1.00 84.31 326 GLY A O 1
ATOM 2505 N N . GLY A 1 327 ? 13.183 -15.124 -29.891 1.00 83.38 327 GLY A N 1
ATOM 2506 C CA . GLY A 1 327 ? 13.147 -14.204 -31.028 1.00 83.38 327 GLY A CA 1
ATOM 2507 C C . GLY A 1 327 ? 13.359 -12.755 -30.597 1.00 83.38 327 GLY A C 1
ATOM 2508 O O . GLY A 1 327 ? 14.238 -12.086 -31.136 1.00 83.38 327 GLY A O 1
ATOM 2509 N N . ALA A 1 328 ? 12.660 -12.295 -29.552 1.00 84.56 328 ALA A N 1
ATOM 2510 C CA . ALA A 1 328 ? 12.878 -10.970 -28.965 1.00 84.56 328 ALA A CA 1
ATOM 2511 C C . ALA A 1 328 ? 14.331 -10.787 -28.493 1.00 84.56 328 ALA A C 1
ATOM 2513 O O . ALA A 1 328 ? 14.954 -9.755 -28.750 1.00 84.56 328 ALA A O 1
ATOM 2514 N N . ALA A 1 329 ? 14.909 -11.816 -27.866 1.00 85.75 329 ALA A N 1
ATOM 2515 C CA . ALA A 1 329 ? 16.302 -11.796 -27.444 1.00 85.75 329 ALA A CA 1
ATOM 2516 C C . ALA A 1 329 ? 17.285 -11.723 -28.624 1.00 85.75 329 ALA A C 1
ATOM 2518 O O . ALA A 1 329 ? 18.261 -10.967 -28.554 1.00 85.75 329 ALA A O 1
ATOM 2519 N N . SER A 1 330 ? 17.031 -12.465 -29.707 1.00 82.69 330 SER A N 1
ATOM 2520 C CA . SER A 1 330 ? 17.830 -12.394 -30.937 1.00 82.69 330 SER A CA 1
ATOM 2521 C C . SER A 1 330 ? 17.716 -11.022 -31.609 1.00 82.69 330 SER A C 1
ATOM 2523 O O . SER A 1 330 ? 18.733 -10.436 -31.992 1.00 82.69 330 SER A O 1
ATOM 2525 N N . LEU A 1 331 ? 16.507 -10.457 -31.673 1.00 82.38 331 LEU A N 1
ATOM 2526 C CA . LEU A 1 331 ? 16.256 -9.132 -32.236 1.00 82.38 331 LEU A CA 1
ATOM 2527 C C . LEU A 1 331 ? 17.016 -8.047 -31.467 1.00 82.38 331 LEU A C 1
ATOM 2529 O O . LEU A 1 331 ? 17.699 -7.226 -32.080 1.00 82.38 331 LEU A O 1
ATOM 2533 N N . LEU A 1 332 ? 16.978 -8.078 -30.132 1.00 80.88 332 LEU A N 1
ATOM 2534 C CA . LEU A 1 332 ? 17.749 -7.155 -29.294 1.00 80.88 332 LEU A CA 1
ATOM 2535 C C . LEU A 1 332 ? 19.259 -7.336 -29.481 1.00 80.88 332 LEU A C 1
ATOM 2537 O O . LEU A 1 332 ? 19.988 -6.351 -29.577 1.00 80.88 332 LEU A O 1
ATOM 2541 N N . SER A 1 333 ? 19.735 -8.581 -29.591 1.00 80.50 333 SER A N 1
ATOM 2542 C CA . SER A 1 333 ? 21.164 -8.863 -29.799 1.00 80.50 333 SER A CA 1
ATOM 2543 C C . SER A 1 333 ? 21.645 -8.327 -31.138 1.00 80.50 333 SER A C 1
ATOM 2545 O O . SER A 1 333 ? 22.667 -7.647 -31.209 1.00 80.50 333 SER A O 1
ATOM 2547 N N . SER A 1 334 ? 20.850 -8.558 -32.180 1.00 77.38 334 SER A N 1
ATOM 2548 C CA . SER A 1 334 ? 21.110 -8.063 -33.527 1.00 77.38 334 SER A CA 1
ATOM 2549 C C . SER A 1 334 ? 21.098 -6.536 -33.552 1.00 77.38 334 SER A C 1
ATOM 2551 O O . SER A 1 334 ? 22.018 -5.930 -34.084 1.00 77.38 334 SER A O 1
ATOM 2553 N N . THR A 1 335 ? 20.123 -5.900 -32.898 1.00 76.38 335 THR A N 1
ATOM 2554 C CA . THR A 1 335 ? 19.997 -4.432 -32.855 1.00 76.38 335 THR A CA 1
ATOM 2555 C C . THR A 1 335 ? 21.162 -3.756 -32.122 1.00 76.38 335 THR A C 1
ATOM 2557 O O . THR A 1 335 ? 21.564 -2.657 -32.505 1.00 76.38 335 THR A O 1
ATOM 2560 N N . LEU A 1 336 ? 21.720 -4.403 -31.091 1.00 74.00 336 LEU A N 1
ATOM 2561 C CA . LEU A 1 336 ? 22.897 -3.914 -30.362 1.00 74.00 336 LEU A CA 1
ATOM 2562 C C . LEU A 1 336 ? 24.214 -4.143 -31.119 1.00 74.00 336 LEU A C 1
ATOM 2564 O O . LEU A 1 336 ? 25.154 -3.375 -30.931 1.00 74.00 336 LEU A O 1
ATOM 2568 N N . GLN A 1 337 ? 24.299 -5.190 -31.946 1.00 72.88 337 GLN A N 1
ATOM 2569 C CA . GLN A 1 337 ? 25.492 -5.515 -32.742 1.00 72.88 337 GLN A CA 1
ATOM 2570 C C . GLN A 1 337 ? 25.535 -4.789 -34.095 1.00 72.88 337 GLN A C 1
ATOM 2572 O O . GLN A 1 337 ? 26.609 -4.653 -34.679 1.00 72.88 337 GLN A O 1
ATOM 2577 N N . TYR A 1 338 ? 24.388 -4.347 -34.619 1.00 68.94 338 TYR A N 1
ATOM 2578 C CA . TYR A 1 338 ? 24.305 -3.741 -35.944 1.00 68.94 338 TYR A CA 1
ATOM 2579 C C . TYR A 1 338 ? 24.663 -2.247 -35.906 1.00 68.94 338 TYR A C 1
ATOM 2581 O O . TYR A 1 338 ? 23.843 -1.393 -35.577 1.00 68.94 338 TYR A O 1
ATOM 2589 N N . ASP A 1 339 ? 25.900 -1.938 -36.295 1.00 57.91 339 ASP A N 1
ATOM 2590 C CA . ASP A 1 339 ? 26.501 -0.590 -36.271 1.00 57.91 339 ASP A CA 1
ATOM 2591 C C . ASP A 1 339 ? 25.906 0.391 -37.310 1.00 57.91 339 ASP A C 1
ATOM 2593 O O . ASP A 1 339 ? 26.176 1.589 -37.287 1.00 57.91 339 ASP A O 1
ATOM 2597 N N . HIS A 1 340 ? 25.091 -0.099 -38.252 1.00 56.25 340 HIS A N 1
ATOM 2598 C CA . HIS A 1 340 ? 24.547 0.706 -39.357 1.00 56.25 340 HIS A CA 1
ATOM 2599 C C . HIS A 1 340 ? 23.219 1.408 -39.051 1.00 56.25 340 HIS A C 1
ATOM 2601 O O . HIS A 1 340 ? 22.754 2.220 -39.854 1.00 56.25 340 HIS A O 1
ATOM 2607 N N . THR A 1 341 ? 22.597 1.123 -37.911 1.00 55.84 341 THR A N 1
ATOM 2608 C CA . THR A 1 341 ? 21.376 1.799 -37.468 1.00 55.84 341 THR A CA 1
ATOM 2609 C C . THR A 1 341 ? 21.704 2.764 -36.337 1.00 55.84 341 THR A C 1
ATOM 2611 O O . THR A 1 341 ? 22.406 2.408 -35.399 1.00 55.84 341 THR A O 1
ATOM 2614 N N . LYS A 1 342 ? 21.101 3.962 -36.344 1.00 59.66 342 LYS A N 1
ATOM 2615 C CA . LYS A 1 342 ? 21.077 4.885 -35.188 1.00 59.66 342 LYS A CA 1
ATOM 2616 C C . LYS A 1 342 ? 20.390 4.293 -33.940 1.00 59.66 342 LYS A C 1
ATOM 2618 O O . LYS A 1 342 ? 20.079 5.010 -33.000 1.00 59.66 342 LYS A O 1
ATOM 2623 N N . SER A 1 343 ? 20.126 2.988 -33.920 1.00 57.78 343 SER A N 1
ATOM 2624 C CA . SER A 1 343 ? 19.482 2.262 -32.831 1.00 57.78 343 SER A CA 1
ATOM 2625 C C . SER A 1 343 ? 20.222 2.442 -31.507 1.00 57.78 343 SER A C 1
ATOM 2627 O O . SER A 1 343 ? 19.569 2.530 -30.475 1.00 57.78 343 SER A O 1
ATOM 2629 N N . GLN A 1 344 ? 21.552 2.581 -31.527 1.00 57.62 344 GLN A N 1
ATOM 2630 C CA . GLN A 1 344 ? 22.350 2.852 -30.326 1.00 57.62 344 GLN A CA 1
ATOM 2631 C C . GLN A 1 344 ? 21.979 4.177 -29.628 1.00 57.62 344 GLN A C 1
ATOM 2633 O O . GLN A 1 344 ? 22.184 4.277 -28.424 1.00 57.62 344 GLN A O 1
ATOM 2638 N N . GLU A 1 345 ? 21.377 5.155 -30.325 1.00 61.62 345 GLU A N 1
ATOM 2639 C CA . GLU A 1 345 ? 20.865 6.397 -29.712 1.00 61.62 345 GLU A CA 1
ATOM 2640 C C . GLU A 1 345 ? 19.676 6.135 -28.762 1.00 61.62 345 GLU A C 1
ATOM 2642 O O . GLU A 1 345 ? 19.406 6.946 -27.878 1.00 61.62 345 GLU A O 1
ATOM 2647 N N . PHE A 1 346 ? 18.976 5.003 -28.916 1.00 59.12 346 PHE A N 1
ATOM 2648 C CA . PHE A 1 346 ? 17.824 4.617 -28.091 1.00 59.12 346 PHE A CA 1
ATOM 2649 C C . PHE A 1 346 ? 18.191 3.712 -26.910 1.00 59.12 346 PHE A C 1
ATOM 2651 O O . PHE A 1 346 ? 17.352 3.471 -26.041 1.00 59.12 346 PHE A O 1
ATOM 2658 N N . PHE A 1 347 ? 19.423 3.202 -26.864 1.00 61.62 347 PHE A N 1
ATOM 2659 C CA . PHE A 1 347 ? 19.897 2.360 -25.771 1.00 61.62 347 PHE A CA 1
ATOM 2660 C C . PHE A 1 347 ? 20.777 3.155 -24.810 1.00 61.62 347 PHE A C 1
ATOM 2662 O O . PHE A 1 347 ? 21.446 4.116 -25.185 1.00 61.62 347 PHE A O 1
ATOM 2669 N N . LEU A 1 348 ? 20.793 2.731 -23.545 1.00 59.53 348 LEU A N 1
ATOM 2670 C CA . LEU A 1 348 ? 21.700 3.301 -22.555 1.00 59.53 348 LEU A CA 1
ATOM 2671 C C . LEU A 1 348 ? 23.154 3.187 -23.049 1.00 59.53 348 LEU A C 1
ATOM 2673 O O . LEU A 1 348 ? 23.523 2.146 -23.612 1.00 59.53 348 LEU A O 1
ATOM 2677 N N . PRO A 1 349 ? 24.008 4.196 -22.792 1.00 57.34 349 PRO A N 1
ATOM 2678 C CA . PRO A 1 349 ? 25.439 4.062 -23.015 1.00 57.34 349 PRO A CA 1
ATOM 2679 C C . PRO A 1 349 ? 25.924 2.781 -22.326 1.00 57.34 349 PRO A C 1
ATOM 2681 O O . PRO A 1 349 ? 25.671 2.602 -21.134 1.00 57.34 349 PRO A O 1
ATOM 2684 N N . HIS A 1 350 ? 26.628 1.909 -23.055 1.00 62.34 350 HIS A N 1
ATOM 2685 C CA . HIS A 1 350 ? 27.117 0.595 -22.596 1.00 62.34 350 HIS A CA 1
ATOM 2686 C C . HIS A 1 350 ? 26.075 -0.539 -22.507 1.00 62.34 350 HIS A C 1
ATOM 2688 O O . HIS A 1 350 ? 26.388 -1.601 -21.979 1.00 62.34 350 HIS A O 1
ATOM 2694 N N . ALA A 1 351 ? 24.866 -0.402 -23.062 1.00 59.88 351 ALA A N 1
ATOM 2695 C CA . ALA A 1 351 ? 23.907 -1.517 -23.105 1.00 59.88 351 ALA A CA 1
ATOM 2696 C C . ALA A 1 351 ? 24.484 -2.787 -23.772 1.00 59.88 351 ALA A C 1
ATOM 2698 O O . ALA A 1 351 ? 24.182 -3.904 -23.357 1.00 59.88 351 ALA A O 1
ATOM 2699 N N . SER A 1 352 ? 25.381 -2.626 -24.748 1.00 63.03 352 SER A N 1
ATOM 2700 C CA . SER A 1 352 ? 26.083 -3.725 -25.424 1.00 63.03 352 SER A CA 1
ATOM 2701 C C . SER A 1 352 ? 27.062 -4.499 -24.529 1.00 63.03 352 SER A C 1
ATOM 2703 O O . SER A 1 352 ? 27.393 -5.641 -24.844 1.00 63.03 352 SER A O 1
ATOM 2705 N N . THR A 1 353 ? 27.515 -3.927 -23.407 1.00 66.75 353 THR A N 1
ATOM 2706 C CA . THR A 1 353 ? 28.410 -4.611 -22.456 1.00 66.75 353 THR A CA 1
ATOM 2707 C C . THR A 1 353 ? 27.645 -5.373 -21.374 1.00 66.75 353 THR A C 1
ATOM 2709 O O . THR A 1 353 ? 28.217 -6.227 -20.691 1.00 66.75 353 THR A O 1
ATOM 2712 N N . MET A 1 354 ? 26.340 -5.123 -21.230 1.00 72.38 354 MET A N 1
ATOM 2713 C CA . MET A 1 354 ? 25.494 -5.824 -20.271 1.00 72.38 354 MET A CA 1
ATOM 2714 C C . MET A 1 354 ? 24.987 -7.135 -20.870 1.00 72.38 354 MET A C 1
ATOM 2716 O O . MET A 1 354 ? 24.013 -7.178 -21.621 1.00 72.38 354 MET A O 1
ATOM 2720 N N . ARG A 1 355 ? 25.629 -8.240 -20.480 1.00 73.06 355 ARG A N 1
ATOM 2721 C CA . ARG A 1 355 ? 25.301 -9.590 -20.964 1.00 73.06 355 ARG A CA 1
ATOM 2722 C C . ARG A 1 355 ? 23.813 -9.945 -20.823 1.00 73.06 355 ARG A C 1
ATOM 2724 O O . ARG A 1 355 ? 23.284 -10.619 -21.694 1.00 73.06 355 ARG A O 1
ATOM 2731 N N . GLY A 1 356 ? 23.140 -9.480 -19.770 1.00 79.50 356 GLY A N 1
ATOM 2732 C CA . GLY A 1 356 ? 21.726 -9.779 -19.502 1.00 79.50 356 GLY A CA 1
ATOM 2733 C C . GLY A 1 356 ? 20.703 -9.061 -20.394 1.00 79.50 356 GLY A C 1
ATOM 2734 O O . GLY A 1 356 ? 19.518 -9.342 -20.278 1.00 79.50 356 GLY A O 1
ATOM 2735 N N . LEU A 1 357 ? 21.116 -8.133 -21.266 1.00 74.94 357 LEU A N 1
ATOM 2736 C CA . LEU A 1 357 ? 20.177 -7.318 -22.053 1.00 74.94 357 LEU A CA 1
ATOM 2737 C C . LEU A 1 357 ? 19.836 -7.892 -23.432 1.00 74.94 357 LEU A C 1
ATOM 2739 O O . LEU A 1 357 ? 18.920 -7.396 -24.084 1.00 74.94 357 LEU A O 1
ATOM 2743 N N . SER A 1 358 ? 20.557 -8.907 -23.915 1.00 80.06 358 SER A N 1
ATOM 2744 C CA . SER A 1 358 ? 20.282 -9.459 -25.243 1.00 80.06 358 SER A CA 1
ATOM 2745 C C . SER A 1 358 ? 20.710 -10.910 -25.435 1.00 80.06 358 SER A C 1
ATOM 2747 O O . SER A 1 358 ? 21.465 -11.480 -24.642 1.00 80.06 358 SER A O 1
ATOM 2749 N N . GLY A 1 359 ? 20.211 -11.512 -26.518 1.00 84.25 359 GLY A N 1
ATOM 2750 C CA . GLY A 1 359 ? 20.579 -12.848 -26.968 1.00 84.25 359 GLY A CA 1
ATOM 2751 C C . GLY A 1 359 ? 20.408 -13.896 -25.873 1.00 84.25 359 GLY A C 1
ATOM 2752 O O . GLY A 1 359 ? 19.464 -13.875 -25.086 1.00 84.25 359 GLY A O 1
ATOM 2753 N N . TYR A 1 360 ? 21.360 -14.820 -25.789 1.00 85.56 360 TYR A N 1
ATOM 2754 C CA . TYR A 1 360 ? 21.315 -15.872 -24.776 1.00 85.56 360 TYR A CA 1
ATOM 2755 C C . TYR A 1 360 ? 21.354 -15.330 -23.335 1.00 85.56 360 TYR A C 1
ATOM 2757 O O . TYR A 1 360 ? 20.729 -15.913 -22.455 1.00 85.56 360 TYR A O 1
ATOM 2765 N N . GLY A 1 361 ? 22.029 -14.203 -23.084 1.00 84.75 361 GLY A N 1
ATOM 2766 C CA . GLY A 1 361 ? 22.084 -13.632 -21.740 1.00 84.75 361 GLY A CA 1
ATOM 2767 C C . GLY A 1 361 ? 20.747 -13.044 -21.280 1.00 84.75 361 GLY A C 1
ATOM 2768 O O . GLY A 1 361 ? 20.411 -13.194 -20.111 1.00 84.75 361 GLY A O 1
ATOM 2769 N N . LEU A 1 362 ? 19.932 -12.495 -22.190 1.00 86.31 362 LEU A N 1
ATOM 2770 C CA . LEU A 1 362 ? 18.550 -12.113 -21.867 1.00 86.31 362 LEU A CA 1
ATOM 2771 C C . LEU A 1 362 ? 17.692 -13.332 -21.526 1.00 86.31 362 LEU A C 1
ATOM 2773 O O . LEU A 1 362 ? 16.912 -13.287 -20.581 1.00 86.31 362 LEU A O 1
ATOM 2777 N N . VAL A 1 363 ? 17.861 -14.438 -22.256 1.00 87.31 363 VAL A N 1
ATOM 2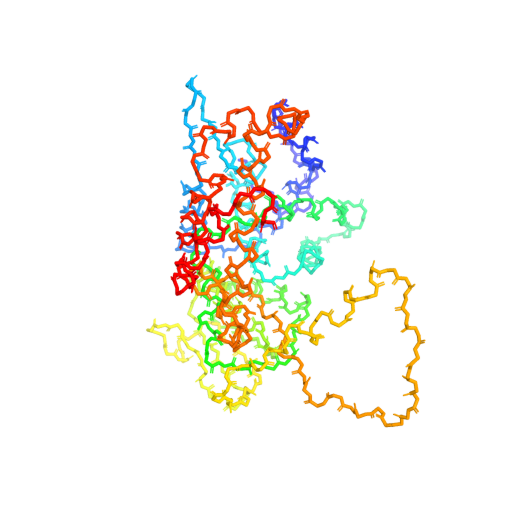778 C CA . VAL A 1 363 ? 17.172 -15.699 -21.938 1.00 87.31 363 VAL A CA 1
ATOM 2779 C C . VAL A 1 363 ? 17.561 -16.187 -20.537 1.00 87.31 363 VAL A C 1
ATOM 2781 O O . VAL A 1 363 ? 16.678 -16.541 -19.760 1.00 87.31 363 VAL A O 1
ATOM 2784 N N . GLU A 1 364 ? 18.850 -16.145 -20.176 1.00 87.31 364 GLU A N 1
ATOM 2785 C CA . GLU A 1 364 ? 19.311 -16.460 -18.813 1.00 87.31 364 GLU A CA 1
ATOM 2786 C C . GLU A 1 364 ? 18.676 -15.532 -17.765 1.00 87.31 364 GLU A C 1
ATOM 2788 O O . GLU A 1 364 ? 18.206 -16.010 -16.732 1.00 87.31 364 GLU A O 1
ATOM 2793 N N . THR A 1 365 ? 18.607 -14.226 -18.035 1.00 86.06 365 THR A N 1
ATOM 2794 C CA . THR A 1 365 ? 17.974 -13.245 -17.142 1.00 86.06 365 THR A CA 1
ATOM 2795 C C . THR A 1 365 ? 16.483 -13.520 -16.954 1.00 86.06 365 THR A C 1
ATOM 2797 O O . THR A 1 365 ? 16.028 -13.599 -15.815 1.00 86.06 365 THR A O 1
ATOM 2800 N N . VAL A 1 366 ? 15.733 -13.745 -18.035 1.00 85.38 366 VAL A N 1
ATOM 2801 C CA . VAL A 1 366 ? 14.290 -14.034 -17.979 1.00 85.38 366 VAL A CA 1
ATOM 2802 C C . VAL A 1 366 ? 14.009 -15.335 -17.224 1.00 85.38 366 VAL A C 1
ATOM 2804 O O . VAL A 1 366 ? 13.104 -15.379 -16.401 1.00 85.38 366 VAL A O 1
ATOM 2807 N N . ILE A 1 367 ? 14.804 -16.387 -17.434 1.00 87.12 367 ILE A N 1
ATOM 2808 C CA . ILE A 1 367 ? 14.652 -17.659 -16.704 1.00 87.12 367 ILE A CA 1
ATOM 2809 C C . ILE A 1 367 ? 15.030 -17.513 -15.224 1.00 87.12 367 ILE A C 1
ATOM 2811 O O . ILE A 1 367 ? 14.453 -18.183 -14.364 1.00 87.12 367 ILE A O 1
ATOM 2815 N N . SER A 1 368 ? 16.019 -16.670 -14.923 1.00 84.50 368 SER A N 1
ATOM 2816 C CA . SER A 1 368 ? 16.415 -16.360 -13.548 1.00 84.50 368 SER A CA 1
ATOM 2817 C C . SER A 1 368 ? 15.291 -15.636 -12.806 1.00 84.50 368 SER A C 1
ATOM 2819 O O . SER A 1 368 ? 14.973 -15.997 -11.676 1.00 84.50 368 SER A O 1
ATOM 2821 N N . TRP A 1 369 ? 14.649 -14.665 -13.463 1.00 81.31 369 TRP A N 1
ATOM 2822 C CA . TRP A 1 369 ? 13.510 -13.930 -12.913 1.00 81.31 369 TRP A CA 1
ATOM 2823 C C . TRP A 1 369 ? 12.221 -14.746 -12.890 1.00 81.31 369 TRP A C 1
ATOM 2825 O O . TRP A 1 369 ? 11.408 -14.545 -12.004 1.00 81.31 369 TRP A O 1
ATOM 2835 N N . SER A 1 370 ? 12.025 -15.680 -13.818 1.00 85.00 370 SER A N 1
ATOM 2836 C CA . SER A 1 370 ? 10.810 -16.496 -13.896 1.00 85.00 370 SER A CA 1
ATOM 2837 C C . SER A 1 370 ? 11.151 -17.983 -14.029 1.00 85.00 370 SER A C 1
ATOM 2839 O O . SER A 1 370 ? 11.168 -18.534 -15.137 1.00 85.00 370 SER A O 1
ATOM 2841 N N . PRO A 1 371 ? 11.401 -18.671 -12.898 1.00 84.19 371 PRO A N 1
ATOM 2842 C CA . PRO A 1 371 ? 11.774 -20.085 -12.872 1.00 84.19 371 PRO A CA 1
ATOM 2843 C C . PRO A 1 371 ? 10.800 -21.024 -13.598 1.00 84.19 371 PRO A C 1
ATOM 2845 O O . PRO A 1 371 ? 11.223 -22.064 -14.101 1.00 84.19 371 PRO A O 1
ATOM 2848 N N . GLU A 1 372 ? 9.520 -20.665 -13.706 1.00 80.81 372 GLU A N 1
ATOM 2849 C CA . GLU A 1 372 ? 8.489 -21.445 -14.412 1.00 80.81 372 GLU A CA 1
ATOM 2850 C C . GLU A 1 372 ? 8.785 -21.635 -15.908 1.00 80.81 372 GLU A C 1
ATOM 2852 O O . GLU A 1 372 ? 8.359 -22.619 -16.520 1.00 80.81 372 GLU A O 1
ATOM 2857 N N . LEU A 1 373 ? 9.578 -20.736 -16.498 1.00 86.31 373 LEU A N 1
ATOM 2858 C CA . LEU A 1 373 ? 10.001 -20.813 -17.895 1.00 86.31 373 LEU A CA 1
ATOM 2859 C C . LEU A 1 373 ? 11.174 -21.778 -18.113 1.00 86.31 373 LEU A C 1
ATOM 2861 O O . LEU A 1 373 ? 11.507 -22.083 -19.259 1.00 86.31 373 LEU A O 1
ATOM 2865 N N . ARG A 1 374 ? 11.780 -22.338 -17.051 1.00 85.56 374 ARG A N 1
ATOM 2866 C CA . ARG A 1 374 ? 12.906 -23.289 -17.168 1.00 85.56 374 ARG A CA 1
ATOM 2867 C C . ARG A 1 374 ? 12.588 -24.483 -18.064 1.00 85.56 374 ARG A C 1
ATOM 2869 O O . ARG A 1 374 ? 13.474 -24.939 -18.783 1.00 85.56 374 ARG A O 1
ATOM 2876 N N . ARG A 1 375 ? 11.333 -24.955 -18.082 1.00 84.44 375 ARG A N 1
ATOM 2877 C CA . ARG A 1 375 ? 10.894 -26.052 -18.971 1.00 84.44 375 ARG A CA 1
ATOM 2878 C C . ARG A 1 375 ? 11.082 -25.729 -20.462 1.00 84.44 375 ARG A C 1
ATOM 2880 O O . ARG A 1 375 ? 11.250 -26.637 -21.267 1.00 84.44 375 ARG A O 1
ATOM 2887 N N . MET A 1 376 ? 11.095 -24.443 -20.814 1.00 87.31 376 MET A N 1
ATOM 2888 C CA . MET A 1 376 ? 11.199 -23.926 -22.183 1.00 87.31 376 MET A CA 1
ATOM 2889 C C . MET A 1 376 ? 12.615 -23.432 -22.527 1.00 87.31 376 MET A C 1
ATOM 2891 O O . MET A 1 376 ? 12.899 -23.113 -23.683 1.00 87.31 376 MET A O 1
ATOM 2895 N N . ALA A 1 377 ? 13.530 -23.414 -21.550 1.00 86.31 377 ALA A N 1
ATOM 2896 C CA . ALA A 1 377 ? 14.872 -22.849 -21.679 1.00 86.31 377 ALA A CA 1
ATOM 2897 C C . ALA A 1 377 ? 15.674 -23.360 -22.893 1.00 86.31 377 ALA A C 1
ATOM 2899 O O . ALA A 1 377 ? 16.267 -22.534 -23.59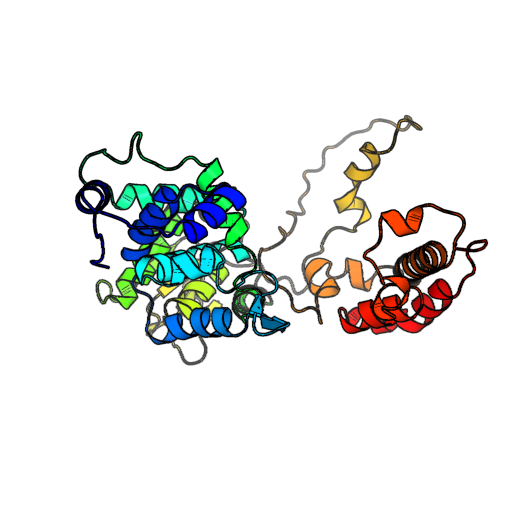2 1.00 86.31 377 ALA A O 1
ATOM 2900 N N . PRO A 1 378 ? 15.682 -24.671 -23.225 1.00 86.88 378 PRO A N 1
ATOM 2901 C CA . PRO A 1 378 ? 16.428 -25.158 -24.386 1.00 86.88 378 PRO A CA 1
ATOM 2902 C C . PRO A 1 378 ? 15.894 -24.603 -25.714 1.00 86.88 378 PRO A C 1
ATOM 2904 O O . PRO A 1 378 ? 16.672 -24.300 -26.620 1.00 86.88 378 PRO A O 1
ATOM 2907 N N . GLN A 1 379 ? 14.573 -24.446 -25.832 1.00 86.44 379 GLN A N 1
ATOM 2908 C CA . GLN A 1 379 ? 13.922 -23.915 -27.031 1.00 86.44 379 GLN A CA 1
ATOM 2909 C C . GLN A 1 379 ? 14.139 -22.401 -27.147 1.00 86.44 379 GLN A C 1
ATOM 2911 O O . GLN A 1 379 ? 14.494 -21.922 -28.224 1.00 86.44 379 GLN A O 1
ATOM 2916 N N . MET A 1 380 ? 14.037 -21.669 -26.031 1.00 87.56 380 MET A N 1
ATOM 2917 C CA . MET A 1 380 ? 14.342 -20.233 -25.959 1.00 87.56 380 MET A CA 1
ATOM 2918 C C . MET A 1 380 ? 15.792 -19.955 -26.361 1.00 87.56 380 MET A C 1
ATOM 2920 O O . MET A 1 380 ? 16.062 -19.084 -27.183 1.00 87.56 380 MET A O 1
ATOM 2924 N N . ALA A 1 381 ? 16.733 -20.740 -25.828 1.00 86.25 381 ALA A N 1
ATOM 2925 C CA . ALA A 1 381 ? 18.151 -20.622 -26.143 1.00 86.25 381 ALA A CA 1
ATOM 2926 C C . ALA A 1 381 ? 18.450 -20.924 -27.617 1.00 86.25 381 ALA A C 1
ATOM 2928 O O . ALA A 1 381 ? 19.333 -20.301 -28.205 1.00 86.25 381 ALA A O 1
ATOM 2929 N N . LYS A 1 382 ? 17.719 -21.870 -28.221 1.00 86.19 382 LYS A N 1
ATOM 2930 C CA . LYS A 1 382 ? 17.824 -22.173 -29.652 1.00 86.19 382 LYS A CA 1
ATOM 2931 C C . LYS A 1 382 ? 17.326 -21.001 -30.501 1.00 86.19 382 LYS A C 1
ATOM 2933 O O . LYS A 1 382 ? 18.036 -20.596 -31.415 1.00 86.19 382 LYS A O 1
ATOM 2938 N N . ALA A 1 383 ? 16.160 -20.441 -30.178 1.00 82.69 383 ALA A N 1
ATOM 2939 C CA . ALA A 1 383 ? 15.590 -19.295 -30.888 1.00 82.69 383 ALA A CA 1
ATOM 2940 C C . ALA A 1 383 ? 16.447 -18.021 -30.731 1.00 82.69 383 ALA A C 1
ATOM 2942 O O . ALA A 1 383 ? 16.684 -17.317 -31.706 1.00 82.69 383 ALA A O 1
ATOM 2943 N N . ALA A 1 384 ? 17.030 -17.787 -29.552 1.00 83.25 384 ALA A N 1
ATOM 2944 C CA . ALA A 1 384 ? 17.920 -16.648 -29.293 1.00 83.25 384 ALA A CA 1
ATOM 2945 C C . ALA A 1 384 ? 19.263 -16.694 -30.039 1.00 83.25 384 ALA A C 1
ATOM 2947 O O . ALA A 1 384 ? 19.984 -15.698 -30.063 1.00 83.25 384 ALA A O 1
ATOM 2948 N N . ARG A 1 385 ? 19.622 -17.843 -30.623 1.00 81.25 385 ARG A N 1
ATOM 2949 C CA . ARG A 1 385 ? 20.827 -18.020 -31.449 1.00 81.25 385 ARG A CA 1
ATOM 2950 C C . ARG A 1 385 ? 20.543 -17.919 -32.947 1.00 81.25 385 ARG A C 1
ATOM 2952 O O . ARG A 1 385 ? 21.477 -18.059 -33.734 1.00 81.25 385 ARG A O 1
ATOM 2959 N N . LEU A 1 386 ? 19.284 -17.725 -33.348 1.00 71.44 386 LEU A N 1
ATOM 2960 C CA . LEU A 1 386 ? 18.941 -17.576 -34.757 1.00 71.44 386 LEU A CA 1
ATOM 2961 C C . LEU A 1 386 ? 19.507 -16.252 -35.286 1.00 71.44 386 LEU A C 1
ATOM 2963 O O . LEU A 1 386 ? 19.318 -15.221 -34.640 1.00 71.44 386 LEU A O 1
ATOM 2967 N N . PRO A 1 387 ? 20.209 -16.258 -36.431 1.00 61.56 387 PRO A N 1
ATOM 2968 C CA . PRO A 1 387 ? 20.698 -15.034 -37.053 1.00 61.56 387 PRO A CA 1
ATOM 2969 C C . PRO A 1 387 ? 19.527 -14.174 -37.550 1.00 61.56 387 PRO A C 1
ATOM 2971 O O . PRO A 1 387 ? 18.500 -14.714 -37.946 1.00 61.56 387 PRO A O 1
ATOM 2974 N N . PHE A 1 388 ? 19.712 -12.851 -37.611 1.00 58.03 388 PHE A N 1
ATOM 2975 C CA . PHE A 1 388 ? 18.696 -11.854 -38.005 1.00 58.03 388 PHE A CA 1
ATOM 2976 C C . PHE A 1 388 ? 17.929 -12.162 -39.307 1.00 58.03 388 PHE A C 1
ATOM 2978 O O . PHE A 1 388 ? 16.808 -11.717 -39.485 1.00 58.03 388 PHE A O 1
ATOM 2985 N N . GLN A 1 389 ? 18.513 -12.927 -40.234 1.00 57.19 389 GLN A N 1
ATOM 2986 C CA . GLN A 1 389 ? 17.848 -13.327 -41.484 1.00 57.19 389 GLN A CA 1
ATOM 2987 C C . GLN A 1 389 ? 16.832 -14.475 -41.313 1.00 57.19 389 GLN A C 1
ATOM 2989 O O . GLN A 1 389 ? 16.137 -14.818 -42.265 1.00 57.19 389 GLN A O 1
ATOM 2994 N N . GLN A 1 390 ? 16.799 -15.111 -40.140 1.00 49.62 390 GLN A N 1
ATOM 2995 C CA . GLN A 1 390 ? 15.989 -16.291 -39.812 1.00 49.62 390 GLN A CA 1
ATOM 2996 C C . GLN A 1 390 ? 15.147 -16.119 -38.535 1.00 49.62 390 GLN A C 1
ATOM 2998 O O . GLN A 1 390 ? 14.372 -17.021 -38.216 1.00 49.62 390 GLN A O 1
ATOM 3003 N N . ALA A 1 391 ? 15.347 -15.023 -37.797 1.00 45.34 391 ALA A N 1
ATOM 3004 C CA . ALA A 1 391 ? 14.531 -14.602 -36.659 1.00 45.34 391 ALA A CA 1
ATOM 3005 C C . ALA A 1 391 ? 13.439 -13.651 -37.155 1.00 45.34 391 ALA A C 1
ATOM 3007 O O . ALA A 1 391 ? 12.308 -13.756 -36.634 1.00 45.34 391 ALA A O 1
#

pLDDT: mean 72.8, std 18.3, range [23.95, 94.69]

Radius of gyration: 25.12 Å; Cα contacts (8 Å, |Δi|>4): 540; chains: 1; bounding box: 61×56×67 Å

Secondary structure (DSSP, 8-state):
-----SHHHHHH------HHHHHHHHHHT--HHHHHHHHHHHTT----HHHHHHHHHHHHHS-EEEETTEEEESSS-TTSHHHHHTTSHHHHHHHHHHHHHHTTS-HHHHHHHHHHHHHTT-SSSTTTTTSPPHHHHHHHHHHHTTGGGGSSHHHHHHHTTTT----SPPPPHHHHHHHHHHHHHHHHTS-S-EEES--GGGHHHHHHHHHHTS---EEEE-TT--EEEE-TT--GGG-SEEEE-PPPP--SS------HHHHTGGGGGSS-------------------------S---TTTHHHHHHHHHHHHS-HHHHHHHHHHHHHHHHHHHH-TTSGGGGGSPTTGGG-GGGSHHHHHHHHHHH-GGGGGGHHHHHHHTTS-TTT-